Protein 4G0I (pdb70)

GO terms:
  GO:0016672 oxidoreductase activity, acting on a sulfur group of donors, quinone or similar compound as acceptor (F, IDA)
  GO:0042803 protein homodimerization activity (F, IDA)

InterPro domains:
  IPR004045 Glutathione S-transferase, N-terminal [PF13409] (62-158)
  IPR010987 Glutathione S-transferase, C-terminal-like [PS50405] (172-296)
  IPR016639 Glutathione S-transferase Omega/GSH [PIRSF015753] (12-322)
  IPR016639 Glutathione S-transferase Omega/GSH [PTHR32419] (13-326)
  IPR016639 Glutathione S-transferase Omega/GSH [SFLDG01206] (1-325)
  IPR036249 Thioredoxin-like superfamily [SSF52833] (41-162)
  IPR036282 Glutathione S-transferase, C-terminal domain superfamily [SSF47616] (176-324)
  IPR040079 Glutathione transferase family [SFLDS00019] (1-325)
  IPR047047 Glutathione S-transferases Omega-like, C-terminal [cd03190] (172-313)

CATH classification: 3.40.30.10 (+1 more: 1.20.1050.10)

Radius of gyration: 30.35 Å; Cα contacts (8 Å, |Δi|>4): 1258; chains: 2; bounding box: 87×69×61 Å

Secondary structure (DSSP, 8-state):
--BSSS-B-SS-TTS-SSS-SS-SSGGGGB---BSSS---SSS-S--B--TTSEEEEE-SS-HHHHHHHHHHHHTT-TTTEEEEE--S--BTTBSB----STT----TTT--SBHHHHHHHH-TT--B---S-EEEETTTTEEEE--HHHHHHHHHHTTGGGTPPS--SS-GGGHHHHHHHHHHHIIIIITTHHHHHT--SHHHHHHHHHHHHHHHHHHHHHTTTSSSSSSSS--HHHHHHHHHHHHIIIIITTTT---S--GGG-HHHHHHHHHHHTSTTTGGG--HHHHHHHHHHH-TTT-TT----------TTS---HHHH--/--BSSS-B-SS---S--SS-SS-SSSS--B---BSSS---SSS----B--TTSEEEEE-SS-HHHHHHHHHHHHTT-TTTEEEEE--S--BTTBSB----STT----TTT--SBHHHHHHHH-TT--B---S-EEEETTTTEEEE--HHHHHHHHHHTTGGGTPPS--SS-GGGHHHHHHHHHHIIIIIIIHHHHHHH-SSHHHHHHHHHHHHHHHHHHHHHHHHSSSSSSSS--HHHHHHHHHHHHIIIIITTTT---S--GGGSHHHHHHHHHHHHSTTTGGG--HHHHHHHHHHH-TTT-TT----------TTS---HHHH--

Solvent-accessible surface area: 27307 Å² total; per-residue (Å²): 23,10,0,30,69,14,75,26,44,41,82,142,90,42,126,172,66,136,62,24,138,45,32,199,15,50,83,33,13,80,18,37,3,26,65,102,15,44,83,18,115,66,49,90,24,41,15,72,5,62,128,120,5,0,1,0,0,0,0,20,0,16,15,133,0,1,16,0,12,1,0,40,37,22,1,6,0,59,83,13,0,45,34,0,12,0,2,0,34,61,83,98,38,2,15,22,9,63,96,97,32,111,42,10,65,10,6,74,41,74,135,38,110,30,0,33,55,0,0,41,113,23,41,90,129,12,6,2,148,9,38,2,0,0,0,0,0,52,129,72,85,31,2,0,0,32,56,9,30,29,0,7,64,4,0,5,69,7,0,74,98,82,60,14,122,106,31,64,29,35,30,111,96,30,55,95,111,0,68,122,23,11,41,72,2,126,64,11,0,27,47,1,0,66,96,3,12,87,12,115,55,60,147,36,0,68,126,7,3,56,103,0,13,86,1,0,51,113,0,33,106,42,0,23,137,54,52,14,6,22,16,101,102,22,0,2,0,0,5,43,0,0,0,3,1,2,0,0,3,13,0,2,3,7,8,0,37,0,0,67,46,22,0,39,70,24,134,12,0,22,2,0,3,19,6,3,32,66,50,128,25,0,43,127,9,18,41,60,90,0,0,36,22,15,3,0,93,18,37,107,111,30,10,59,63,10,7,28,0,59,8,18,144,40,63,10,99,88,108,41,39,7,89,110,134,24,101,28,4,0,50,73,12,85,33,41,42,90,142,95,95,137,188,102,122,80,52,159,77,99,220,27,62,54,27,24,74,20,41,5,25,64,107,17,49,84,14,113,65,42,88,20,45,11,64,7,60,105,123,10,1,2,0,0,0,0,19,0,14,20,127,0,0,20,0,14,1,0,37,55,22,1,9,0,64,82,12,1,42,36,0,15,0,2,0,33,61,91,101,32,10,18,20,10,66,93,92,36,114,44,10,58,9,5,82,41,64,132,33,105,34,0,33,51,0,0,34,101,27,45,87,147,5,11,3,110,17,36,2,1,0,0,0,0,58,133,76,83,33,0,0,0,20,57,8,22,20,0,5,57,5,0,6,75,6,0,67,100,94,56,16,125,103,28,68,25,40,30,108,88,28,55,87,103,0,70,115,16,16,32,67,3,120,83,18,0,31,42,0,0,71,95,4,10,83,14,118,47,66,141,41,1,69,129,8,2,56,94,0,12,103,6,0,56,119,0,36,102,20,0,29,119,54,58,15,8,22,16,107,95,25,0,1,0,0,3,45,0,0,0,3,1,2,0,0,1,10,0,3,3,7,8,0,35,0,5,68,50,9,0,35,67,25,127,12,0,35,1,0,1,29,3,2,32,60,50,126,17,0,36,123,9,17,43,58,96,0,0,30,17,11,2,0,94,15,23,101,107,37,8,53,56,8,6,33,0,65,9,12,143,38,43,11,102,97,106,36,34,0,83,122,99,35,115

Structure (mmCIF, N/CA/C/O backbone):
data_4G0I
#
_entry.id   4G0I
#
_cell.length_a   149.147
_cell.length_b   149.147
_cell.length_c   105.340
_cell.angle_alpha   90.00
_cell.angle_beta   90.00
_cell.angle_gamma   120.00
#
_symmetry.space_group_name_H-M   'P 31 2 1'
#
loop_
_entity.id
_entity.type
_entity.pdbx_description
1 polymer 'protein yqjG'
2 non-polymer 'SULFATE ION'
3 non-polymer '2-(N-MORPHOLINO)-ETHANESULFONIC ACID'
4 water water
#
loop_
_atom_site.group_PDB
_atom_site.id
_atom_site.type_symbol
_atom_site.label_atom_id
_atom_site.label_alt_id
_atom_site.label_comp_id
_atom_site.label_asym_id
_atom_site.label_entity_id
_atom_site.label_seq_id
_atom_site.pdbx_PDB_ins_code
_atom_site.Cartn_x
_atom_site.Cartn_y
_atom_site.Cartn_z
_atom_site.occupancy
_atom_site.B_iso_or_equiv
_atom_site.auth_seq_id
_atom_site.auth_comp_id
_atom_site.auth_asym_id
_atom_site.auth_atom_id
_atom_site.pdbx_PDB_model_num
ATOM 1 N N . GLY A 1 2 ? -54.842 33.276 19.307 1.00 97.58 2 GLY A N 1
ATOM 2 C CA . GLY A 1 2 ? -55.724 32.177 19.618 1.00 82.80 2 GLY A CA 1
ATOM 3 C C . GLY A 1 2 ? -56.788 32.061 18.583 1.00 74.22 2 GLY A C 1
ATOM 4 O O . GLY A 1 2 ? -56.513 32.122 17.419 1.00 92.19 2 GLY A O 1
ATOM 5 N N . GLN A 1 3 ? -58.010 31.880 19.028 1.00 73.44 3 GLN A N 1
ATOM 6 C CA . GLN A 1 3 ? -59.182 31.860 18.174 1.00 70.23 3 GLN A CA 1
ATOM 7 C C . GLN A 1 3 ? -59.382 30.749 17.153 1.00 74.53 3 GLN A C 1
ATOM 8 O O . GLN A 1 3 ? -58.508 30.429 16.366 1.00 62.15 3 GLN A O 1
ATOM 14 N N . LEU A 1 4 ? -60.594 30.202 17.189 1.00 71.27 4 LEU A N 1
ATOM 15 C CA . LEU A 1 4 ? -61.179 29.418 16.132 1.00 59.73 4 LEU A CA 1
ATOM 16 C C . LEU A 1 4 ? -62.032 30.367 15.329 1.00 67.32 4 LEU A C 1
ATOM 17 O O . LEU A 1 4 ? -62.697 31.211 15.864 1.00 62.01 4 LEU A O 1
ATOM 22 N N . ILE A 1 5 ? -62.029 30.174 14.015 1.00 74.71 5 ILE A N 1
ATOM 23 C CA . ILE A 1 5 ? -62.899 30.922 13.128 1.00 70.87 5 ILE A CA 1
ATOM 24 C C . ILE A 1 5 ? -63.917 30.066 12.382 1.00 73.03 5 ILE A C 1
ATOM 25 O O . ILE A 1 5 ? -65.073 30.439 12.299 1.00 86.01 5 ILE A O 1
ATOM 30 N N . ASP A 1 6 ? -63.564 28.893 11.902 1.00 61.94 6 ASP A N 1
ATOM 31 C CA . ASP A 1 6 ? -64.667 28.017 11.552 1.00 69.19 6 ASP A CA 1
ATOM 32 C C . ASP A 1 6 ? -64.675 26.662 12.200 1.00 73.91 6 ASP A C 1
ATOM 33 O O . ASP A 1 6 ? -65.715 26.069 12.380 1.00 101.06 6 ASP A O 1
ATOM 38 N N . GLY A 1 7 ? -63.530 26.157 12.568 1.00 63.10 7 GLY A N 1
ATOM 39 C CA . GLY A 1 7 ? -62.276 26.776 12.276 1.00 59.53 7 GLY A CA 1
ATOM 40 C C . GLY A 1 7 ? -61.480 25.533 12.173 1.00 63.02 7 GLY A C 1
ATOM 41 O O . GLY A 1 7 ? -61.983 24.465 12.422 1.00 54.13 7 GLY A O 1
ATOM 42 N N . VAL A 1 8 ? -60.242 25.675 11.771 1.00 79.57 8 VAL A N 1
ATOM 43 C CA . VAL A 1 8 ? -59.737 26.967 11.420 1.00 83.43 8 VAL A CA 1
ATOM 44 C C . VAL A 1 8 ? -59.349 27.698 12.660 1.00 67.59 8 VAL A C 1
ATOM 45 O O . VAL A 1 8 ? -59.867 28.744 12.966 1.00 66.43 8 VAL A O 1
ATOM 49 N N . TRP A 1 9 ? -58.428 27.086 13.364 1.00 54.42 9 TRP A N 1
ATOM 50 C CA . TRP A 1 9 ? -57.634 27.740 14.351 1.00 68.96 9 TRP A CA 1
ATOM 51 C C . TRP A 1 9 ? -56.778 28.742 13.622 1.00 75.54 9 TRP A C 1
ATOM 52 O O . TRP A 1 9 ? -56.139 28.400 12.659 1.00 72.91 9 TRP A O 1
ATOM 63 N N . HIS A 1 10 ? -56.758 29.975 14.078 1.00 74.54 10 HIS A N 1
ATOM 64 C CA . HIS A 1 10 ? -55.892 30.953 13.473 1.00 85.12 10 HIS A CA 1
ATOM 65 C C . HIS A 1 10 ? -54.840 31.483 14.421 1.00 96.38 10 HIS A C 1
ATOM 66 O O . HIS A 1 10 ? -55.096 32.345 15.236 1.00 99.75 10 HIS A O 1
ATOM 73 N N . ASP A 1 11 ? -53.646 30.919 14.272 1.00 101.77 11 ASP A N 1
ATOM 74 C CA . ASP A 1 11 ? -52.548 31.004 15.221 1.00 99.07 11 ASP A CA 1
ATOM 75 C C . ASP A 1 11 ? -52.364 32.371 15.776 1.00 107.34 11 ASP A C 1
ATOM 76 O O . ASP A 1 11 ? -51.627 32.565 16.729 1.00 100.11 11 ASP A O 1
ATOM 81 N N . THR A 1 12 ? -53.076 33.326 15.217 1.00 106.99 12 THR A N 1
ATOM 82 C CA . THR A 1 12 ? -52.934 34.647 15.735 1.00 122.63 12 THR A CA 1
ATOM 83 C C . THR A 1 12 ? -53.779 35.570 14.952 1.00 117.57 12 THR A C 1
ATOM 84 O O . THR A 1 12 ? -54.267 36.563 15.458 1.00 117.78 12 THR A O 1
ATOM 88 N N . TRP A 1 13 ? -53.921 35.238 13.686 1.00 119.05 13 TRP A N 1
ATOM 89 C CA . TRP A 1 13 ? -54.562 36.101 12.729 1.00 120.91 13 TRP A CA 1
ATOM 90 C C . TRP A 1 13 ? -56.014 36.230 13.075 1.00 124.22 13 TRP A C 1
ATOM 91 O O . TRP A 1 13 ? -56.865 36.108 12.205 1.00 120.50 13 TRP A O 1
ATOM 102 N N . TYR A 1 14 ? -56.282 36.468 14.357 1.00 131.94 14 TYR A N 1
ATOM 103 C CA . TYR A 1 14 ? -57.631 36.378 14.915 1.00 120.17 14 TYR A CA 1
ATOM 104 C C . TYR A 1 14 ? -58.386 37.688 15.089 1.00 119.64 14 TYR A C 1
ATOM 105 O O . TYR A 1 14 ? -58.653 38.119 16.193 1.00 106.59 14 TYR A O 1
ATOM 114 N N . ASP A 1 15 ? -58.751 38.299 13.973 1.00 122.69 15 ASP A N 1
ATOM 115 C CA . ASP A 1 15 ? -58.314 37.830 12.668 1.00 129.00 15 ASP A CA 1
ATOM 116 C C . ASP A 1 15 ? -58.216 39.011 11.689 1.00 131.22 15 ASP A C 1
ATOM 117 O O . ASP A 1 15 ? -58.111 40.152 12.119 1.00 118.60 15 ASP A O 1
ATOM 122 N N . THR A 1 16 ? -58.239 38.759 10.384 1.00 134.15 16 THR A N 1
ATOM 123 C CA . THR A 1 16 ? -58.216 39.908 9.448 1.00 124.87 16 THR A CA 1
ATOM 124 C C . THR A 1 16 ? -59.338 40.894 9.942 1.00 121.32 16 THR A C 1
ATOM 125 O O . THR A 1 16 ? -60.535 40.721 9.619 1.00 105.96 16 THR A O 1
ATOM 129 N N . LYS A 1 17 ? -58.908 41.870 10.773 1.00 129.26 17 LYS A N 1
ATOM 130 C CA . LYS A 1 17 ? -59.741 42.912 11.423 1.00 128.25 17 LYS A CA 1
ATOM 131 C C . LYS A 1 17 ? -61.043 42.363 12.020 1.00 131.61 17 LYS A C 1
ATOM 132 O O . LYS A 1 17 ? -61.067 41.268 12.629 1.00 122.14 17 LYS A O 1
ATOM 138 N N . SER A 1 18 ? -62.115 43.148 11.849 1.00 138.71 18 SER A N 1
ATOM 139 C CA . SER A 1 18 ? -63.495 42.698 12.103 1.00 148.29 18 SER A CA 1
ATOM 140 C C . SER A 1 18 ? -64.219 42.398 10.765 1.00 147.39 18 SER A C 1
ATOM 141 O O . SER A 1 18 ? -64.198 41.248 10.289 1.00 144.41 18 SER A O 1
ATOM 144 N N . THR A 1 19 ? -64.840 43.414 10.154 1.00 141.51 19 THR A N 1
ATOM 145 C CA . THR A 1 19 ? -65.517 43.243 8.848 1.00 145.24 19 THR A CA 1
ATOM 146 C C . THR A 1 19 ? -66.493 42.003 8.769 1.00 138.30 19 THR A C 1
ATOM 147 O O . THR A 1 19 ? -66.825 41.504 7.688 1.00 133.76 19 THR A O 1
ATOM 151 N N . GLY A 1 20 ? -66.901 41.529 9.936 1.00 140.97 20 GLY A N 1
ATOM 152 C CA . GLY A 1 20 ? -67.603 40.264 10.071 1.00 131.52 20 GLY A CA 1
ATOM 153 C C . GLY A 1 20 ? -66.722 39.335 10.894 1.00 133.93 20 GLY A C 1
ATOM 154 O O . GLY A 1 20 ? -65.760 38.770 10.386 1.00 123.14 20 GLY A O 1
ATOM 155 N N . GLY A 1 21 ? -67.027 39.204 12.178 1.00 130.29 21 GLY A N 1
ATOM 156 C CA . GLY A 1 21 ? -68.176 39.866 12.764 1.00 121.44 21 GLY A CA 1
ATOM 157 C C . GLY A 1 21 ? -68.801 39.166 13.954 1.00 118.08 21 GLY A C 1
ATOM 158 O O . GLY A 1 21 ? -69.669 38.323 13.797 1.00 107.49 21 GLY A O 1
ATOM 159 N N . LYS A 1 22 ? -68.339 39.529 15.145 1.00 126.23 22 LYS A N 1
ATOM 160 C CA . LYS A 1 22 ? -68.982 39.181 16.412 1.00 136.69 22 LYS A CA 1
ATOM 161 C C . LYS A 1 22 ? -68.715 37.792 16.985 1.00 141.80 22 LYS A C 1
ATOM 162 O O . LYS A 1 22 ? -69.418 37.388 17.899 1.00 134.74 2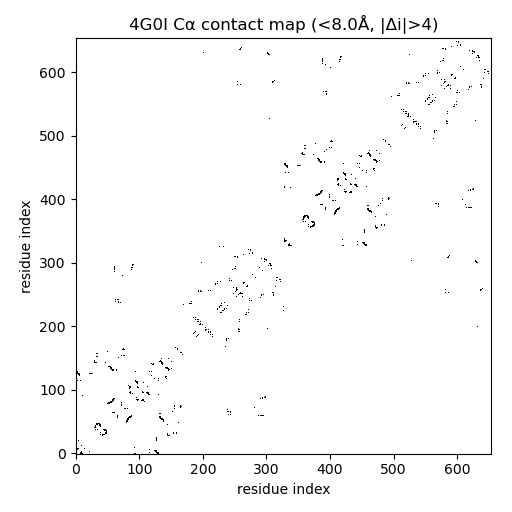2 LYS A O 1
ATOM 168 N N . PHE A 1 23 ? -67.718 37.083 16.459 1.00 133.65 23 PHE A N 1
ATOM 169 C CA . PHE A 1 23 ? -67.400 35.721 16.868 1.00 111.36 23 PHE A CA 1
ATOM 170 C C . PHE A 1 23 ? -68.257 35.147 18.004 1.00 119.46 23 PHE A C 1
ATOM 171 O O . PHE A 1 23 ? -67.763 34.702 19.042 1.00 120.31 23 PHE A O 1
ATOM 179 N N . GLN A 1 24 ? -69.551 35.111 17.771 1.00 110.72 24 GLN A N 1
ATOM 180 C CA . GLN A 1 24 ? -70.101 35.648 16.562 1.00 114.98 24 GLN A CA 1
ATOM 181 C C . GLN A 1 24 ? -71.561 35.420 16.770 1.00 110.75 24 GLN A C 1
ATOM 182 O O . GLN A 1 24 ? -72.252 36.177 17.431 1.00 100.79 24 GLN A O 1
ATOM 188 N N . ARG A 1 25 ? -71.995 34.316 16.197 1.00 105.34 25 ARG A N 1
ATOM 189 C CA . ARG A 1 25 ? -73.203 33.651 16.542 1.00 97.22 25 ARG A CA 1
ATOM 190 C C . ARG A 1 25 ? -72.727 32.616 17.554 1.00 89.36 25 ARG A C 1
ATOM 191 O O . ARG A 1 25 ? -73.488 32.073 18.338 1.00 76.31 25 ARG A O 1
ATOM 199 N N . SER A 1 26 ? -71.418 32.406 17.517 1.00 86.60 26 SER A N 1
ATOM 200 C CA . SER A 1 26 ? -70.657 31.450 18.332 1.00 84.84 26 SER A CA 1
ATOM 201 C C . SER A 1 26 ? -70.317 32.023 19.756 1.00 87.75 26 SER A C 1
ATOM 202 O O . SER A 1 26 ? -69.714 31.329 20.594 1.00 81.21 26 SER A O 1
ATOM 205 N N . ALA A 1 27 ? -70.715 33.280 19.984 1.00 81.43 27 ALA A N 1
ATOM 206 C CA . ALA A 1 27 ? -70.611 34.016 21.224 1.00 73.64 27 ALA A CA 1
ATOM 207 C C . ALA A 1 27 ? -71.306 33.205 22.325 1.00 88.95 27 ALA A C 1
ATOM 208 O O . ALA A 1 27 ? -70.676 32.589 23.210 1.00 85.21 27 ALA A O 1
ATOM 210 N N . SER A 1 28 ? -72.634 33.191 22.211 1.00 99.50 28 SER A N 1
ATOM 211 C CA . SER A 1 28 ? -73.595 32.498 23.099 1.00 93.09 28 SER A CA 1
ATOM 212 C C . SER A 1 28 ? -73.482 30.949 23.060 1.00 70.34 28 SER A C 1
ATOM 213 O O . SER A 1 28 ? -74.396 30.279 23.424 1.00 59.76 28 SER A O 1
ATOM 216 N N . ALA A 1 29 ? -72.403 30.379 22.567 1.00 64.91 29 ALA A N 1
ATOM 217 C CA . ALA A 1 29 ? -72.456 28.985 22.246 1.00 62.54 29 ALA A CA 1
ATOM 218 C C . ALA A 1 29 ? -72.458 28.150 23.505 1.00 62.09 29 ALA A C 1
ATOM 219 O O . ALA A 1 29 ? -73.125 27.106 23.521 1.00 73.11 29 ALA A O 1
ATOM 221 N N . PHE A 1 30 ? -71.755 28.504 24.569 1.00 49.74 30 PHE A N 1
ATOM 222 C CA . PHE A 1 30 ? -71.879 27.405 25.537 1.00 39.92 30 PHE A CA 1
ATOM 223 C C . PHE A 1 30 ? -72.322 27.893 26.871 1.00 37.77 30 PHE A C 1
ATOM 224 O O . PHE A 1 30 ? -71.489 28.134 27.773 1.00 36.25 30 PHE A O 1
ATOM 232 N N . ARG A 1 31 ? -73.624 28.133 26.954 1.00 26.74 31 ARG A N 1
ATOM 233 C CA . ARG A 1 31 ? -74.217 28.665 28.191 1.00 34.04 31 ARG A CA 1
ATOM 234 C C . ARG A 1 31 ? -75.412 27.842 28.652 1.00 28.31 31 ARG A C 1
ATOM 235 O O . ARG A 1 31 ? -76.497 28.398 29.015 1.00 30.86 31 ARG A O 1
ATOM 243 N N . ASN A 1 32 ? -75.258 26.547 28.652 1.00 24.69 32 ASN A N 1
ATOM 244 C CA . ASN A 1 32 ? -76.364 25.797 29.146 1.00 25.34 32 ASN A CA 1
ATOM 245 C C . ASN A 1 32 ? -76.112 25.627 30.685 1.00 30.16 32 ASN A C 1
ATOM 246 O O . ASN A 1 32 ? -75.001 25.786 31.117 1.00 28.72 32 ASN A O 1
ATOM 251 N N . TRP A 1 33 ? -77.054 25.066 31.419 1.00 25.13 33 TRP A N 1
ATOM 252 C CA . TRP A 1 33 ? -76.896 24.813 32.839 1.00 27.31 33 TRP A CA 1
ATOM 253 C C . TRP A 1 33 ? -77.116 23.369 33.209 1.00 29.03 33 TRP A C 1
ATOM 254 O O . TRP A 1 33 ? -78.164 22.791 32.842 1.00 27.15 33 TRP A O 1
ATOM 265 N N . LEU A 1 34 ? -76.224 22.827 34.061 1.00 25.80 34 LEU A N 1
ATOM 266 C CA . LEU A 1 34 ? -76.518 21.560 34.719 1.00 24.94 34 LEU A CA 1
ATOM 267 C C . LEU A 1 34 ? -77.644 21.818 35.758 1.00 32.65 34 LEU A C 1
ATOM 268 O O . LEU A 1 34 ? -77.507 22.787 36.467 1.00 35.27 34 LEU A O 1
ATOM 273 N N . THR A 1 35 ? -78.703 21.012 35.893 1.00 31.44 35 THR A N 1
ATOM 274 C CA . THR A 1 35 ? -79.790 21.240 36.888 1.00 32.16 35 THR A CA 1
ATOM 275 C C . THR A 1 35 ? -80.132 19.881 37.571 1.00 31.30 35 THR A C 1
ATOM 276 O O . THR A 1 35 ? -79.674 18.866 37.082 1.00 36.81 35 THR A O 1
ATOM 280 N N . ALA A 1 36 ? -80.729 19.930 38.765 1.00 34.42 36 ALA A N 1
ATOM 281 C CA . ALA A 1 36 ? -81.139 18.815 39.536 1.00 36.91 36 ALA A CA 1
ATOM 282 C C . ALA A 1 36 ? -82.131 17.978 38.769 1.00 36.96 36 ALA A C 1
ATOM 283 O O . ALA A 1 36 ? -82.089 16.785 38.874 1.00 44.24 36 ALA A O 1
ATOM 285 N N . ASP A 1 37 ? -82.904 18.567 37.876 1.00 38.23 37 ASP A N 1
ATOM 286 C CA . ASP A 1 37 ? -83.888 17.741 37.139 1.00 41.93 37 ASP A CA 1
ATOM 287 C C . ASP A 1 37 ? -83.819 17.837 35.566 1.00 43.14 37 ASP A C 1
ATOM 288 O O . ASP A 1 37 ? -84.611 17.226 34.927 1.00 38.67 37 ASP A O 1
ATOM 293 N N . GLY A 1 38 ? -82.861 18.541 34.957 1.00 34.96 38 GLY A N 1
ATOM 294 C CA . GLY A 1 38 ? -82.663 18.405 33.524 1.00 29.49 38 GLY A CA 1
ATOM 295 C C . GLY A 1 38 ? -83.518 19.448 32.813 1.00 37.87 38 GLY A C 1
ATOM 296 O O . GLY A 1 38 ? -83.435 19.511 31.608 1.00 36.42 38 GLY A O 1
ATOM 297 N N . ALA A 1 39 ? -84.328 20.233 33.532 1.00 28.14 39 ALA A N 1
ATOM 298 C CA . ALA A 1 39 ? -84.916 21.409 32.947 1.00 36.42 39 ALA A CA 1
ATOM 299 C C . ALA A 1 39 ? -83.833 22.430 32.508 1.00 36.66 39 ALA A C 1
ATOM 300 O O . ALA A 1 39 ? -82.654 22.382 32.901 1.00 32.64 39 ALA A O 1
ATOM 302 N N . PRO A 1 40 ? -84.215 23.258 31.559 1.00 34.56 40 PRO A N 1
ATOM 303 C CA . PRO A 1 40 ? -83.234 24.235 31.075 1.00 31.08 40 PRO A CA 1
ATOM 304 C C . PRO A 1 40 ? -82.936 25.193 32.211 1.00 33.53 40 PRO A C 1
ATOM 305 O O . PRO A 1 40 ? -83.840 25.488 33.041 1.00 33.97 40 PRO A O 1
ATOM 309 N N . GLY A 1 41 ? -81.742 25.710 32.305 1.00 27.63 41 GLY A N 1
ATOM 310 C CA . GLY A 1 41 ? -81.613 26.812 33.318 1.00 30.62 41 GLY A CA 1
ATOM 311 C C . GLY A 1 41 ? -82.026 28.109 32.627 1.00 36.15 41 GLY A C 1
ATOM 312 O O . GLY A 1 41 ? -82.689 28.064 31.591 1.00 38.95 41 GLY A O 1
ATOM 313 N N . PRO A 1 42 ? -81.609 29.251 33.165 1.00 38.09 42 PRO A N 1
ATOM 314 C CA . PRO A 1 42 ? -82.041 30.552 32.653 1.00 37.03 42 PRO A CA 1
ATOM 315 C C . PRO A 1 42 ? -81.548 30.867 31.197 1.00 46.18 42 PRO A C 1
ATOM 316 O O . PRO A 1 42 ? -82.146 31.728 30.569 1.00 39.00 42 PRO A O 1
ATOM 320 N N . THR A 1 43 ? -80.460 30.244 30.703 1.00 36.94 43 THR A N 1
ATOM 321 C CA . THR A 1 43 ? -80.065 30.371 29.324 1.00 34.55 43 THR A CA 1
ATOM 322 C C . THR A 1 43 ? -79.862 28.948 28.720 1.00 36.84 43 THR A C 1
ATOM 323 O O . THR A 1 43 ? -79.852 27.985 29.505 1.00 33.26 43 THR A O 1
ATOM 327 N N . GLY A 1 44 ? -79.747 28.807 27.392 1.00 28.45 44 GLY A N 1
ATOM 328 C CA . GLY A 1 44 ? -79.267 27.520 26.819 1.00 22.42 44 GLY A CA 1
ATOM 329 C C . GLY A 1 44 ? -80.498 26.571 26.720 1.00 34.98 44 GLY A C 1
ATOM 330 O O . GLY A 1 44 ? -81.694 26.983 26.679 1.00 32.38 44 GLY A O 1
ATOM 331 N N . THR A 1 45 ? -80.244 25.272 26.633 1.00 29.27 45 THR A N 1
ATOM 332 C CA . THR A 1 45 ? -81.356 24.301 26.560 1.00 35.60 45 THR A CA 1
ATOM 333 C C . THR A 1 45 ? -81.277 23.333 27.839 1.00 37.56 45 THR A C 1
ATOM 334 O O . THR A 1 45 ? -80.373 23.522 28.656 1.00 28.29 45 THR A O 1
ATOM 338 N N . GLY A 1 46 ? -82.131 22.297 27.924 1.00 33.07 46 GLY A N 1
ATOM 339 C CA . GLY A 1 46 ? -82.301 21.470 29.116 1.00 33.65 46 GLY A CA 1
ATOM 340 C C . GLY A 1 46 ? -81.712 20.151 28.753 1.00 33.78 46 GLY A C 1
ATOM 341 O O . GLY A 1 46 ? -81.049 20.114 27.745 1.00 33.07 46 GLY A O 1
ATOM 342 N N . GLY A 1 47 ? -81.835 19.061 29.542 1.00 34.76 47 GLY A N 1
ATOM 343 C CA . GLY A 1 47 ? -81.090 17.971 28.975 1.00 32.76 47 GLY A CA 1
ATOM 344 C C . GLY A 1 47 ? -79.857 17.712 29.798 1.00 41.68 47 GLY A C 1
ATOM 345 O O . GLY A 1 47 ? -79.227 16.696 29.566 1.00 46.05 47 GLY A O 1
ATOM 346 N N . PHE A 1 48 ? -79.478 18.618 30.703 1.00 30.19 48 PHE A N 1
ATOM 347 C CA . PHE A 1 48 ? -78.253 18.379 31.473 1.00 31.86 48 PHE A CA 1
ATOM 348 C C . PHE A 1 48 ? -78.493 18.063 32.922 1.00 33.03 48 PHE A C 1
ATOM 349 O O . PHE A 1 48 ? -78.076 18.780 33.805 1.00 29.77 48 PHE A O 1
ATOM 357 N N . ILE A 1 49 ? -79.185 16.969 33.164 1.00 28.16 49 ILE A N 1
ATOM 358 C CA . ILE A 1 49 ? -79.566 16.665 34.502 1.00 26.97 49 ILE A CA 1
ATOM 359 C C . ILE A 1 49 ? -78.250 16.285 35.185 1.00 30.98 49 ILE A C 1
ATOM 360 O O . ILE A 1 49 ? -77.385 15.695 34.561 1.00 30.47 49 ILE A O 1
ATOM 365 N N . ALA A 1 50 ? -78.140 16.592 36.478 1.00 28.64 50 ALA A N 1
ATOM 366 C CA . ALA A 1 50 ? -76.978 16.225 37.233 1.00 31.14 50 ALA A CA 1
ATOM 367 C C . ALA A 1 50 ? -77.005 14.715 37.448 1.00 38.47 50 ALA A C 1
ATOM 368 O O . ALA A 1 50 ? -78.043 14.170 37.830 1.00 33.49 50 ALA A O 1
ATOM 370 N N 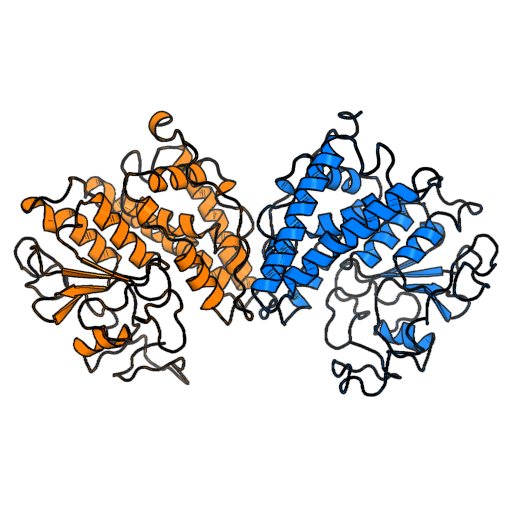. GLU A 1 51 ? -75.866 14.082 37.274 1.00 29.19 51 GLU A N 1
ATOM 371 C CA . GLU A 1 51 ? -75.810 12.637 37.556 1.00 46.75 51 GLU A CA 1
ATOM 372 C C . GLU A 1 51 ? -74.360 12.172 37.593 1.00 42.52 51 GLU A C 1
ATOM 373 O O . GLU A 1 51 ? -73.486 12.925 37.181 1.00 42.38 51 GLU A O 1
ATOM 379 N N . LYS A 1 52 ? -74.055 10.954 38.074 1.00 40.97 52 LYS A N 1
ATOM 380 C CA . LYS A 1 52 ? -72.636 10.457 38.123 1.00 43.13 52 LYS A CA 1
ATOM 381 C C . LYS A 1 52 ? -72.220 10.094 36.749 1.00 48.21 52 LYS A C 1
ATOM 382 O O . LYS A 1 52 ? -73.020 9.904 35.884 1.00 50.19 52 LYS A O 1
ATOM 388 N N . ASP A 1 53 ? -70.940 10.022 36.550 1.00 47.67 53 ASP A N 1
ATOM 389 C CA . ASP A 1 53 ? -70.380 9.579 35.319 1.00 53.58 53 ASP A CA 1
ATOM 390 C C . ASP A 1 53 ? -70.777 10.178 34.050 1.00 50.98 53 ASP A C 1
ATOM 391 O O . ASP A 1 53 ? -70.649 9.505 33.015 1.00 59.78 53 ASP A O 1
ATOM 396 N N . ARG A 1 54 ? -71.271 11.392 34.064 1.00 44.76 54 ARG A N 1
ATOM 397 C CA . ARG A 1 54 ? -71.519 12.049 32.778 1.00 35.63 54 ARG A CA 1
ATOM 398 C C . ARG A 1 54 ? -70.635 13.250 32.496 1.00 43.88 54 ARG A C 1
ATOM 399 O O . ARG A 1 54 ? -70.311 13.455 31.336 1.00 34.90 54 ARG A O 1
ATOM 407 N N . TYR A 1 55 ? -70.240 14.035 33.559 1.00 34.32 55 TYR A N 1
ATOM 408 C CA . TYR A 1 55 ? -69.656 15.378 33.335 1.00 41.98 55 TYR A CA 1
ATOM 409 C C . TYR A 1 55 ? -68.176 15.393 33.698 1.00 35.15 55 TYR A C 1
ATOM 410 O O . TYR A 1 55 ? -67.717 14.713 34.687 1.00 30.44 55 TYR A O 1
ATOM 419 N N . HIS A 1 56 ? -67.458 16.265 33.009 1.00 34.99 56 HIS A N 1
ATOM 420 C CA . HIS A 1 56 ? -65.987 16.258 33.075 1.00 31.06 56 HIS A CA 1
ATOM 421 C C . HIS A 1 56 ? -65.557 17.771 33.041 1.00 35.20 56 HIS A C 1
ATOM 422 O O . HIS A 1 56 ? -66.239 18.633 32.410 1.00 35.25 56 HIS A O 1
ATOM 429 N N . LEU A 1 57 ? -64.419 18.071 33.669 1.00 30.15 57 LEU A N 1
ATOM 430 C CA . LEU A 1 57 ? -63.914 19.497 33.689 1.00 36.99 57 LEU A CA 1
ATOM 431 C C . LEU A 1 57 ? -62.540 19.521 33.046 1.00 25.80 57 LEU A C 1
ATOM 432 O O . LEU A 1 57 ? -61.686 18.772 33.489 1.00 34.90 57 LEU A O 1
ATOM 437 N N . TYR A 1 58 ? -62.367 20.281 31.943 1.00 30.82 58 TYR A N 1
ATOM 438 C CA . TYR A 1 58 ? -61.090 20.583 31.435 1.00 34.81 58 TYR A CA 1
ATOM 439 C C . TYR A 1 58 ? -60.660 21.959 32.053 1.00 42.32 58 TYR A C 1
ATOM 440 O O . TYR A 1 58 ? -61.375 23.016 31.865 1.00 36.32 58 TYR A O 1
ATOM 449 N N . VAL A 1 59 ? -59.492 21.961 32.707 1.00 34.11 59 VAL A N 1
ATOM 450 C CA . VAL A 1 59 ? -59.009 23.215 33.366 1.00 34.85 59 VAL A CA 1
ATOM 451 C C . VAL A 1 59 ? -57.579 23.512 33.099 1.00 37.86 59 VAL A C 1
ATOM 452 O O . VAL A 1 59 ? -56.860 22.598 32.698 1.00 38.06 59 VAL A O 1
ATOM 456 N N . SER A 1 60 ? -57.151 24.756 33.306 1.00 32.64 60 SER A N 1
ATOM 457 C CA . SER A 1 60 ? -55.724 24.989 33.609 1.00 36.10 60 SER A CA 1
ATOM 458 C C . SER A 1 60 ? -55.576 25.286 35.120 1.00 35.70 60 SER A C 1
ATOM 459 O O . SER A 1 60 ? -56.445 25.926 35.661 1.00 43.05 60 SER A O 1
ATOM 462 N N . LEU A 1 61 ? -54.519 24.789 35.769 1.00 34.60 61 LEU A N 1
ATOM 463 C CA . LEU A 1 61 ? -54.142 25.140 37.091 1.00 38.36 61 LEU A CA 1
ATOM 464 C C . LEU A 1 61 ? -53.656 26.629 37.162 1.00 40.62 61 LEU A C 1
ATOM 465 O O . LEU A 1 61 ? -53.561 27.166 38.235 1.00 42.28 61 LEU A O 1
ATOM 470 N N . ALA A 1 62 ? -53.415 27.296 36.037 1.00 36.31 62 ALA A N 1
ATOM 471 C CA . ALA A 1 62 ? -52.830 28.613 36.069 1.00 44.31 62 ALA A CA 1
ATOM 472 C C . ALA A 1 62 ? -53.888 29.619 36.136 1.00 46.53 62 ALA A C 1
ATOM 473 O O . ALA A 1 62 ? -53.616 30.706 36.521 1.00 40.33 62 ALA A O 1
ATOM 475 N N . CYS A 1 63 ? -55.033 29.300 35.532 1.00 35.45 63 CYS A N 1
ATOM 476 C CA . CYS A 1 63 ? -56.038 30.289 35.173 1.00 39.85 63 CYS A CA 1
ATOM 477 C C . CYS A 1 63 ? -57.019 30.482 36.417 1.00 37.02 63 CYS A C 1
ATOM 478 O O . CYS A 1 63 ? -57.573 29.476 36.886 1.00 43.55 63 CYS A O 1
ATOM 481 N N . PRO A 1 64 ? -57.328 31.725 36.846 1.00 36.09 64 PRO A N 1
ATOM 482 C CA . PRO A 1 64 ? -58.198 31.870 38.029 1.00 34.09 64 PRO A CA 1
ATOM 483 C C . PRO A 1 64 ? -59.622 31.449 37.819 1.00 32.41 64 PRO A C 1
ATOM 484 O O . PRO A 1 64 ? -60.308 30.864 38.749 1.00 31.62 64 PRO A O 1
ATOM 488 N N . TRP A 1 65 ? -60.090 31.681 36.609 1.00 32.35 65 TRP A N 1
ATOM 489 C CA . TRP A 1 65 ? -61.401 31.223 36.258 1.00 31.03 65 TRP A CA 1
ATOM 490 C C . TRP A 1 65 ? -61.550 29.711 36.365 1.00 33.82 65 TRP A C 1
ATOM 491 O O . TRP A 1 65 ? -62.508 29.255 36.899 1.00 34.01 65 TRP A O 1
ATOM 502 N N . ALA A 1 66 ? -60.617 28.955 35.856 1.00 34.49 66 ALA A N 1
ATOM 503 C CA . ALA A 1 66 ? -60.686 27.552 36.067 1.00 33.20 66 ALA A CA 1
ATOM 504 C C . ALA A 1 66 ? -60.446 27.152 37.485 1.00 29.48 66 ALA A C 1
ATOM 505 O O . ALA A 1 66 ? -61.022 26.145 37.986 1.00 29.39 66 ALA A O 1
ATOM 507 N N . HIS A 1 67 ? -59.570 27.853 38.186 1.00 34.66 67 HIS A N 1
ATOM 508 C CA . HIS A 1 67 ? -59.290 27.488 39.595 1.00 24.48 67 HIS A CA 1
ATOM 509 C C . HIS A 1 67 ? -60.557 27.467 40.434 1.00 30.01 67 HIS A C 1
ATOM 510 O O . HIS A 1 67 ? -60.744 26.614 41.325 1.00 29.76 67 HIS A O 1
ATOM 517 N N . ARG A 1 68 ? -61.432 28.469 40.202 1.00 20.10 68 ARG A N 1
ATOM 518 C CA . ARG A 1 68 ? -62.544 28.602 41.039 1.00 22.23 68 ARG A CA 1
ATOM 519 C C . ARG A 1 68 ? -63.417 27.295 40.848 1.00 26.24 68 ARG A C 1
ATOM 520 O O . ARG A 1 68 ? -63.990 26.814 41.809 1.00 29.89 68 ARG A O 1
ATOM 528 N N . THR A 1 69 ? -63.486 26.732 39.660 1.00 25.16 69 THR A N 1
ATOM 529 C CA . THR A 1 69 ? -64.366 25.469 39.441 1.00 21.02 69 THR A CA 1
ATOM 530 C C . THR A 1 69 ? -63.761 24.331 40.224 1.00 26.22 69 THR A C 1
ATOM 531 O O . THR A 1 69 ? -64.472 23.637 40.847 1.00 33.60 69 THR A O 1
ATOM 535 N N . LEU A 1 70 ? -62.452 24.199 40.305 1.00 23.47 70 LEU A N 1
ATOM 536 C CA . LEU A 1 70 ? -61.867 23.164 41.140 1.00 27.59 70 LEU A CA 1
ATOM 537 C C . LEU A 1 70 ? -62.004 23.335 42.585 1.00 35.27 70 LEU A C 1
ATOM 538 O O . LEU A 1 70 ? -62.103 22.388 43.287 1.00 29.89 70 LEU A O 1
ATOM 543 N N . ILE A 1 71 ? -61.986 24.595 43.044 1.00 26.12 71 ILE A N 1
ATOM 544 C CA . ILE A 1 71 ? -62.201 24.859 44.432 1.00 28.98 71 ILE A CA 1
ATOM 545 C C . ILE A 1 71 ? -63.653 24.454 44.783 1.00 31.75 71 ILE A C 1
ATOM 546 O O . ILE A 1 71 ? -63.946 23.799 45.792 1.00 30.94 71 ILE A O 1
ATOM 551 N N . MET A 1 72 ? -64.587 24.847 43.952 1.00 25.51 72 MET A N 1
ATOM 552 C CA . MET A 1 72 ? -65.989 24.558 44.307 1.00 26.65 72 MET A CA 1
ATOM 553 C C . MET A 1 72 ? -66.204 23.024 44.206 1.00 27.39 72 MET A C 1
ATOM 554 O O . MET A 1 72 ? -66.919 22.408 44.990 1.00 28.01 72 MET A O 1
ATOM 559 N N . ARG A 1 73 ? -65.536 22.355 43.292 1.00 28.71 73 ARG A N 1
ATOM 560 C CA . ARG A 1 73 ? -65.619 20.885 43.247 1.00 24.78 73 ARG A CA 1
ATOM 561 C C . ARG A 1 73 ? -65.133 20.263 44.543 1.00 39.10 73 ARG A C 1
ATOM 562 O O . ARG A 1 73 ? -65.757 19.293 45.015 1.00 32.76 73 ARG A O 1
ATOM 570 N N . LYS A 1 74 ? -64.037 20.753 45.156 1.00 28.03 74 LYS A N 1
ATOM 571 C CA . LYS A 1 74 ? -63.626 20.248 46.470 1.00 30.80 74 LYS A CA 1
ATOM 572 C C . LYS A 1 74 ? -64.583 20.559 47.596 1.00 33.67 74 LYS A C 1
ATOM 573 O O . LYS A 1 74 ? -64.980 19.683 48.330 1.00 36.67 74 LYS A O 1
ATOM 579 N N . LEU A 1 75 ? -64.983 21.817 47.701 1.00 30.59 75 LEU A N 1
ATOM 580 C CA . LEU A 1 75 ? -65.859 22.251 48.804 1.00 30.68 75 LEU A CA 1
ATOM 581 C C . LEU A 1 75 ? -67.186 21.543 48.758 1.00 34.05 75 LEU A C 1
ATOM 582 O O . LEU A 1 75 ? -67.799 21.248 49.805 1.00 26.76 75 LEU A O 1
ATOM 587 N N . LYS A 1 76 ? -67.693 21.350 47.533 1.00 30.45 76 LYS A N 1
ATOM 588 C CA . LYS A 1 76 ? -68.957 20.663 47.402 1.00 28.04 76 LYS A CA 1
ATOM 589 C C . LYS A 1 76 ? -68.789 19.121 47.427 1.00 29.89 76 LYS A C 1
ATOM 590 O O . LYS A 1 76 ? -69.725 18.426 47.340 1.00 28.73 76 LYS A O 1
ATOM 596 N N . GLY A 1 77 ? -67.598 18.590 47.499 1.00 30.04 77 GLY A N 1
ATOM 597 C CA . GLY A 1 77 ? -67.535 17.119 47.499 1.00 32.51 77 GLY A CA 1
ATOM 598 C C . GLY A 1 77 ? -67.992 16.578 46.130 1.00 37.27 77 GLY A C 1
ATOM 599 O O . GLY A 1 77 ? -68.597 15.531 46.110 1.00 35.04 77 GLY A O 1
ATOM 600 N N . LEU A 1 78 ? -67.695 17.223 44.986 1.00 30.71 78 LEU A N 1
ATOM 601 C CA . LEU A 1 78 ? -68.172 16.660 43.731 1.00 27.51 78 LEU A CA 1
ATOM 602 C C . LEU A 1 78 ? -67.150 15.713 43.116 1.00 31.99 78 LEU A C 1
ATOM 603 O O . LEU A 1 78 ? -67.349 15.359 41.969 1.00 30.85 78 LEU A O 1
ATOM 608 N N . GLU A 1 79 ? -65.997 15.438 43.750 1.00 30.81 79 GLU A N 1
ATOM 609 C CA . GLU A 1 79 ? -65.006 14.559 43.041 1.00 38.20 79 GLU A CA 1
ATOM 610 C C . GLU A 1 79 ? -65.680 13.201 42.521 1.00 40.26 79 GLU A C 1
ATOM 611 O O . GLU A 1 79 ? -65.413 12.748 41.472 1.00 40.78 79 GLU A O 1
ATOM 617 N N . PRO A 1 80 ? -66.595 12.583 43.286 1.00 37.95 80 PRO A N 1
ATOM 618 C CA . PRO A 1 80 ? -67.179 11.363 42.799 1.00 41.37 80 PRO A CA 1
ATOM 619 C C . PRO A 1 80 ? -67.944 11.644 41.572 1.00 48.77 80 PRO A C 1
ATOM 620 O O . PRO A 1 80 ? -68.196 10.694 40.915 1.00 49.22 80 PRO A O 1
ATOM 624 N N . PHE A 1 81 ? -68.417 12.853 41.308 1.00 40.09 81 PHE A N 1
ATOM 625 C CA . PHE A 1 81 ? -69.174 13.068 40.041 1.00 39.13 81 PHE A CA 1
ATOM 626 C C . PHE A 1 81 ? -68.443 13.715 38.891 1.00 40.66 81 PHE A C 1
ATOM 627 O O . PHE A 1 81 ? -68.967 13.701 37.774 1.00 43.06 81 PHE A O 1
ATOM 635 N N . ILE A 1 82 ? -67.353 14.441 39.104 1.00 39.20 82 ILE A N 1
ATOM 636 C CA . ILE A 1 82 ? -66.825 15.236 37.969 1.00 39.20 82 ILE A CA 1
ATOM 637 C C . ILE A 1 82 ? -65.385 14.839 37.944 1.00 39.24 82 ILE A C 1
ATOM 638 O O . ILE A 1 82 ? -64.651 15.052 38.915 1.00 38.94 82 ILE A O 1
ATOM 643 N N . SER A 1 83 ? -64.941 14.304 36.843 1.00 43.22 83 SER A N 1
ATOM 644 C CA . SER A 1 83 ? -63.537 13.976 36.692 1.00 44.76 83 SER A CA 1
ATOM 645 C C . SER A 1 83 ? -62.863 15.188 35.978 1.00 34.72 83 SER A C 1
ATOM 646 O O . SER A 1 83 ? -63.525 15.992 35.423 1.00 34.07 83 SER A O 1
ATOM 649 N N . VAL A 1 84 ? -61.517 15.234 35.902 1.00 36.56 84 VAL A N 1
ATOM 650 C CA . VAL A 1 84 ? -60.852 16.432 35.485 1.00 38.68 84 VAL A CA 1
ATOM 651 C C . VAL A 1 84 ? -59.622 16.127 34.610 1.00 39.29 84 VAL A C 1
ATOM 652 O O . VAL A 1 84 ? -58.769 15.283 34.967 1.00 42.82 84 VAL A O 1
ATOM 656 N N . SER A 1 85 ? -59.446 16.889 33.542 1.00 30.22 85 SER A N 1
ATOM 657 C CA . SER A 1 85 ? -58.145 16.952 32.872 1.00 35.96 85 SER A CA 1
ATOM 658 C C . SER A 1 85 ? -57.534 18.328 32.958 1.00 42.14 85 SER A C 1
ATOM 659 O O . SER A 1 85 ? -58.249 19.336 32.910 1.00 35.20 85 SER A O 1
ATOM 662 N N . VAL A 1 86 ? -56.221 18.368 32.979 1.00 38.30 86 VAL A N 1
ATOM 663 C CA . VAL A 1 86 ? -55.501 19.626 33.164 1.00 39.49 86 VAL A CA 1
ATOM 664 C C . VAL A 1 86 ? -54.644 19.904 31.937 1.00 38.33 86 VAL A C 1
ATOM 665 O O . VAL A 1 86 ? -53.648 19.184 31.668 1.00 39.55 86 VAL A O 1
ATOM 669 N N . VAL A 1 87 ? -55.022 20.918 31.201 1.00 33.30 87 VAL A N 1
ATOM 670 C CA . VAL A 1 87 ? -54.199 21.317 30.109 1.00 32.31 87 VAL A CA 1
ATOM 671 C C . VAL A 1 87 ? -52.742 21.680 30.553 1.00 46.18 87 VAL A C 1
ATOM 672 O O . VAL A 1 87 ? -52.435 21.783 31.738 1.00 39.34 87 VAL A O 1
ATOM 676 N N . ASN A 1 88 ? -51.826 21.789 29.585 1.00 48.51 88 ASN A N 1
ATOM 677 C CA . ASN A 1 88 ? -50.450 22.171 29.831 1.00 36.40 88 ASN A CA 1
ATOM 678 C C . ASN A 1 88 ? -50.469 23.762 30.109 1.00 35.02 88 ASN A C 1
ATOM 679 O O . ASN A 1 88 ? -51.220 24.537 29.510 1.00 47.24 88 ASN A O 1
ATOM 684 N N . PRO A 1 89 ? -49.564 24.254 30.941 1.00 42.02 89 PRO A N 1
ATOM 685 C CA . PRO A 1 89 ? -49.532 25.672 31.356 1.00 44.85 89 PRO A CA 1
ATOM 686 C C . PRO A 1 89 ? -49.031 26.623 30.370 1.00 43.79 89 PRO A C 1
ATOM 687 O O . PRO A 1 89 ? -49.542 27.780 30.435 1.00 44.15 89 PRO A O 1
ATOM 691 N N . LEU A 1 90 ? -48.164 26.202 29.415 1.00 53.37 90 LEU A N 1
ATOM 692 C CA . LEU A 1 90 ? -47.689 27.107 28.346 1.00 47.90 90 LEU A CA 1
ATOM 693 C C . LEU A 1 90 ? -48.597 27.130 27.175 1.00 51.56 90 LEU A C 1
ATOM 694 O O . LEU A 1 90 ? -48.905 26.095 26.545 1.00 54.82 90 LEU A O 1
ATOM 699 N N . MET A 1 91 ? -49.066 28.327 26.932 1.00 46.36 91 MET A N 1
ATOM 700 C CA . MET A 1 91 ? -50.123 28.533 26.045 1.00 56.78 91 MET A CA 1
ATOM 701 C C . MET A 1 91 ? -49.578 29.433 24.976 1.00 65.02 91 MET A C 1
ATOM 702 O O . MET A 1 91 ? -49.594 30.662 25.102 1.00 62.35 91 MET A O 1
ATOM 707 N N . LEU A 1 92 ? -49.102 28.779 23.920 1.00 64.65 92 LEU A N 1
ATOM 708 C CA . LEU A 1 92 ? -48.448 29.411 22.787 1.00 68.18 92 LEU A CA 1
ATOM 709 C C . LEU A 1 92 ? -49.348 29.572 21.571 1.00 72.64 92 LEU A C 1
ATOM 710 O O . LEU A 1 92 ? -50.478 30.025 21.711 1.00 67.49 92 LEU A O 1
ATOM 715 N N . GLU A 1 93 ? -48.846 29.234 20.373 1.00 78.07 93 GLU A N 1
ATOM 716 C CA . GLU A 1 93 ? -49.538 29.603 19.125 1.00 72.85 93 GLU A CA 1
ATOM 717 C C . GLU A 1 93 ? -50.720 28.643 18.876 1.00 63.64 93 GLU A C 1
ATOM 718 O O . GLU A 1 93 ? -51.752 29.047 18.352 1.00 65.66 93 GLU A O 1
ATOM 724 N N . ASN A 1 94 ? -50.632 27.409 19.342 1.00 60.01 94 ASN A N 1
ATOM 725 C CA . ASN A 1 94 ? -51.853 26.643 19.439 1.00 68.18 94 ASN A CA 1
ATOM 726 C C . ASN A 1 94 ? -52.870 26.872 20.619 1.00 72.16 94 ASN A C 1
ATOM 727 O O . ASN A 1 94 ? -53.873 26.121 20.677 1.00 52.35 94 ASN A O 1
ATOM 732 N N . GLY A 1 95 ? -52.640 27.827 21.535 1.00 63.78 95 GLY A N 1
ATOM 733 C CA . GLY A 1 95 ? -53.557 28.094 22.658 1.00 42.57 95 GLY A CA 1
ATOM 734 C C . GLY A 1 95 ? -53.403 26.912 23.581 1.00 47.13 95 GLY A C 1
ATOM 735 O O . GLY A 1 95 ? -52.319 26.332 23.657 1.00 47.79 95 GLY A O 1
ATOM 736 N N . TRP A 1 96 ? -54.434 26.528 24.339 1.00 43.66 96 TRP A N 1
ATOM 737 C CA . TRP A 1 96 ? -54.121 25.531 25.359 1.00 42.24 96 TRP A CA 1
ATOM 738 C C . TRP A 1 96 ? -53.915 24.172 24.687 1.00 43.54 96 TRP A C 1
ATOM 739 O O . TRP A 1 96 ? -54.722 23.820 23.845 1.00 44.66 96 TRP A O 1
ATOM 750 N N . THR A 1 97 ? -53.107 23.313 25.282 1.00 38.49 97 THR A N 1
ATOM 751 C CA . THR A 1 97 ? -52.556 22.147 24.653 1.00 53.83 97 THR A CA 1
ATOM 752 C C . THR A 1 97 ? -52.673 21.025 25.600 1.00 49.72 97 THR A C 1
ATOM 753 O O . THR A 1 97 ? -52.679 21.245 26.841 1.00 40.04 97 THR A O 1
ATOM 757 N N . PHE A 1 98 ? -52.737 19.806 25.076 1.00 37.89 98 PHE A N 1
ATOM 758 C CA . PHE A 1 98 ? -52.776 18.662 25.984 1.00 35.75 98 PHE A CA 1
ATOM 759 C C . PHE A 1 98 ? -51.425 18.030 26.177 1.00 41.94 98 PHE A C 1
ATOM 760 O O . PHE A 1 98 ? -51.306 16.851 26.619 1.00 44.07 98 PHE A O 1
ATOM 768 N N . ASP A 1 99 ? -50.388 18.793 25.888 1.00 45.78 99 ASP A N 1
ATOM 769 C CA . ASP A 1 99 ? -49.071 18.194 26.155 1.00 39.01 99 ASP A CA 1
ATOM 770 C C . ASP A 1 99 ? -48.943 17.795 27.647 1.00 54.17 99 ASP A C 1
ATOM 771 O O . ASP A 1 99 ? -49.234 18.578 28.555 1.00 49.98 99 ASP A O 1
ATOM 776 N N . ASP A 1 100 ? -48.603 16.544 27.944 1.00 50.21 100 ASP A N 1
ATOM 777 C CA . ASP A 1 100 ? -48.393 16.159 29.333 1.00 53.94 100 ASP A CA 1
ATOM 778 C C . ASP A 1 100 ? -46.940 16.057 29.801 1.00 58.59 100 ASP A C 1
ATOM 779 O O . ASP A 1 100 ? -46.660 15.347 30.814 1.00 52.16 100 ASP A O 1
ATOM 784 N N . SER A 1 101 ? -46.050 16.781 29.130 1.00 57.30 101 SER A N 1
ATOM 785 C CA . SER A 1 101 ? -44.606 16.786 29.499 1.00 63.86 101 SER A CA 1
ATOM 786 C C . SER A 1 101 ? -44.276 17.570 30.764 1.00 73.63 101 SER A C 1
ATOM 787 O O . SER A 1 101 ? -43.119 17.640 31.162 1.00 76.96 101 SER A O 1
ATOM 790 N N . PHE A 1 102 ? -45.310 18.133 31.383 1.00 76.87 102 PHE A N 1
ATOM 791 C CA . PHE A 1 102 ? -45.239 18.991 32.574 1.00 59.92 102 PHE A CA 1
ATOM 792 C C . PHE A 1 102 ? -45.957 18.298 33.735 1.00 61.75 102 PHE A C 1
ATOM 793 O O . PHE A 1 102 ? -47.096 17.803 33.605 1.00 59.53 102 PHE A O 1
ATOM 801 N N . PRO A 1 103 ? -45.298 18.181 34.877 1.00 66.08 103 PRO A N 1
ATOM 802 C CA . PRO A 1 103 ? -45.969 17.533 36.025 1.00 70.06 103 PRO A CA 1
ATOM 803 C C . PRO A 1 103 ? -47.255 18.275 36.480 1.00 64.88 103 PRO A C 1
ATOM 804 O O . PRO A 1 103 ? -47.422 19.527 36.427 1.00 62.64 103 PRO A O 1
ATOM 808 N N . GLY A 1 104 ? -48.193 17.439 36.862 1.00 55.19 104 GLY A N 1
ATOM 809 C CA . GLY A 1 104 ? -49.576 17.784 36.830 1.00 57.23 104 GLY A CA 1
ATOM 810 C C . GLY A 1 104 ? -50.352 18.079 35.535 1.00 44.66 104 GLY A C 1
ATOM 811 O O . GLY A 1 104 ? -51.598 18.113 35.663 1.00 42.15 104 GLY A O 1
ATOM 812 N N . ALA A 1 105 ? -49.741 18.296 34.357 1.00 41.53 105 ALA A N 1
ATOM 813 C CA . ALA A 1 105 ? -50.547 18.279 33.157 1.00 47.41 105 ALA A CA 1
ATOM 814 C C . ALA A 1 105 ? -50.904 16.779 32.900 1.00 57.91 105 ALA A C 1
ATOM 815 O O . ALA A 1 105 ? -50.050 15.927 32.987 1.00 54.99 105 ALA A O 1
ATOM 817 N N . THR A 1 106 ? -52.169 16.466 32.651 1.00 53.29 106 THR A N 1
ATOM 818 C CA . THR A 1 106 ? -52.660 15.088 32.546 1.00 39.31 106 THR A CA 1
ATOM 819 C C . THR A 1 106 ? -52.795 14.592 31.022 1.00 44.65 106 THR A C 1
ATOM 820 O O . THR A 1 106 ? -52.976 13.414 30.768 1.00 43.56 106 THR A O 1
ATOM 824 N N . GLY A 1 107 ? -52.732 15.524 30.061 1.00 45.93 107 GLY A N 1
ATOM 825 C CA . GLY A 1 107 ? -53.272 15.275 28.740 1.00 39.26 107 GLY A CA 1
ATOM 826 C C . GLY A 1 107 ? -54.797 15.187 28.827 1.00 53.27 107 GLY A C 1
ATOM 827 O O . GLY A 1 107 ? -55.359 15.179 29.945 1.00 46.18 107 GLY A O 1
ATOM 828 N N . ASP A 1 108 ? -55.459 15.139 27.672 1.00 48.68 108 ASP A N 1
ATOM 829 C CA . ASP A 1 108 ? -56.922 14.894 27.563 1.00 44.16 108 ASP A CA 1
ATOM 830 C C . ASP A 1 108 ? -57.195 13.460 28.003 1.00 50.81 108 ASP A C 1
ATOM 831 O O . ASP A 1 108 ? -57.045 12.598 27.202 1.00 49.31 108 ASP A O 1
ATOM 836 N N . THR A 1 109 ? -57.615 13.203 29.242 1.00 42.42 109 THR A N 1
ATOM 837 C CA . THR A 1 109 ? -57.767 11.888 29.688 1.00 45.03 109 THR A CA 1
ATOM 838 C C . THR A 1 109 ? -59.069 11.259 29.193 1.00 54.50 109 THR A C 1
ATOM 839 O O . THR A 1 109 ? -59.527 10.227 29.698 1.00 50.83 109 THR A O 1
ATOM 843 N N . LEU A 1 110 ? -59.729 11.927 28.282 1.00 46.08 110 LEU A N 1
ATOM 844 C CA . LEU A 1 110 ? -60.957 11.365 27.745 1.00 50.77 110 LEU A CA 1
ATOM 845 C C . LEU A 1 110 ? -60.706 10.921 26.296 1.00 55.50 110 LEU A C 1
ATOM 846 O O . LEU A 1 110 ? -60.806 9.780 26.037 1.00 59.90 110 LEU A O 1
ATOM 851 N N . TYR A 1 111 ? -60.410 11.828 25.378 1.00 45.35 111 TYR A N 1
ATOM 852 C CA . TYR A 1 111 ? -60.299 11.529 23.961 1.00 47.98 111 TYR A CA 1
ATOM 853 C C . TYR A 1 111 ? -58.865 11.594 23.422 1.00 57.79 111 TYR A C 1
ATOM 854 O O . TYR A 1 111 ? -58.606 11.530 22.223 1.00 57.07 111 TYR A O 1
ATOM 863 N N . GLN A 1 112 ? -57.914 11.736 24.317 1.00 53.27 112 GLN A N 1
ATOM 864 C CA . GLN A 1 112 ? -56.598 12.216 23.902 1.00 51.75 112 GLN A CA 1
ATOM 865 C C . GLN A 1 112 ? -56.481 13.133 22.732 1.00 50.72 112 GLN A C 1
ATOM 866 O O . GLN A 1 112 ? -55.628 12.847 21.893 1.00 49.68 112 GLN A O 1
ATOM 872 N N . ASN A 1 113 ? -57.304 14.201 22.623 1.00 43.86 113 ASN A N 1
ATOM 873 C CA . ASN A 1 113 ? -56.937 15.144 21.630 1.00 43.97 113 ASN A CA 1
ATOM 874 C C . ASN A 1 113 ? -55.616 15.770 21.951 1.00 52.03 113 ASN A C 1
ATOM 875 O O . ASN A 1 113 ? -54.986 15.546 23.005 1.00 43.92 113 ASN A O 1
ATOM 880 N N . GLU A 1 114 ? -55.226 16.691 21.088 1.00 47.64 114 GLU A N 1
ATOM 881 C CA . GLU A 1 114 ? -53.905 17.238 21.237 1.00 53.30 114 GLU A CA 1
ATOM 882 C C . GLU A 1 114 ? -54.031 18.715 21.716 1.00 56.53 114 GLU A C 1
ATOM 883 O O . GLU A 1 114 ? -53.164 19.206 22.398 1.00 46.46 114 GLU A O 1
ATOM 889 N N . PHE A 1 115 ? -55.107 19.390 21.320 1.00 41.09 115 PHE A N 1
ATOM 890 C CA . PHE A 1 115 ? -55.360 20.760 21.647 1.00 52.50 115 PHE A CA 1
ATOM 891 C C . PHE A 1 115 ? -56.761 20.901 22.202 1.00 58.43 115 PHE A C 1
ATOM 892 O O . PHE A 1 115 ? -57.663 20.181 21.794 1.00 50.52 115 PHE A O 1
ATOM 900 N N . LEU A 1 116 ? -56.942 21.843 23.124 1.00 49.25 116 LEU A N 1
ATOM 901 C CA . LEU A 1 116 ? -58.252 22.065 23.671 1.00 46.84 116 LEU A CA 1
ATOM 902 C C . LEU A 1 116 ? -59.103 22.421 22.506 1.00 46.02 116 LEU A C 1
ATOM 903 O O . LEU A 1 116 ? -60.282 22.147 22.579 1.00 39.20 116 LEU A O 1
ATOM 908 N N . TYR A 1 117 ? -58.587 23.151 21.502 1.00 38.15 117 TYR A N 1
ATOM 909 C CA . TYR A 1 117 ? -59.552 23.555 20.437 1.00 44.01 117 TYR A CA 1
ATOM 910 C C . TYR A 1 117 ? -60.240 22.347 19.706 1.00 40.02 117 TYR A C 1
ATOM 911 O O . TYR A 1 117 ? -61.372 22.467 19.175 1.00 39.28 117 TYR A O 1
ATOM 920 N N . GLN A 1 118 ? -59.662 21.161 19.854 1.00 43.52 118 GLN A N 1
ATOM 921 C CA . GLN A 1 118 ? -60.308 19.952 19.253 1.00 55.37 118 GLN A CA 1
ATOM 922 C C . GLN A 1 118 ? -61.555 19.583 20.032 1.00 61.69 118 GLN A C 1
ATOM 923 O O . GLN A 1 118 ? -62.509 19.047 19.435 1.00 54.40 118 GLN A O 1
ATOM 929 N N . LEU A 1 119 ? -61.577 19.892 21.350 1.00 48.61 119 LEU A N 1
ATOM 930 C CA . LEU A 1 119 ? -62.782 19.611 22.155 1.00 42.44 119 LEU A CA 1
ATOM 931 C C . LEU A 1 119 ? -63.809 20.568 21.643 1.00 38.76 119 LEU A C 1
ATOM 932 O O . LEU A 1 119 ? -64.974 20.255 21.347 1.00 37.92 119 LEU A O 1
ATOM 937 N N . TYR A 1 120 ? -63.348 21.770 21.399 1.00 31.90 120 TYR A N 1
ATOM 938 C CA . TYR A 1 120 ? -64.387 22.690 21.024 1.00 33.30 120 TYR A CA 1
ATOM 939 C C . TYR A 1 120 ? -64.923 22.286 19.634 1.00 56.19 120 TYR A C 1
ATOM 940 O O . TYR A 1 120 ? -66.097 22.494 19.365 1.00 50.26 120 TYR A O 1
ATOM 949 N N . LEU A 1 121 ? -64.039 21.799 18.728 1.00 50.20 121 LEU A N 1
ATOM 950 C CA . LEU A 1 121 ? -64.489 21.510 17.323 1.00 57.45 121 LEU A CA 1
ATOM 951 C C . LEU A 1 121 ? -65.432 20.317 17.353 1.00 52.24 121 LEU A C 1
ATOM 952 O O . LEU A 1 121 ? -66.495 20.330 16.707 1.00 50.18 121 LEU A O 1
ATOM 957 N N . HIS A 1 122 ? -65.073 19.329 18.158 1.00 47.98 122 HIS A N 1
ATOM 958 C CA . HIS A 1 122 ? -65.986 18.191 18.346 1.00 46.93 122 HIS A CA 1
ATOM 959 C C . HIS A 1 122 ? -67.407 18.560 18.735 1.00 58.05 122 HIS A C 1
ATOM 960 O O . HIS A 1 122 ? -68.320 17.747 18.541 1.00 55.26 122 HIS A O 1
ATOM 967 N N . ALA A 1 123 ? -67.587 19.736 19.360 1.00 61.02 123 ALA A N 1
ATOM 968 C CA . ALA A 1 123 ? -68.843 20.065 20.052 1.00 56.05 123 ALA A CA 1
ATOM 969 C C . ALA A 1 123 ? -69.438 20.891 19.040 1.00 52.28 123 ALA A C 1
ATOM 970 O O . ALA A 1 123 ? -70.638 21.053 18.952 1.00 53.61 123 ALA A O 1
ATOM 972 N N . ASP A 1 124 ? -68.567 21.495 18.289 1.00 53.91 124 ASP A N 1
ATOM 973 C CA . ASP A 1 124 ? -69.112 22.327 17.236 1.00 59.81 124 ASP A CA 1
ATOM 974 C C . ASP A 1 124 ? -68.112 22.614 16.126 1.00 53.44 124 ASP A C 1
ATOM 975 O O . ASP A 1 124 ? -67.260 23.493 16.254 1.00 55.23 124 ASP A O 1
ATOM 980 N N . PRO A 1 125 ? -68.241 21.884 15.019 1.00 64.89 125 PRO A N 1
ATOM 981 C CA . PRO A 1 125 ? -67.317 21.943 13.895 1.00 65.27 125 PRO A CA 1
ATOM 982 C C . PRO A 1 125 ? -67.237 23.323 13.265 1.00 56.64 125 PRO A C 1
ATOM 983 O O . PRO A 1 125 ? -66.163 23.680 12.690 1.00 55.94 125 PRO A O 1
ATOM 987 N N . HIS A 1 126 ? -68.278 24.142 13.432 1.00 51.00 126 HIS A N 1
ATOM 988 C CA . HIS A 1 126 ? -68.160 25.491 12.791 1.00 59.69 126 HIS A CA 1
ATOM 989 C C . HIS A 1 126 ? -67.993 26.679 13.711 1.00 55.69 126 HIS A C 1
ATOM 990 O O . HIS A 1 126 ? -68.208 27.873 13.342 1.00 57.33 126 HIS A O 1
ATOM 997 N N . TYR A 1 127 ? -67.502 26.344 14.901 1.00 52.92 127 TYR A N 1
ATOM 998 C CA . TYR A 1 127 ? -67.365 27.337 15.976 1.00 60.53 127 TYR A CA 1
ATOM 999 C C . TYR A 1 127 ? -66.458 28.496 15.651 1.00 52.87 127 TYR A C 1
ATOM 1000 O O . TYR A 1 127 ? -65.344 28.284 15.230 1.00 51.76 127 TYR A O 1
ATOM 1009 N N . SER A 1 128 ? -66.880 29.692 16.026 1.00 52.13 128 SER A N 1
ATOM 1010 C CA . SER A 1 128 ? -65.990 30.833 15.974 1.00 55.41 128 SER A CA 1
ATOM 1011 C C . SER A 1 128 ? -65.948 31.589 17.327 1.00 61.14 128 SER A C 1
ATOM 1012 O O . SER A 1 128 ? -66.992 32.071 17.832 1.00 64.24 128 SER A O 1
ATOM 1015 N N . GLY A 1 129 ? -64.750 31.733 17.899 1.00 57.11 129 GLY A N 1
ATOM 1016 C CA . GLY A 1 129 ? -64.582 32.417 19.184 1.00 59.69 129 GLY A CA 1
ATOM 1017 C C . GLY A 1 129 ? -63.352 32.005 19.969 1.00 55.42 129 GLY A C 1
ATOM 1018 O O . GLY A 1 129 ? -62.562 31.159 19.504 1.00 55.49 129 GLY A O 1
ATOM 1019 N N . ARG A 1 130 ? -63.162 32.559 21.173 1.00 62.89 130 ARG A N 1
ATOM 1020 C CA . ARG A 1 130 ? -61.963 32.113 21.930 1.00 57.19 130 ARG A CA 1
ATOM 1021 C C . ARG A 1 130 ? -62.074 30.693 22.524 1.00 48.55 130 ARG A C 1
ATOM 1022 O O . ARG A 1 130 ? -63.167 30.159 22.665 1.00 53.04 130 ARG A O 1
ATOM 1030 N N . VAL A 1 131 ? -60.959 30.034 22.686 1.00 40.49 131 VAL A N 1
ATOM 1031 C CA . VAL A 1 131 ? -60.953 28.682 23.179 1.00 41.90 131 VAL A CA 1
ATOM 1032 C C . VAL A 1 131 ? -60.417 28.697 24.627 1.00 52.87 131 VAL A C 1
ATOM 1033 O O . VAL A 1 131 ? -59.184 28.557 24.845 1.00 40.56 131 VAL A O 1
ATOM 1037 N N . THR A 1 132 ? -61.318 28.841 25.619 1.00 40.98 132 THR A N 1
ATOM 1038 C CA . THR A 1 132 ? -60.829 29.071 27.002 1.00 37.17 132 THR A CA 1
ATOM 1039 C C . THR A 1 132 ? -61.059 27.870 27.927 1.00 44.20 132 THR A C 1
ATOM 1040 O O . THR A 1 132 ? -61.843 26.997 27.542 1.00 38.33 132 THR A O 1
ATOM 1044 N N . VAL A 1 133 ? -60.311 27.763 29.044 1.00 33.90 133 VAL A N 1
ATOM 1045 C CA . VAL A 1 133 ? -60.718 27.081 30.219 1.00 32.67 133 VAL A CA 1
ATOM 1046 C C . VAL A 1 133 ? -61.534 28.008 31.216 1.00 42.27 133 VAL A C 1
ATOM 1047 O O . VAL A 1 133 ? -61.379 29.195 31.224 1.00 37.31 133 VAL A O 1
ATOM 1051 N N . PRO A 1 134 ? -62.421 27.415 32.055 1.00 34.90 134 PRO A N 1
ATOM 1052 C CA . PRO A 1 134 ? -62.641 25.981 32.200 1.00 27.20 134 PRO A CA 1
ATOM 1053 C C . PRO A 1 134 ? -63.652 25.476 31.168 1.00 30.54 134 PRO A C 1
ATOM 1054 O O . PRO A 1 134 ? -64.425 26.271 30.632 1.00 27.51 134 PRO A O 1
ATOM 1058 N N . VAL A 1 135 ? -63.723 24.176 30.904 1.00 34.47 135 VAL A N 1
ATOM 1059 C CA . VAL A 1 135 ? -64.914 23.737 30.082 1.00 25.02 135 VAL A CA 1
ATOM 1060 C C . VAL A 1 135 ? -65.637 22.641 30.831 1.00 30.70 135 VAL A C 1
ATOM 1061 O O . VAL A 1 135 ? -64.954 21.737 31.332 1.00 32.14 135 VAL A O 1
ATOM 1065 N N . LEU A 1 136 ? -66.979 22.714 30.922 1.00 30.45 136 LEU A N 1
ATOM 1066 C CA . LEU A 1 136 ? -67.676 21.689 31.712 1.00 28.95 136 LEU A CA 1
ATOM 1067 C C . LEU A 1 136 ? -68.242 20.802 30.593 1.00 34.79 136 LEU A C 1
ATOM 1068 O O . LEU A 1 136 ? -68.965 21.305 29.776 1.00 27.63 136 LEU A O 1
ATOM 1073 N N . TRP A 1 137 ? -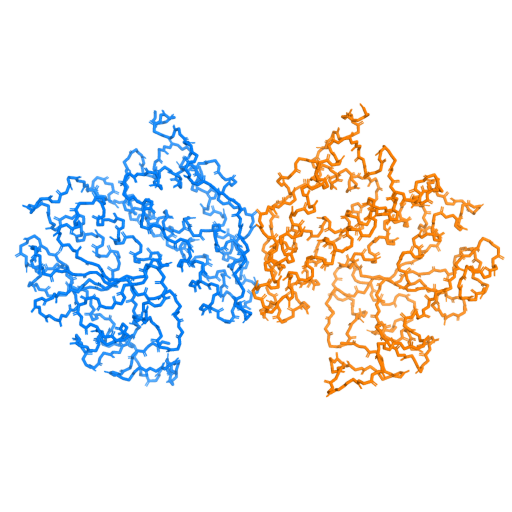67.731 19.602 30.445 1.00 29.94 137 TRP A N 1
ATOM 1074 C CA . TRP A 1 137 ? -68.022 18.831 29.204 1.00 34.37 137 TRP A CA 1
ATOM 1075 C C . TRP A 1 137 ? -68.970 17.707 29.615 1.00 30.18 137 TRP A C 1
ATOM 1076 O O . TRP A 1 137 ? -68.808 17.130 30.726 1.00 33.37 137 TRP A O 1
ATOM 1087 N N . ASP A 1 138 ? -69.849 17.366 28.685 1.00 31.20 138 ASP A N 1
ATOM 1088 C CA . ASP A 1 138 ? -70.935 16.348 28.849 1.00 33.78 138 ASP A CA 1
ATOM 1089 C C . ASP A 1 138 ? -70.426 15.062 28.077 1.00 41.30 138 ASP A C 1
ATOM 1090 O O . ASP A 1 138 ? -70.405 15.083 26.881 1.00 33.66 138 ASP A O 1
ATOM 1095 N N . LYS A 1 139 ? -70.036 13.986 28.774 1.00 39.02 139 LYS A N 1
ATOM 1096 C CA . LYS A 1 139 ? -69.393 12.852 28.109 1.00 42.28 139 LYS A CA 1
ATOM 1097 C C . LYS A 1 139 ? -70.482 12.016 27.448 1.00 48.10 139 LYS A C 1
ATOM 1098 O O . LYS A 1 139 ? -70.172 11.218 26.634 1.00 53.36 139 LYS A O 1
ATOM 1104 N N . LYS A 1 140 ? -71.751 12.213 27.776 1.00 41.17 140 LYS A N 1
ATOM 1105 C CA . LYS A 1 140 ? -72.855 11.419 27.139 1.00 50.40 140 LYS A CA 1
ATOM 1106 C C . LYS A 1 140 ? -73.261 11.991 25.795 1.00 47.36 140 LYS A C 1
ATOM 1107 O O . LYS A 1 140 ? -73.481 11.253 24.831 1.00 51.85 140 LYS A O 1
ATOM 1113 N N . ASN A 1 141 ? -73.325 13.293 25.711 1.00 43.49 141 ASN A N 1
ATOM 1114 C CA . ASN A 1 141 ? -73.634 13.879 24.447 1.00 42.25 141 ASN A CA 1
ATOM 1115 C C . ASN A 1 141 ? -72.401 14.363 23.702 1.00 43.52 141 ASN A C 1
ATOM 1116 O O . ASN A 1 141 ? -72.561 14.996 22.671 1.00 45.03 141 ASN A O 1
ATOM 1121 N N . HIS A 1 142 ? -71.198 14.112 24.191 1.00 38.38 142 HIS A N 1
ATOM 1122 C CA . HIS A 1 142 ? -70.015 14.692 23.455 1.00 45.46 142 HIS A CA 1
ATOM 1123 C C . HIS A 1 142 ? -70.205 16.199 23.143 1.00 44.80 142 HIS A C 1
ATOM 1124 O O . HIS A 1 142 ? -70.116 16.669 22.002 1.00 46.43 142 HIS A O 1
ATOM 1131 N N . THR A 1 143 ? -70.465 17.005 24.169 1.00 40.08 143 THR A N 1
ATOM 1132 C CA . THR A 1 143 ? -70.533 18.442 23.861 1.00 32.85 143 THR A CA 1
ATOM 1133 C C . THR A 1 143 ? -70.212 19.285 25.179 1.00 31.97 143 THR A C 1
ATOM 1134 O O . THR A 1 143 ? -70.013 18.715 26.297 1.00 35.13 143 THR A O 1
ATOM 1138 N N . ILE A 1 144 ? -70.308 20.586 25.049 1.00 34.25 144 ILE A N 1
ATOM 1139 C CA . ILE A 1 144 ? -69.912 21.510 26.107 1.00 41.54 144 ILE A CA 1
ATOM 1140 C C . ILE A 1 144 ? -71.150 21.947 26.744 1.00 35.92 144 ILE A C 1
ATOM 1141 O O . ILE A 1 144 ? -71.999 22.538 26.072 1.00 38.00 144 ILE A O 1
ATOM 1146 N N . VAL A 1 145 ? -71.237 21.738 28.058 1.00 29.05 145 VAL A N 1
ATOM 1147 C CA . VAL A 1 145 ? -72.437 22.277 28.735 1.00 27.29 145 VAL A CA 1
ATOM 1148 C C . VAL A 1 145 ? -72.256 23.772 28.808 1.00 25.20 145 VAL A C 1
ATOM 1149 O O . VAL A 1 145 ? -73.143 24.539 28.488 1.00 30.41 145 VAL A O 1
ATOM 1153 N N . SER A 1 146 ? -71.094 24.183 29.332 1.00 24.46 146 SER A N 1
ATOM 1154 C CA . SER A 1 146 ? -70.807 25.620 29.618 1.00 27.10 146 SER A CA 1
ATOM 1155 C C . SER A 1 146 ? -69.317 25.860 29.595 1.00 24.87 146 SER A C 1
ATOM 1156 O O . SER A 1 146 ? -68.468 24.998 29.969 1.00 28.65 146 SER A O 1
ATOM 1159 N N . ASN A 1 147 ? -68.956 27.041 29.164 1.00 25.06 147 ASN A N 1
ATOM 1160 C CA . ASN A 1 147 ? -67.550 27.378 29.498 1.00 31.79 147 ASN A CA 1
ATOM 1161 C C . ASN A 1 147 ? -67.555 28.754 30.174 1.00 41.30 147 ASN A C 1
ATOM 1162 O O . ASN A 1 147 ? -66.616 29.558 30.041 1.00 33.65 147 ASN A O 1
ATOM 1167 N N . GLU A 1 148 ? -68.614 29.013 30.922 1.00 29.25 148 GLU A N 1
ATOM 1168 C CA . GLU A 1 148 ? -68.693 30.286 31.663 1.00 29.11 148 GLU A CA 1
ATOM 1169 C C . GLU A 1 148 ? -68.540 29.914 33.176 1.00 35.16 148 GLU A C 1
ATOM 1170 O O . GLU A 1 148 ? -69.406 29.300 33.836 1.00 31.09 148 GLU A O 1
ATOM 1176 N N . SER A 1 149 ? -67.379 30.244 33.653 1.00 33.10 149 SER A N 1
ATOM 1177 C CA . SER A 1 149 ? -66.847 29.931 34.924 1.00 31.54 149 SER A CA 1
ATOM 1178 C C . SER A 1 149 ? -67.856 30.325 36.080 1.00 35.30 149 SER A C 1
ATOM 1179 O O . SER A 1 149 ? -68.189 29.513 36.937 1.00 30.82 149 SER A O 1
ATOM 1182 N N . ALA A 1 150 ? -68.362 31.552 36.055 1.00 28.91 150 ALA A N 1
ATOM 1183 C CA . ALA A 1 150 ? -69.325 32.017 37.039 1.00 28.03 150 ALA A CA 1
ATOM 1184 C C . ALA A 1 150 ? -70.565 31.164 37.153 1.00 36.45 150 ALA A C 1
ATOM 1185 O O . ALA A 1 150 ? -71.198 31.031 38.220 1.00 33.53 150 ALA A O 1
ATOM 1187 N N . GLU A 1 151 ? -70.951 30.589 36.019 1.00 31.30 151 GLU A N 1
ATOM 1188 C CA . GLU A 1 151 ? -72.195 29.876 35.948 1.00 32.26 151 GLU A CA 1
ATOM 1189 C C . GLU A 1 151 ? -71.879 28.427 36.322 1.00 26.62 151 GLU A C 1
ATOM 1190 O O . GLU A 1 151 ? -72.673 27.841 36.983 1.00 29.55 151 GLU A O 1
ATOM 1196 N N . ILE A 1 152 ? -70.705 27.897 35.966 1.00 26.12 152 ILE A N 1
ATOM 1197 C CA . ILE A 1 152 ? -70.359 26.512 36.381 1.00 25.82 152 ILE A CA 1
ATOM 1198 C C . ILE A 1 152 ? -70.334 26.454 37.927 1.00 31.04 152 ILE A C 1
ATOM 1199 O O . ILE A 1 152 ? -70.865 25.503 38.503 1.00 28.71 152 ILE A O 1
ATOM 1204 N N . ILE A 1 153 ? -69.715 27.449 38.568 1.00 27.43 153 ILE A N 1
ATOM 1205 C CA . ILE A 1 153 ? -69.651 27.515 40.059 1.00 27.56 153 ILE A CA 1
ATOM 1206 C C . ILE A 1 153 ? -71.119 27.500 40.651 1.00 27.92 153 ILE A C 1
ATOM 1207 O O . ILE A 1 153 ? -71.385 26.828 41.624 1.00 30.36 153 ILE A O 1
ATOM 1212 N N . ARG A 1 154 ? -72.076 28.249 40.112 1.00 24.29 154 ARG A N 1
ATOM 1213 C CA . ARG A 1 154 ? -73.449 28.098 40.608 1.00 28.14 154 ARG A CA 1
ATOM 1214 C C . ARG A 1 154 ? -74.089 26.728 40.385 1.00 38.75 154 ARG A C 1
ATOM 1215 O O . ARG A 1 154 ? -74.876 26.294 41.213 1.00 34.02 154 ARG A O 1
ATOM 1223 N N . MET A 1 155 ? -73.802 26.063 39.256 1.00 29.95 155 MET A N 1
ATOM 1224 C CA . MET A 1 155 ? -74.339 24.710 39.002 1.00 27.96 155 MET A CA 1
ATOM 1225 C C . MET A 1 155 ? -73.827 23.786 40.096 1.00 31.63 155 MET A C 1
ATOM 1226 O O . MET A 1 155 ? -74.593 23.103 40.734 1.00 29.45 155 MET A O 1
ATOM 1231 N N . PHE A 1 156 ? -72.542 23.891 40.395 1.00 23.59 156 PHE A N 1
ATOM 1232 C CA . PHE A 1 156 ? -71.862 23.027 41.283 1.00 25.44 156 PHE A CA 1
ATOM 1233 C C . PHE A 1 156 ? -72.393 23.358 42.701 1.00 29.23 156 PHE A C 1
ATOM 1234 O O . PHE A 1 156 ? -72.438 22.520 43.509 1.00 31.44 156 PHE A O 1
ATOM 1242 N N . ASN A 1 157 ? -72.767 24.585 42.909 1.00 25.18 157 ASN A N 1
ATOM 1243 C CA . ASN A 1 157 ? -73.278 24.991 44.221 1.00 28.23 157 ASN A CA 1
ATOM 1244 C C . ASN A 1 157 ? -74.583 24.290 44.637 1.00 39.16 157 ASN A C 1
ATOM 1245 O O . ASN A 1 157 ? -74.795 24.050 45.884 1.00 33.46 157 ASN A O 1
ATOM 1250 N N . THR A 1 158 ? -75.421 23.855 43.677 1.00 30.34 158 THR A N 1
ATOM 1251 C CA . THR A 1 158 ? -76.740 23.253 44.035 1.00 28.31 158 THR A CA 1
ATOM 1252 C C . THR A 1 158 ? -77.239 22.063 43.204 1.00 32.94 158 THR A C 1
ATOM 1253 O O . THR A 1 158 ? -78.047 21.201 43.668 1.00 37.97 158 THR A O 1
ATOM 1257 N N . ALA A 1 159 ? -76.770 21.952 41.992 1.00 25.19 159 ALA A N 1
ATOM 1258 C CA . ALA A 1 159 ? -77.276 20.935 41.093 1.00 28.66 159 ALA A CA 1
ATOM 1259 C C . ALA A 1 159 ? -77.054 19.504 41.596 1.00 29.34 159 ALA A C 1
ATOM 1260 O O . ALA A 1 159 ? -77.886 18.706 41.334 1.00 29.36 159 ALA A O 1
ATOM 1262 N N . PHE A 1 160 ? -75.997 19.188 42.346 1.00 28.63 160 PHE A N 1
ATOM 1263 C CA . PHE A 1 160 ? -75.868 17.817 42.815 1.00 29.17 160 PHE A CA 1
ATOM 1264 C C . PHE A 1 160 ? -76.332 17.572 44.202 1.00 28.66 160 PHE A C 1
ATOM 1265 O O . PHE A 1 160 ? -75.908 16.600 44.830 1.00 28.79 160 PHE A O 1
ATOM 1273 N N . ASP A 1 161 ? -77.152 18.478 44.715 1.00 26.20 161 ASP A N 1
ATOM 1274 C CA . ASP A 1 161 ? -77.375 18.495 46.159 1.00 22.74 161 ASP A CA 1
ATOM 1275 C C . ASP A 1 161 ? -78.143 17.165 46.581 1.00 34.16 161 ASP A C 1
ATOM 1276 O O . ASP A 1 161 ? -77.950 16.608 47.705 1.00 29.83 161 ASP A O 1
ATOM 1281 N N . ALA A 1 162 ? -78.997 16.643 45.715 1.00 32.33 162 ALA A N 1
ATOM 1282 C CA . ALA A 1 162 ? -79.886 15.486 46.040 1.00 31.70 162 ALA A CA 1
ATOM 1283 C C . ALA A 1 162 ? -79.099 14.240 45.679 1.00 40.35 162 ALA A C 1
ATOM 1284 O O . ALA A 1 162 ? -79.478 13.132 46.000 1.00 38.56 162 ALA A O 1
ATOM 1286 N N . LEU A 1 163 ? -77.904 14.402 45.167 1.00 32.36 163 LEU A N 1
ATOM 1287 C CA . LEU A 1 163 ? -77.149 13.203 44.783 1.00 30.05 163 LEU A CA 1
ATOM 1288 C C . LEU A 1 163 ? -76.014 12.953 45.742 1.00 30.62 163 LEU A C 1
ATOM 1289 O O . LEU A 1 163 ? -75.158 12.147 45.507 1.00 34.93 163 LEU A O 1
ATOM 1294 N N . GLY A 1 164 ? -75.997 13.680 46.830 1.00 38.26 164 GLY A N 1
ATOM 1295 C CA . GLY A 1 164 ? -74.860 13.481 47.769 1.00 38.65 164 GLY A CA 1
ATOM 1296 C C . GLY A 1 164 ? -73.783 14.585 47.934 1.00 37.52 164 GLY A C 1
ATOM 1297 O O . GLY A 1 164 ? -72.798 14.323 48.570 1.00 37.53 164 GLY A O 1
ATOM 1298 N N . ALA A 1 165 ? -73.941 15.758 47.290 1.00 34.76 165 ALA A N 1
ATOM 1299 C CA . ALA A 1 165 ? -72.993 16.823 47.340 1.00 30.61 165 ALA A CA 1
ATOM 1300 C C . ALA A 1 165 ? -72.912 17.166 48.851 1.00 38.10 165 ALA A C 1
ATOM 1301 O O . ALA A 1 165 ? -73.918 17.049 49.564 1.00 31.93 165 ALA A O 1
ATOM 1303 N N . LYS A 1 166 ? -71.739 17.577 49.364 1.00 29.92 166 LYS A N 1
ATOM 1304 C CA . LYS A 1 166 ? -71.658 18.107 50.714 1.00 31.03 166 LYS A CA 1
ATOM 1305 C C . LYS A 1 166 ? -72.532 19.317 50.868 1.00 34.13 166 LYS A C 1
ATOM 1306 O O . LYS A 1 166 ? -72.600 20.151 50.004 1.00 29.89 166 LYS A O 1
ATOM 1312 N N . ALA A 1 167 ? -73.185 19.399 52.013 1.00 26.56 167 ALA A N 1
ATOM 1313 C CA . ALA A 1 167 ? -74.004 20.535 52.388 1.00 32.98 167 ALA A CA 1
ATOM 1314 C C . ALA A 1 167 ? -73.176 21.811 52.296 1.00 40.45 167 ALA A C 1
ATOM 1315 O O . ALA A 1 167 ? -72.039 21.813 52.669 1.00 39.70 167 ALA A O 1
ATOM 1317 N N . GLY A 1 168 ? -73.717 22.868 51.745 1.00 38.57 168 GLY A N 1
ATOM 1318 C CA . GLY A 1 168 ? -72.922 24.097 51.584 1.00 42.22 168 GLY A CA 1
ATOM 1319 C C . GLY A 1 168 ? -73.574 24.960 50.553 1.00 42.51 168 GLY A C 1
ATOM 1320 O O . GLY A 1 168 ? -73.852 24.513 49.402 1.00 36.97 168 GLY A O 1
ATOM 1321 N N . ASP A 1 169 ? -73.833 26.209 50.887 1.00 37.87 169 ASP A N 1
ATOM 1322 C CA . ASP A 1 169 ? -74.369 27.074 49.817 1.00 31.18 169 ASP A CA 1
ATOM 1323 C C . ASP A 1 169 ? -73.446 28.318 49.809 1.00 37.46 169 ASP A C 1
ATOM 1324 O O . ASP A 1 169 ? -73.436 29.049 50.799 1.00 29.17 169 ASP A O 1
ATOM 1329 N N . TYR A 1 170 ? -72.687 28.553 48.720 1.00 33.80 170 TYR A N 1
ATOM 1330 C CA . TYR A 1 170 ? -71.748 29.673 48.644 1.00 26.97 170 TYR A CA 1
ATOM 1331 C C . TYR A 1 170 ? -72.440 30.901 47.995 1.00 33.38 170 TYR A C 1
ATOM 1332 O O . TYR A 1 170 ? -71.851 31.970 47.729 1.00 24.97 170 TYR A O 1
ATOM 1341 N N . TYR A 1 171 ? -73.751 30.762 47.743 1.00 27.11 171 TYR A N 1
ATOM 1342 C CA . TYR A 1 171 ? -74.520 31.844 47.149 1.00 26.15 171 TYR A CA 1
ATOM 1343 C C . TYR A 1 171 ? -75.913 31.807 47.777 1.00 30.94 171 TYR A C 1
ATOM 1344 O O . TYR A 1 171 ? -76.878 31.707 47.081 1.00 29.74 171 TYR A O 1
ATOM 1353 N N . PRO A 1 172 ? -76.002 31.917 49.127 1.00 30.29 172 PRO A N 1
ATOM 1354 C CA . PRO A 1 172 ? -77.340 31.642 49.677 1.00 24.73 172 PRO A CA 1
ATOM 1355 C C . PRO A 1 172 ? -78.276 32.829 49.532 1.00 33.14 172 PRO A C 1
ATOM 1356 O O . PRO A 1 172 ? -77.734 33.938 49.548 1.00 29.99 172 PRO A O 1
ATOM 1360 N N . PRO A 1 173 ? -79.612 32.622 49.567 1.00 33.94 173 PRO A N 1
ATOM 1361 C CA . PRO A 1 173 ? -80.380 33.802 49.208 1.00 33.49 173 PRO A CA 1
ATOM 1362 C C . PRO A 1 173 ? -80.151 35.028 50.113 1.00 35.59 173 PRO A C 1
ATOM 1363 O O . PRO A 1 173 ? -80.199 36.160 49.600 1.00 35.30 173 PRO A O 1
ATOM 1367 N N . ALA A 1 174 ? -79.894 34.842 51.391 1.00 29.87 174 ALA A N 1
ATOM 1368 C CA . ALA A 1 174 ? -79.782 35.936 52.276 1.00 38.84 174 ALA A CA 1
ATOM 1369 C C . ALA A 1 174 ? -78.556 36.782 51.928 1.00 37.01 174 ALA A C 1
ATOM 1370 O O . ALA A 1 174 ? -78.415 37.870 52.458 1.00 40.83 174 ALA A O 1
ATOM 1372 N N . LEU A 1 175 ? -77.602 36.291 51.166 1.00 31.56 175 LEU A N 1
ATOM 1373 C CA . LEU A 1 175 ? -76.349 37.047 51.069 1.00 30.59 175 LEU A CA 1
ATOM 1374 C C . LEU A 1 175 ? -76.205 37.449 49.560 1.00 33.15 175 LEU A C 1
ATOM 1375 O O . LEU A 1 175 ? -75.194 38.001 49.156 1.00 29.84 175 LEU A O 1
ATOM 1380 N N . GLN A 1 176 ? -77.189 37.092 48.710 1.00 28.53 176 GLN A N 1
ATOM 1381 C CA . GLN A 1 176 ? -76.933 37.185 47.289 1.00 26.86 176 GLN A CA 1
ATOM 1382 C C . GLN A 1 176 ? -76.713 38.637 46.835 1.00 35.14 176 GLN A C 1
ATOM 1383 O O . GLN A 1 176 ? -75.857 38.991 45.991 1.00 33.02 176 GLN A O 1
ATOM 1389 N N . THR A 1 177 ? -77.467 39.507 47.395 1.00 29.63 177 THR A N 1
ATOM 1390 C CA . THR A 1 177 ? -77.321 40.910 46.996 1.00 35.27 177 THR A CA 1
ATOM 1391 C C . THR A 1 177 ? -75.942 41.488 47.353 1.00 33.51 177 THR A C 1
ATOM 1392 O O . THR A 1 177 ? -75.213 42.025 46.519 1.00 35.86 177 THR A O 1
ATOM 1396 N N . LYS A 1 178 ? -75.523 41.253 48.565 1.00 30.55 178 LYS A N 1
ATOM 1397 C CA . LYS A 1 178 ? -74.128 41.583 48.911 1.00 26.95 178 LYS A CA 1
ATOM 1398 C C . LYS A 1 178 ? -73.048 40.890 48.064 1.00 33.90 178 LYS A C 1
ATOM 1399 O O . LYS A 1 178 ? -71.985 41.460 47.779 1.00 29.46 178 LYS A O 1
ATOM 1405 N N . ILE A 1 179 ? -73.287 39.642 47.707 1.00 28.68 179 ILE A N 1
ATOM 1406 C CA . ILE A 1 179 ? -72.270 38.927 47.003 1.00 27.78 179 ILE A CA 1
ATOM 1407 C C . ILE A 1 179 ? -72.159 39.549 45.582 1.00 26.52 179 ILE A C 1
ATOM 1408 O O . ILE A 1 179 ? -71.095 39.719 45.056 1.00 29.32 179 ILE A O 1
ATOM 1413 N N . ASP A 1 180 ? -73.270 39.887 45.018 1.00 27.43 180 ASP A N 1
ATOM 1414 C CA . ASP A 1 180 ? -73.280 40.450 43.648 1.00 30.68 180 ASP A CA 1
ATOM 1415 C C . ASP A 1 180 ? -72.594 41.819 43.601 1.00 30.84 180 ASP A C 1
ATOM 1416 O O . ASP A 1 180 ? -71.850 42.020 42.716 1.00 36.89 180 ASP A O 1
ATOM 1421 N N . GLU A 1 181 ? -72.753 42.657 44.634 1.00 32.41 181 GLU A N 1
ATOM 1422 C CA . GLU A 1 181 ? -72.116 43.944 44.674 1.00 33.67 181 GLU A CA 1
ATOM 1423 C C . GLU A 1 181 ? -70.617 43.717 44.795 1.00 35.39 181 GLU A C 1
ATOM 1424 O O . GLU A 1 181 ? -69.847 44.321 44.087 1.00 29.85 181 GLU A O 1
ATOM 1430 N N . LEU A 1 182 ? -70.218 42.834 45.695 1.00 30.67 182 LEU A N 1
ATOM 1431 C CA . LEU A 1 182 ? -68.805 42.581 45.864 1.00 30.58 182 LEU A CA 1
ATOM 1432 C C . LEU A 1 182 ? -68.226 42.057 44.530 1.00 35.43 182 LEU A C 1
ATOM 1433 O O . LEU A 1 182 ? -67.142 42.482 44.107 1.00 28.01 182 LEU A O 1
ATOM 1438 N N . ASN A 1 183 ? -68.830 40.999 44.001 1.00 23.61 183 ASN A N 1
ATOM 1439 C CA . ASN A 1 183 ? -68.305 40.417 42.754 1.00 25.95 183 ASN A CA 1
ATOM 1440 C C . ASN A 1 183 ? -68.111 41.482 41.643 1.00 32.27 183 ASN A C 1
ATOM 1441 O O . ASN A 1 183 ? -67.136 41.413 40.942 1.00 31.88 183 ASN A O 1
ATOM 1446 N N . GLY A 1 184 ? -69.051 42.423 41.485 1.00 30.44 184 GLY A N 1
ATOM 1447 C CA . GLY A 1 184 ? -68.898 43.367 40.339 1.00 29.89 184 GLY A CA 1
ATOM 1448 C C . GLY A 1 184 ? -67.749 44.367 40.664 1.00 39.35 184 GLY A C 1
ATOM 1449 O O . GLY A 1 184 ? -66.906 44.706 39.794 1.00 37.22 184 GLY A O 1
ATOM 1450 N N . TRP A 1 185 ? -67.607 44.736 41.923 1.00 39.35 185 TRP A N 1
ATOM 1451 C CA . TRP A 1 185 ? -66.573 45.717 42.323 1.00 33.27 185 TRP A CA 1
ATOM 1452 C C . TRP A 1 185 ? -65.160 45.051 42.262 1.00 38.74 185 TRP A C 1
ATOM 1453 O O . TRP A 1 185 ? -64.193 45.541 41.721 1.00 36.45 185 TRP A O 1
ATOM 1464 N N . ILE A 1 186 ? -65.044 43.861 42.734 1.00 35.32 186 ILE A N 1
ATOM 1465 C CA . ILE A 1 186 ? -63.794 43.199 42.607 1.00 32.39 186 ILE A CA 1
ATOM 1466 C C . ILE A 1 186 ? -63.407 42.786 41.173 1.00 47.31 186 ILE A C 1
ATOM 1467 O O . ILE A 1 186 ? -62.249 42.830 40.811 1.00 39.44 186 ILE A O 1
ATOM 1472 N N . TYR A 1 187 ? -64.330 42.316 40.371 1.00 36.35 187 TYR A N 1
ATOM 1473 C CA . TYR A 1 187 ? -64.087 42.174 38.902 1.00 42.40 187 TYR A CA 1
ATOM 1474 C C . TYR A 1 187 ? -63.421 43.474 38.290 1.00 42.47 187 TYR A C 1
ATOM 1475 O O . TYR A 1 187 ? -62.351 43.538 37.731 1.00 50.30 187 TYR A O 1
ATOM 1484 N N . ASP A 1 188 ? -64.134 44.536 38.449 1.00 38.36 188 ASP A N 1
ATOM 1485 C CA . ASP A 1 188 ? -63.785 45.744 37.858 1.00 49.05 188 ASP A CA 1
ATOM 1486 C C . ASP A 1 188 ? -62.400 46.166 38.356 1.00 56.47 188 ASP A C 1
ATOM 1487 O O . ASP A 1 188 ? -61.499 46.422 37.584 1.00 58.48 188 ASP A O 1
ATOM 1492 N N . THR A 1 189 ? -62.217 46.281 39.663 1.00 52.70 189 THR A N 1
ATOM 1493 C CA . THR A 1 189 ? -61.110 47.124 40.107 1.00 48.73 189 THR A CA 1
ATOM 1494 C C . THR A 1 189 ? -60.028 46.158 40.312 1.00 53.08 189 THR A C 1
ATOM 1495 O O . THR A 1 189 ? -58.917 46.518 40.483 1.00 60.69 189 THR A O 1
ATOM 1499 N N . VAL A 1 190 ? -60.315 44.907 40.311 1.00 51.18 190 VAL A N 1
ATOM 1500 C CA . VAL A 1 190 ? -59.214 44.126 40.777 1.00 57.71 190 VAL A CA 1
ATOM 1501 C C . VAL A 1 190 ? -58.961 43.051 39.781 1.00 59.21 190 VAL A C 1
ATOM 1502 O O . VAL A 1 190 ? -58.095 43.282 38.983 1.00 69.99 190 VAL A O 1
ATOM 1506 N N . ASN A 1 191 ? -59.719 41.933 39.799 1.00 61.67 191 ASN A N 1
ATOM 1507 C CA . ASN A 1 191 ? -59.459 40.782 38.946 1.00 52.36 191 ASN A CA 1
ATOM 1508 C C . ASN A 1 191 ? -59.132 41.272 37.540 1.00 56.66 191 ASN A C 1
ATOM 1509 O O . ASN A 1 191 ? -58.423 40.628 36.862 1.00 58.87 191 ASN A O 1
ATOM 1514 N N . ASN A 1 192 ? -59.558 42.479 37.178 1.00 57.74 192 ASN A N 1
ATOM 1515 C CA . ASN A 1 192 ? -59.366 42.970 35.867 1.00 57.75 192 ASN A CA 1
ATOM 1516 C C . ASN A 1 192 ? -58.817 44.379 35.753 1.00 77.55 192 ASN A C 1
ATOM 1517 O O . ASN A 1 192 ? -59.146 45.097 34.753 1.00 62.00 192 ASN A O 1
ATOM 1522 N N . GLY A 1 193 ? -58.135 44.814 36.822 1.00 74.28 193 GLY A N 1
ATOM 1523 C CA . GLY A 1 193 ? -57.518 46.144 36.978 1.00 54.65 193 GLY A CA 1
ATOM 1524 C C . GLY A 1 193 ? -56.044 45.718 36.990 1.00 46.58 193 GLY A C 1
ATOM 1525 O O . GLY A 1 193 ? -55.230 46.419 36.438 1.00 41.19 193 GLY A O 1
ATOM 1526 N N . VAL A 1 194 ? -55.724 44.539 37.560 1.00 31.04 194 VAL A N 1
ATOM 1527 C CA . VAL A 1 194 ? -54.414 44.021 37.431 1.00 41.52 194 VAL A CA 1
ATOM 1528 C C . VAL A 1 194 ? -54.054 43.704 35.970 1.00 50.30 194 VAL A C 1
ATOM 1529 O O . VAL A 1 194 ? -52.905 43.817 35.584 1.00 47.53 194 VAL A O 1
ATOM 1533 N N . TYR A 1 195 ? -55.015 43.220 35.200 1.00 50.69 195 TYR A N 1
ATOM 1534 C CA . TYR A 1 195 ? -54.767 42.900 33.799 1.00 49.35 195 TYR A CA 1
ATOM 1535 C C . TYR A 1 195 ? -54.668 44.230 33.017 1.00 40.58 195 TYR A C 1
ATOM 1536 O O . TYR A 1 195 ? -53.850 44.351 32.133 1.00 44.17 195 TYR A O 1
ATOM 1545 N N . LYS A 1 196 ? -55.487 45.218 33.301 1.00 35.59 196 LYS A N 1
ATOM 1546 C CA . LYS A 1 196 ? -55.290 46.441 32.574 1.00 45.64 196 LYS A CA 1
ATOM 1547 C C . LYS A 1 196 ? -53.942 47.019 32.939 1.00 52.74 196 LYS A C 1
ATOM 1548 O O . LYS A 1 196 ? -53.376 47.784 32.147 1.00 49.84 196 LYS A O 1
ATOM 1554 N N . ALA A 1 197 ? -53.422 46.770 34.140 1.00 43.87 197 ALA A N 1
ATOM 1555 C CA . ALA A 1 197 ? -52.130 47.407 34.460 1.00 41.86 197 ALA A CA 1
ATOM 1556 C C . ALA A 1 197 ? -51.111 46.603 33.704 1.00 44.39 197 ALA A C 1
ATOM 1557 O O . ALA A 1 197 ? -50.239 47.124 33.068 1.00 44.52 197 ALA A O 1
ATOM 1559 N N . GLY A 1 198 ? -51.216 45.302 33.789 1.00 36.90 198 GLY A N 1
ATOM 1560 C CA . GLY A 1 198 ? -50.108 44.527 33.314 1.00 37.38 198 GLY A CA 1
ATOM 1561 C C . GLY A 1 198 ? -49.904 44.651 31.783 1.00 54.89 198 GLY A C 1
ATOM 1562 O O . GLY A 1 198 ? -48.783 44.411 31.290 1.00 44.75 198 GLY A O 1
ATOM 1563 N N . PHE A 1 199 ? -50.963 44.991 31.050 1.00 4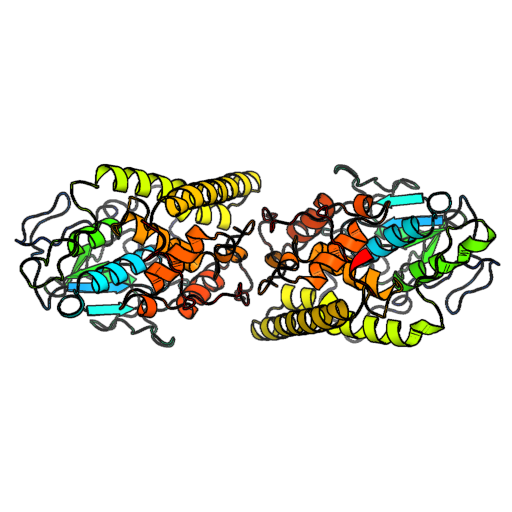6.72 199 PHE A N 1
ATOM 1564 C CA . PHE A 1 199 ? -50.920 45.087 29.562 1.00 52.23 199 PHE A CA 1
ATOM 1565 C C . PHE A 1 199 ? -51.200 46.455 29.114 1.00 53.54 199 PHE A C 1
ATOM 1566 O O . PHE A 1 199 ? -51.428 46.636 27.938 1.00 53.27 199 PHE A O 1
ATOM 1574 N N . ALA A 1 200 ? -51.172 47.450 30.009 1.00 45.65 200 ALA A N 1
ATOM 1575 C CA . ALA A 1 200 ? -51.345 48.822 29.547 1.00 43.91 200 ALA A CA 1
ATOM 1576 C C . ALA A 1 200 ? -50.213 49.146 28.551 1.00 59.26 200 ALA A C 1
ATOM 1577 O O . ALA A 1 200 ? -49.091 48.547 28.554 1.00 44.54 200 ALA A O 1
ATOM 1579 N N . THR A 1 201 ? -50.479 50.169 27.748 1.00 49.30 201 THR A N 1
ATOM 1580 C CA . THR A 1 201 ? -49.489 50.504 26.719 1.00 65.54 201 THR A CA 1
ATOM 1581 C C . THR A 1 201 ? -49.024 51.879 26.843 1.00 55.13 201 THR A C 1
ATOM 1582 O O . THR A 1 201 ? -47.960 52.192 26.345 1.00 65.93 201 THR A O 1
ATOM 1586 N N . SER A 1 202 ? -49.832 52.709 27.477 1.00 42.64 202 SER A N 1
ATOM 1587 C CA . SER A 1 202 ? -49.346 53.969 27.870 1.00 50.06 202 SER A CA 1
ATOM 1588 C C . SER A 1 202 ? -49.254 54.124 29.414 1.00 62.58 202 SER A C 1
ATOM 1589 O O . SER A 1 202 ? -49.818 53.366 30.181 1.00 51.83 202 SER A O 1
ATOM 1592 N N . GLN A 1 203 ? -48.544 55.147 29.847 1.00 50.03 203 GLN A N 1
ATOM 1593 C CA . GLN A 1 203 ? -48.300 55.354 31.247 1.00 52.14 203 GLN A CA 1
ATOM 1594 C C . GLN A 1 203 ? -49.561 55.843 31.918 1.00 53.06 203 GLN A C 1
ATOM 1595 O O . GLN A 1 203 ? -49.860 55.454 33.010 1.00 47.83 203 GLN A O 1
ATOM 1601 N N . GLU A 1 204 ? -50.313 56.682 31.244 1.00 45.83 204 GLU A N 1
ATOM 1602 C CA . GLU A 1 204 ? -51.557 57.164 31.785 1.00 52.20 204 GLU A CA 1
ATOM 1603 C C . GLU A 1 204 ? -52.471 55.997 32.114 1.00 53.54 204 GLU A C 1
ATOM 1604 O O . GLU A 1 204 ? -53.113 55.986 33.120 1.00 51.50 204 GLU A O 1
ATOM 1610 N N . ALA A 1 205 ? -52.500 55.015 31.238 1.00 51.09 205 ALA A N 1
ATOM 1611 C CA . ALA A 1 205 ? -53.349 53.868 31.408 1.00 56.36 205 ALA A CA 1
ATOM 1612 C C . ALA A 1 205 ? -52.830 52.981 32.491 1.00 54.90 205 ALA A C 1
ATOM 1613 O O . ALA A 1 205 ? -53.589 52.443 33.228 1.00 46.20 205 ALA A O 1
ATOM 1615 N N . TYR A 1 206 ? -51.522 52.816 32.565 1.00 53.86 206 TYR A N 1
ATOM 1616 C CA . TYR A 1 206 ? -50.950 51.957 33.589 1.00 43.38 206 TYR A CA 1
ATOM 1617 C C . TYR A 1 206 ? -51.211 52.614 34.947 1.00 46.91 206 TYR A C 1
ATOM 1618 O O . TYR A 1 206 ? -51.630 51.974 35.883 1.00 42.00 206 TYR A O 1
ATOM 1627 N N . ASP A 1 207 ? -51.172 53.924 34.959 1.00 41.12 207 ASP A N 1
ATOM 1628 C CA . ASP A 1 207 ? -51.239 54.601 36.184 1.00 37.25 207 ASP A CA 1
ATOM 1629 C C . ASP A 1 207 ? -52.612 54.519 36.773 1.00 51.11 207 ASP A C 1
ATOM 1630 O O . ASP A 1 207 ? -52.750 54.390 37.985 1.00 44.65 207 ASP A O 1
ATOM 1635 N N . GLU A 1 208 ? -53.632 54.750 35.973 1.00 43.10 208 GLU A N 1
ATOM 1636 C CA . GLU A 1 208 ? -54.987 54.769 36.496 1.00 45.15 208 GLU A CA 1
ATOM 1637 C C . GLU A 1 208 ? -55.501 53.344 36.900 1.00 42.50 208 GLU A C 1
ATOM 1638 O O . GLU A 1 208 ? -56.212 53.194 37.895 1.00 43.79 208 GLU A O 1
ATOM 1644 N N . ALA A 1 209 ? -55.046 52.316 36.192 1.00 32.30 209 ALA A N 1
ATOM 1645 C CA . ALA A 1 209 ? -55.280 50.948 36.575 1.00 42.42 209 ALA A CA 1
ATOM 1646 C C . ALA A 1 209 ? -54.654 50.553 37.913 1.00 48.88 209 ALA A C 1
ATOM 1647 O O . ALA A 1 209 ? -55.333 49.969 38.743 1.00 37.81 209 ALA A O 1
ATOM 1649 N N . VAL A 1 210 ? -53.343 50.772 38.056 1.00 38.72 210 VAL A N 1
ATOM 1650 C CA . VAL A 1 210 ? -52.611 50.327 39.161 1.00 30.59 210 VAL A CA 1
ATOM 1651 C C . VAL A 1 210 ? -53.193 51.068 40.388 1.00 41.99 210 VAL A C 1
ATOM 1652 O O . VAL A 1 210 ? -53.355 50.415 41.454 1.00 40.85 210 VAL A O 1
ATOM 1656 N N . ALA A 1 211 ? -53.589 52.345 40.260 1.00 37.92 211 ALA A N 1
ATOM 1657 C CA . ALA A 1 211 ? -54.168 53.035 41.395 1.00 41.79 211 ALA A CA 1
ATOM 1658 C C . ALA A 1 211 ? -55.458 52.401 41.911 1.00 45.35 211 ALA A C 1
ATOM 1659 O O . ALA A 1 211 ? -55.634 52.434 43.102 1.00 42.04 211 ALA A O 1
ATOM 1661 N N . LYS A 1 212 ? -56.383 51.963 41.027 1.00 33.47 212 LYS A N 1
ATOM 1662 C CA . LYS A 1 212 ? -57.614 51.241 41.336 1.00 41.86 212 LYS A CA 1
ATOM 1663 C C . LYS A 1 212 ? -57.248 49.931 42.050 1.00 36.19 212 LYS A C 1
ATOM 1664 O O . LYS A 1 212 ? -57.828 49.562 43.073 1.00 38.94 212 LYS A O 1
ATOM 1670 N N . VAL A 1 213 ? -56.214 49.265 41.570 1.00 30.11 213 VAL A N 1
ATOM 1671 C CA . VAL A 1 213 ? -55.846 48.046 42.237 1.00 27.57 213 VAL A CA 1
ATOM 1672 C C . VAL A 1 213 ? -55.539 48.368 43.713 1.00 33.70 213 VAL A C 1
ATOM 1673 O O . VAL A 1 213 ? -56.104 47.739 44.600 1.00 33.68 213 VAL A O 1
ATOM 1677 N N . PHE A 1 214 ? -54.749 49.396 44.019 1.00 33.41 214 PHE A N 1
ATOM 1678 C CA . PHE A 1 214 ? -54.289 49.543 45.434 1.00 30.86 214 PHE A CA 1
ATOM 1679 C C . PHE A 1 214 ? -55.282 50.244 46.271 1.00 32.71 214 PHE A C 1
ATOM 1680 O O . PHE A 1 214 ? -55.373 49.970 47.475 1.00 34.87 214 PHE A O 1
ATOM 1688 N N . GLU A 1 215 ? -56.154 50.981 45.630 1.00 34.28 215 GLU A N 1
ATOM 1689 C CA . GLU A 1 215 ? -57.258 51.534 46.385 1.00 36.24 215 GLU A CA 1
ATOM 1690 C C . GLU A 1 215 ? -58.256 50.425 46.784 1.00 39.49 215 GLU A C 1
ATOM 1691 O O . GLU A 1 215 ? -58.844 50.476 47.848 1.00 34.83 215 GLU A O 1
ATOM 1697 N N . SER A 1 216 ? -58.433 49.415 45.947 1.00 35.51 216 SER A N 1
ATOM 1698 C CA . SER A 1 216 ? -59.383 48.343 46.299 1.00 36.14 216 SER A CA 1
ATOM 1699 C C . SER A 1 216 ? -58.791 47.425 47.327 1.00 29.88 216 SER A C 1
ATOM 1700 O O . SER A 1 216 ? -59.485 47.006 48.226 1.00 30.03 216 SER A O 1
ATOM 1703 N N . LEU A 1 217 ? -57.496 47.170 47.235 1.00 29.57 217 LEU A N 1
ATOM 1704 C CA . LEU A 1 217 ? -56.875 46.379 48.222 1.00 28.11 217 LEU A CA 1
ATOM 1705 C C . LEU A 1 217 ? -56.953 47.057 49.619 1.00 35.96 217 LEU A C 1
ATOM 1706 O O . LEU A 1 217 ? -57.340 46.373 50.560 1.00 34.48 217 LEU A O 1
ATOM 1711 N N . ALA A 1 218 ? -56.713 48.348 49.735 1.00 30.87 218 ALA A N 1
ATOM 1712 C CA . ALA A 1 218 ? -56.919 49.112 51.016 1.00 35.42 218 ALA A CA 1
ATOM 1713 C C . ALA A 1 218 ? -58.329 48.955 51.510 1.00 34.61 218 ALA A C 1
ATOM 1714 O O . ALA A 1 218 ? -58.540 48.754 52.664 1.00 37.15 218 ALA A O 1
ATOM 1716 N N . ARG A 1 219 ? -59.320 49.082 50.645 1.00 31.27 219 ARG A N 1
ATOM 1717 C CA . ARG A 1 219 ? -60.728 48.889 51.092 1.00 30.85 219 ARG A CA 1
ATOM 1718 C C . ARG A 1 219 ? -61.006 47.450 51.597 1.00 32.74 219 ARG A C 1
ATOM 1719 O O . ARG A 1 219 ? -61.626 47.188 52.657 1.00 32.25 219 ARG A O 1
ATOM 1727 N N . LEU A 1 220 ? -60.436 46.507 50.911 1.00 28.59 220 LEU A N 1
ATOM 1728 C CA . LEU A 1 220 ? -60.639 45.081 51.280 1.00 30.60 220 LEU A CA 1
ATOM 1729 C C . LEU A 1 220 ? -60.009 44.790 52.627 1.00 27.80 220 LEU A C 1
ATOM 1730 O O . LEU A 1 220 ? -60.525 43.977 53.394 1.00 37.22 220 LEU A O 1
ATOM 1735 N N . GLU A 1 221 ? -58.874 45.469 52.884 1.00 28.85 221 GLU A N 1
ATOM 1736 C CA . GLU A 1 221 ? -58.143 45.284 54.111 1.00 36.02 221 GLU A CA 1
ATOM 1737 C C . GLU A 1 221 ? -59.004 45.858 55.227 1.00 29.65 221 GLU A C 1
ATOM 1738 O O . GLU A 1 221 ? -58.971 45.311 56.313 1.00 31.26 221 GLU A O 1
ATOM 1744 N N . GLN A 1 222 ? -59.766 46.927 54.992 1.00 28.91 222 GLN A N 1
ATOM 1745 C CA . GLN A 1 222 ? -60.702 47.341 56.074 1.00 34.11 222 GLN A CA 1
ATOM 1746 C C . GLN A 1 222 ? -61.843 46.368 56.273 1.00 32.94 222 GLN A C 1
ATOM 1747 O O . GLN A 1 222 ? -62.121 45.985 57.359 1.00 27.92 222 GLN A O 1
ATOM 1753 N N . ILE A 1 223 ? -62.454 45.878 55.200 1.00 28.15 223 ILE A N 1
ATOM 1754 C CA . ILE A 1 223 ? -63.609 44.959 55.335 1.00 28.61 223 ILE A CA 1
ATOM 1755 C C . ILE A 1 223 ? -63.164 43.649 56.056 1.00 26.54 223 ILE A C 1
ATOM 1756 O O . ILE A 1 223 ? -63.823 43.210 56.969 1.00 29.82 223 ILE A O 1
ATOM 1761 N N . LEU A 1 224 ? -62.020 43.105 55.670 1.00 23.28 224 LEU A N 1
ATOM 1762 C CA . LEU A 1 224 ? -61.502 41.803 56.214 1.00 24.06 224 LEU A CA 1
ATOM 1763 C C . LEU A 1 224 ? -60.855 42.029 57.591 1.00 30.24 224 LEU A C 1
ATOM 1764 O O . LEU A 1 224 ? -60.429 41.094 58.215 1.00 32.83 224 LEU A O 1
ATOM 1769 N N . GLY A 1 225 ? -60.737 43.282 58.027 1.00 31.89 225 GLY A N 1
ATOM 1770 C CA . GLY A 1 225 ? -60.329 43.568 59.404 1.00 24.55 225 GLY A CA 1
ATOM 1771 C C . GLY A 1 225 ? -61.586 43.562 60.317 1.00 33.66 225 GLY A C 1
ATOM 1772 O O . GLY A 1 225 ? -61.517 43.634 61.560 1.00 32.55 225 GLY A O 1
ATOM 1773 N N . GLN A 1 226 ? -62.773 43.563 59.717 1.00 32.30 226 GLN A N 1
ATOM 1774 C CA . GLN A 1 226 ? -64.063 43.639 60.536 1.00 30.24 226 GLN A CA 1
ATOM 1775 C C . GLN A 1 226 ? -64.625 42.205 60.803 1.00 37.14 226 GLN A C 1
ATOM 1776 O O . GLN A 1 226 ? -65.364 41.964 61.785 1.00 33.72 226 GLN A O 1
ATOM 1782 N N . HIS A 1 227 ? -64.350 41.255 59.889 1.00 33.61 227 HIS A N 1
ATOM 1783 C CA . HIS A 1 227 ? -64.869 39.931 60.059 1.00 35.66 227 HIS A CA 1
ATOM 1784 C C . HIS A 1 227 ? -64.113 38.913 59.219 1.00 34.39 227 HIS A C 1
ATOM 1785 O O . HIS A 1 227 ? -63.204 39.256 58.555 1.00 26.68 227 HIS A O 1
ATOM 1792 N N . ARG A 1 228 ? -64.407 37.634 59.404 1.00 30.35 228 ARG A N 1
ATOM 1793 C CA . ARG A 1 228 ? -63.509 36.656 58.896 1.00 27.96 228 ARG A CA 1
ATOM 1794 C C . ARG A 1 228 ? -63.461 36.680 57.309 1.00 30.90 228 ARG A C 1
ATOM 1795 O O . ARG A 1 228 ? -62.387 36.434 56.709 1.00 26.14 228 ARG A O 1
ATOM 1803 N N . TYR A 1 229 ? -64.621 36.878 56.685 1.00 21.60 229 TYR A N 1
ATOM 1804 C CA . TYR A 1 229 ? -64.750 36.737 55.182 1.00 23.57 229 TYR A CA 1
ATOM 1805 C C . TYR A 1 229 ? -65.357 37.997 54.682 1.00 30.81 229 TYR A C 1
ATOM 1806 O O . TYR A 1 229 ? -65.667 38.820 55.513 1.00 29.68 229 TYR A O 1
ATOM 1815 N N . LEU A 1 230 ? -65.649 38.143 53.396 1.00 26.61 230 LEU A N 1
ATOM 1816 C CA . LEU A 1 230 ? -66.081 39.444 52.987 1.00 26.81 230 LEU A CA 1
ATOM 1817 C C . LEU A 1 230 ? -67.429 39.820 53.442 1.00 36.40 230 LEU A C 1
ATOM 1818 O O . LEU A 1 230 ? -67.661 41.017 53.533 1.00 27.79 230 LEU A O 1
ATOM 1823 N N . THR A 1 231 ? -68.337 38.874 53.718 1.00 29.93 231 THR A N 1
ATOM 1824 C CA . THR A 1 231 ? -69.746 39.340 53.935 1.00 27.49 231 THR A CA 1
ATOM 1825 C C . THR A 1 231 ? -69.995 39.104 55.459 1.00 31.44 231 THR A C 1
ATOM 1826 O O . THR A 1 231 ? -71.047 39.435 55.956 1.00 34.17 231 THR A O 1
ATOM 1830 N N . GLY A 1 232 ? -69.040 38.507 56.174 1.00 32.03 232 GLY A N 1
ATOM 1831 C CA . GLY A 1 232 ? -69.351 38.138 57.560 1.00 28.47 232 GLY A CA 1
ATOM 1832 C C . GLY A 1 232 ? -68.503 36.948 57.827 1.00 35.00 232 GLY A C 1
ATOM 1833 O O . GLY A 1 232 ? -67.392 36.827 57.378 1.00 32.29 232 GLY A O 1
ATOM 1834 N N . ASN A 1 233 ? -69.076 36.044 58.579 1.00 28.83 233 ASN A N 1
ATOM 1835 C CA . ASN A 1 233 ? -68.398 34.889 59.025 1.00 29.67 233 ASN A CA 1
ATOM 1836 C C . ASN A 1 233 ? -68.722 33.646 58.225 1.00 30.14 233 ASN A C 1
ATOM 1837 O O . ASN A 1 233 ? -68.149 32.607 58.582 1.00 36.00 233 ASN A O 1
ATOM 1842 N N . GLN A 1 234 ? -69.475 33.783 57.093 1.00 28.37 234 GLN A N 1
ATOM 1843 C CA . GLN A 1 234 ? -69.658 32.661 56.194 1.00 26.48 234 GLN A CA 1
ATOM 1844 C C . GLN A 1 234 ? -68.770 32.823 54.896 1.00 35.76 234 GLN A C 1
ATOM 1845 O O . GLN A 1 234 ? -68.748 33.879 54.300 1.00 26.34 234 GLN A O 1
ATOM 1851 N N . LEU A 1 235 ? -68.175 31.758 54.385 1.00 23.61 235 LEU A N 1
ATOM 1852 C CA . LEU A 1 235 ? -67.442 31.727 53.130 1.00 28.99 235 LEU A CA 1
ATOM 1853 C C . LEU A 1 235 ? -68.439 31.740 51.962 1.00 31.32 235 LEU A C 1
ATOM 1854 O O . LEU A 1 235 ? -69.459 31.046 51.980 1.00 27.16 235 LEU A O 1
ATOM 1859 N N . THR A 1 236 ? -68.215 32.658 51.026 1.00 24.01 236 THR A N 1
ATOM 1860 C CA . THR A 1 236 ? -69.018 32.742 49.813 1.00 20.83 236 THR A CA 1
ATOM 1861 C C . THR A 1 236 ? -68.239 32.676 48.552 1.00 27.26 236 THR A C 1
ATOM 1862 O O . THR A 1 236 ? -66.981 32.711 48.529 1.00 29.39 236 THR A O 1
ATOM 1866 N N . GLU A 1 237 ? -69.012 32.642 47.439 1.00 26.63 237 GLU A N 1
ATOM 1867 C CA . GLU A 1 237 ? -68.344 32.615 46.164 1.00 27.04 237 GLU A CA 1
ATOM 1868 C C . GLU A 1 237 ? -67.583 33.931 45.935 1.00 26.24 237 GLU A C 1
ATOM 1869 O O . GLU A 1 237 ? -66.600 33.882 45.239 1.00 27.81 237 GLU A O 1
ATOM 1875 N N . ALA A 1 238 ? -67.983 35.064 46.558 1.00 24.93 238 ALA A N 1
ATOM 1876 C CA . ALA A 1 238 ? -67.246 36.328 46.329 1.00 28.80 238 ALA A CA 1
ATOM 1877 C C . ALA A 1 238 ? -65.883 36.185 46.966 1.00 29.50 238 ALA A C 1
ATOM 1878 O O . ALA A 1 238 ? -64.915 36.666 46.428 1.00 26.82 238 ALA A O 1
ATOM 1880 N N . ASP A 1 239 ? -65.739 35.459 48.088 1.00 26.07 239 ASP A N 1
ATOM 1881 C CA . ASP A 1 239 ? -64.420 35.280 48.708 1.00 24.55 239 ASP A CA 1
ATOM 1882 C C . ASP A 1 239 ? -63.636 34.365 47.843 1.00 32.34 239 ASP A C 1
ATOM 1883 O O . ASP A 1 239 ? -62.472 34.510 47.699 1.00 26.22 239 ASP A O 1
ATOM 1888 N N . ILE A 1 240 ? -64.256 33.313 47.366 1.00 28.59 240 ILE A N 1
ATOM 1889 C CA . ILE A 1 240 ? -63.488 32.370 46.463 1.00 29.40 240 ILE A CA 1
ATOM 1890 C C . ILE A 1 240 ? -62.941 33.098 45.257 1.00 28.94 240 ILE A C 1
ATOM 1891 O O . ILE A 1 240 ? -61.755 32.921 44.863 1.00 30.99 240 ILE A O 1
ATOM 1896 N N . ARG A 1 241 ? -63.765 33.972 44.668 1.00 26.00 241 ARG A N 1
ATOM 1897 C CA . ARG A 1 241 ? -63.262 34.686 43.482 1.00 29.08 241 ARG A CA 1
ATOM 1898 C C . ARG A 1 241 ? -62.079 35.607 43.802 1.00 36.04 241 ARG A C 1
ATOM 1899 O O . ARG A 1 241 ? -61.083 35.693 43.082 1.00 26.84 241 ARG A O 1
ATOM 1907 N N . LEU A 1 242 ? -62.196 36.347 44.901 1.00 24.78 242 LEU A N 1
ATOM 1908 C CA . LEU A 1 242 ? -61.086 37.234 45.307 1.00 25.97 242 LEU A CA 1
ATOM 1909 C C . LEU A 1 242 ? -59.816 36.398 45.618 1.00 27.41 242 LEU A C 1
ATOM 1910 O O . LEU A 1 242 ? -58.680 36.724 45.242 1.00 26.07 242 LEU A O 1
ATOM 1915 N N . TRP A 1 243 ? -60.012 35.305 46.351 1.00 25.83 243 TRP A N 1
ATOM 1916 C CA . TRP A 1 243 ? -58.885 34.500 46.750 1.00 27.36 243 TRP A CA 1
ATOM 1917 C C . TRP A 1 243 ? -58.114 34.024 45.535 1.00 30.93 243 TRP A C 1
ATOM 1918 O O . TRP A 1 243 ? -56.901 34.051 45.589 1.00 29.73 243 TRP A O 1
ATOM 1929 N N . THR A 1 244 ? -58.768 33.572 44.447 1.00 25.04 244 THR A N 1
ATOM 1930 C CA . THR A 1 244 ? -57.954 33.097 43.289 1.00 28.38 244 THR A CA 1
ATOM 1931 C C . THR A 1 244 ? -57.106 34.212 42.644 1.00 30.00 244 THR A C 1
ATOM 1932 O O . THR A 1 244 ? -56.071 33.983 42.043 1.00 31.02 244 THR A O 1
ATOM 1936 N N . THR A 1 245 ? -57.524 35.444 42.794 1.00 30.20 245 THR A N 1
ATOM 1937 C CA . THR A 1 245 ? -56.656 36.557 42.373 1.00 27.64 245 THR A CA 1
ATOM 1938 C C . THR A 1 245 ? -55.517 36.785 43.439 1.00 33.89 245 THR A C 1
ATOM 1939 O O . THR A 1 245 ? -54.307 36.892 43.128 1.00 34.44 245 THR A O 1
ATOM 1943 N N . LEU A 1 246 ? -55.849 36.671 44.713 1.00 26.29 246 LEU A N 1
ATOM 1944 C CA . LEU A 1 246 ? -54.837 36.973 45.693 1.00 30.75 246 LEU A CA 1
ATOM 1945 C C . LEU A 1 246 ? -53.757 35.952 45.679 1.00 31.83 246 LEU A C 1
ATOM 1946 O O . LEU A 1 246 ? -52.523 36.326 45.839 1.00 28.67 246 LEU A O 1
ATOM 1951 N N . VAL A 1 247 ? -54.117 34.688 45.426 1.00 26.68 247 VAL A N 1
ATOM 1952 C CA . VAL A 1 247 ? -53.093 33.655 45.506 1.00 27.29 247 VAL A CA 1
ATOM 1953 C C . VAL A 1 247 ? -52.068 33.797 44.323 1.00 28.20 247 VAL A C 1
ATOM 1954 O O . VAL A 1 247 ? -51.016 33.255 44.372 1.00 34.63 247 VAL A O 1
ATOM 1958 N N . ARG A 1 248 ? -52.357 34.601 43.338 1.00 25.98 248 ARG A N 1
ATOM 1959 C CA . ARG A 1 248 ? -51.406 34.721 42.238 1.00 34.14 248 ARG A CA 1
ATOM 1960 C C . ARG A 1 248 ? -50.734 36.062 42.320 1.00 32.76 248 ARG A C 1
ATOM 1961 O O . ARG A 1 248 ? -49.969 36.409 41.470 1.00 35.60 248 ARG A O 1
ATOM 1969 N N . PHE A 1 249 ? -51.127 36.875 43.314 1.00 34.58 249 PHE A N 1
ATOM 1970 C CA . PHE A 1 249 ? -50.731 38.314 43.269 1.00 34.97 249 PHE A CA 1
ATOM 1971 C C . PHE A 1 249 ? -49.202 38.389 43.488 1.00 31.63 249 PHE A C 1
ATOM 1972 O O . PHE A 1 249 ? -48.466 39.051 42.753 1.00 41.08 249 PHE A O 1
ATOM 1980 N N . ASP A 1 250 ? -48.744 37.719 44.540 1.00 36.81 250 ASP A N 1
ATOM 1981 C CA . ASP A 1 250 ? -47.322 37.802 44.830 1.00 37.82 250 ASP A CA 1
ATOM 1982 C C . ASP A 1 250 ? -46.441 36.995 43.881 1.00 47.23 250 ASP A C 1
ATOM 1983 O O . ASP A 1 250 ? -45.420 37.530 43.422 1.00 41.61 250 ASP A O 1
ATOM 1988 N N . PRO A 1 251 ? -46.839 35.741 43.535 1.00 37.84 251 PRO A N 1
ATOM 1989 C CA . PRO A 1 251 ? -46.055 34.944 42.558 1.00 33.79 251 PRO A CA 1
ATOM 1990 C C . PRO A 1 251 ? -45.961 35.596 41.172 1.00 32.99 251 PRO A C 1
ATOM 1991 O O . PRO A 1 251 ? -45.009 35.323 40.460 1.00 44.10 251 PRO A O 1
ATOM 1995 N N . VAL A 1 252 ? -46.867 36.508 40.823 1.00 36.69 252 VAL A N 1
ATOM 1996 C CA . VAL A 1 252 ? -46.870 36.971 39.495 1.00 29.30 252 VAL A CA 1
ATOM 1997 C C . VAL A 1 252 ? -47.318 38.385 39.391 1.00 37.81 252 VAL A C 1
ATOM 1998 O O . VAL A 1 252 ? -46.719 39.145 38.737 1.00 36.20 252 VAL A O 1
ATOM 2002 N N . TYR A 1 253 ? -48.447 38.770 39.956 1.00 32.49 253 TYR A N 1
ATOM 2003 C CA . TYR A 1 253 ? -48.861 40.074 39.449 1.00 32.19 253 TYR A CA 1
ATOM 2004 C C . TYR A 1 253 ? -47.972 41.229 39.957 1.00 37.47 253 TYR A C 1
ATOM 2005 O O . TYR A 1 253 ? -47.982 42.259 39.395 1.00 35.97 253 TYR A O 1
ATOM 2014 N N . VAL A 1 254 ? -47.387 41.062 41.142 1.00 29.93 254 VAL A N 1
ATOM 2015 C CA . VAL A 1 254 ? -46.543 42.101 41.725 1.00 33.36 254 VAL A CA 1
ATOM 2016 C C . VAL A 1 254 ? -45.414 42.497 40.732 1.00 38.29 254 VAL A C 1
ATOM 2017 O O . VAL A 1 254 ? -45.272 43.642 40.410 1.00 33.83 254 VAL A O 1
ATOM 2021 N N . THR A 1 255 ? -44.648 41.519 40.291 1.00 29.32 255 THR A N 1
ATOM 2022 C CA . THR A 1 255 ? -43.531 41.757 39.371 1.00 37.45 255 THR A CA 1
ATOM 2023 C C . THR A 1 255 ? -43.968 41.679 37.919 1.00 48.00 255 THR A C 1
ATOM 2024 O O . THR A 1 255 ? -43.690 42.596 37.190 1.00 42.95 255 THR A O 1
ATOM 2028 N N . HIS A 1 256 ? -44.679 40.608 37.504 1.00 43.48 256 HIS A N 1
ATOM 2029 C CA . HIS A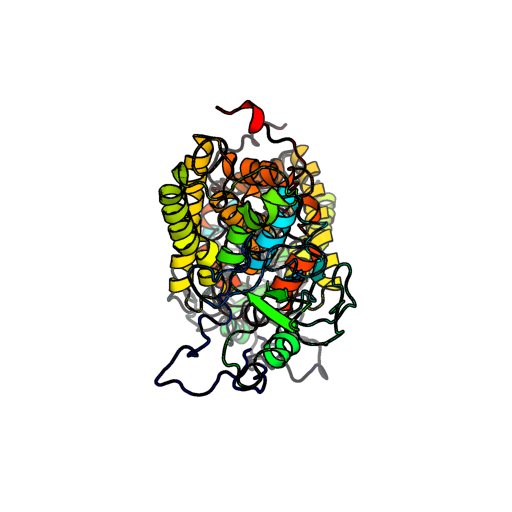 1 256 ? -45.080 40.453 36.042 1.00 36.16 256 HIS A CA 1
ATOM 2030 C C . HIS A 1 256 ? -45.968 41.551 35.609 1.00 39.86 256 HIS A C 1
ATOM 2031 O O . HIS A 1 256 ? -45.810 42.157 34.509 1.00 47.70 256 HIS A O 1
ATOM 2038 N N . PHE A 1 257 ? -46.954 41.874 36.425 1.00 36.53 257 PHE A N 1
ATOM 2039 C CA . PHE A 1 257 ? -47.859 42.883 35.951 1.00 28.47 257 PHE A CA 1
ATOM 2040 C C . PHE A 1 257 ? -47.569 44.230 36.595 1.00 38.12 257 PHE A C 1
ATOM 2041 O O . PHE A 1 257 ? -48.385 45.158 36.481 1.00 32.82 257 PHE A O 1
ATOM 2049 N N . LYS A 1 258 ? -46.418 44.360 37.259 1.00 35.12 258 LYS A N 1
ATOM 2050 C CA . LYS A 1 258 ? -46.087 45.713 37.763 1.00 32.05 258 LYS A CA 1
ATOM 2051 C C . LYS A 1 258 ? -47.095 46.292 38.799 1.00 38.29 258 LYS A C 1
ATOM 2052 O O . LYS A 1 258 ? -47.246 47.512 38.936 1.00 37.26 258 LYS A O 1
ATOM 2058 N N . CYS A 1 259 ? -47.722 45.393 39.544 1.00 31.70 259 CYS A N 1
ATOM 2059 C CA . CYS A 1 259 ? -48.682 45.761 40.607 1.00 27.89 259 CYS A CA 1
ATOM 2060 C C . CYS A 1 259 ? -47.825 45.790 41.902 1.00 40.19 259 CYS A C 1
ATOM 2061 O O . CYS A 1 259 ? -47.900 44.881 42.673 1.00 32.82 259 CYS A O 1
ATOM 2064 N N . ASP A 1 260 ? -46.873 46.764 42.035 1.00 32.77 260 ASP A N 1
ATOM 2065 C CA . ASP A 1 260 ? -45.746 46.452 42.911 1.00 34.97 260 ASP A CA 1
ATOM 2066 C C . ASP A 1 260 ? -45.652 47.413 44.184 1.00 30.83 260 ASP A C 1
ATOM 2067 O O . ASP A 1 260 ? -44.666 47.361 44.920 1.00 33.99 260 ASP A O 1
ATOM 2072 N N . LYS A 1 261 ? -46.677 48.231 44.387 1.00 30.36 261 LYS A N 1
ATOM 2073 C CA . LYS A 1 261 ? -46.694 49.142 45.518 1.00 34.82 261 LYS A CA 1
ATOM 2074 C C . LYS A 1 261 ? -46.572 48.346 46.877 1.00 35.98 261 LYS A C 1
ATOM 2075 O O . LYS A 1 261 ? -45.727 48.714 47.748 1.00 37.31 261 LYS A O 1
ATOM 2081 N N . HIS A 1 262 ? -47.379 47.260 47.054 1.00 29.98 262 HIS A N 1
ATOM 2082 C CA . HIS A 1 262 ? -47.286 46.433 48.247 1.00 28.57 262 HIS A CA 1
ATOM 2083 C C . HIS A 1 262 ? -47.528 45.008 47.821 1.00 30.56 262 HIS A C 1
ATOM 2084 O O . HIS A 1 262 ? -48.132 44.798 46.789 1.00 34.70 262 HIS A O 1
ATOM 2091 N N . ARG A 1 263 ? -46.997 44.064 48.552 1.00 30.55 263 ARG A N 1
ATOM 2092 C CA A ARG A 1 263 ? -47.310 42.644 48.408 0.50 32.91 263 ARG A CA 1
ATOM 2093 C CA B ARG A 1 263 ? -47.260 42.627 48.422 0.50 32.89 263 ARG A CA 1
ATOM 2094 C C . ARG A 1 263 ? -48.454 42.286 49.324 1.00 33.44 263 ARG A C 1
ATOM 2095 O O . ARG A 1 263 ? -48.680 42.957 50.314 1.00 33.33 263 ARG A O 1
ATOM 2110 N N . ILE A 1 264 ? -49.134 41.190 49.044 1.00 30.03 264 ILE A N 1
ATOM 2111 C CA . ILE A 1 264 ? -50.266 40.851 49.841 1.00 33.95 264 ILE A CA 1
ATOM 2112 C C . ILE A 1 264 ? -49.730 40.488 51.196 1.00 32.20 264 ILE A C 1
ATOM 2113 O O . ILE A 1 264 ? -50.370 40.760 52.148 1.00 27.14 264 ILE A O 1
ATOM 2118 N N . SER A 1 265 ? -48.563 39.874 51.304 1.00 28.64 265 SER A N 1
ATOM 2119 C CA . SER A 1 265 ? -47.956 39.668 52.662 1.00 35.35 265 SER A CA 1
ATOM 2120 C C . SER A 1 265 ? -47.768 40.923 53.570 1.00 30.51 265 SER A C 1
ATOM 2121 O O . SER A 1 265 ? -47.412 40.784 54.716 1.00 34.74 265 SER A O 1
ATOM 2124 N N . ASP A 1 266 ? -47.936 42.099 53.021 1.00 34.38 266 ASP A N 1
ATOM 2125 C CA . ASP A 1 266 ? -47.806 43.314 53.798 1.00 35.78 266 ASP A CA 1
ATOM 2126 C C . ASP A 1 266 ? -49.150 43.677 54.403 1.00 40.48 266 ASP A C 1
ATOM 2127 O O . ASP A 1 266 ? -49.190 44.662 55.144 1.00 33.16 266 ASP A O 1
ATOM 2132 N N . TYR A 1 267 ? -50.259 42.980 54.059 1.00 29.13 267 TYR A N 1
ATOM 2133 C CA . TYR A 1 267 ? -51.525 43.454 54.592 1.00 27.77 267 TYR A CA 1
ATOM 2134 C C . TYR A 1 267 ? -51.846 42.361 55.618 1.00 29.42 267 TYR A C 1
ATOM 2135 O O . TYR A 1 267 ? -51.961 41.169 55.263 1.00 26.39 267 TYR A O 1
ATOM 2144 N N . LEU A 1 268 ? -52.048 42.759 56.865 1.00 28.67 268 LEU A N 1
ATOM 2145 C CA . LEU A 1 268 ? -52.411 41.804 57.953 1.00 31.19 268 LEU A CA 1
ATOM 2146 C C . LEU A 1 268 ? -53.617 40.959 57.546 1.00 28.37 268 LEU A C 1
ATOM 2147 O O . LEU A 1 268 ? -53.602 39.728 57.658 1.00 26.81 268 LEU A O 1
ATOM 2152 N N . ASN A 1 269 ? -54.720 41.648 57.180 1.00 27.98 269 ASN A N 1
ATOM 2153 C CA . ASN A 1 269 ? -56.035 40.931 57.065 1.00 29.65 269 ASN A CA 1
ATOM 2154 C C . ASN A 1 269 ? -56.090 40.147 55.695 1.00 28.45 269 ASN A C 1
ATOM 2155 O O . ASN A 1 269 ? -56.471 39.028 55.661 1.00 28.38 269 ASN A O 1
ATOM 2160 N N . LEU A 1 270 ? -55.620 40.774 54.617 1.00 28.03 270 LEU A N 1
ATOM 2161 C CA . LEU A 1 270 ? -55.625 40.109 53.284 1.00 23.31 270 LEU A CA 1
ATOM 2162 C C . LEU A 1 270 ? -54.760 38.888 53.348 1.00 31.13 270 LEU A C 1
ATOM 2163 O O . LEU A 1 270 ? -55.125 37.809 52.830 1.00 31.35 270 LEU A O 1
ATOM 2168 N N . TYR A 1 271 ? -53.622 38.996 53.988 1.00 28.54 271 TYR A N 1
ATOM 2169 C CA . TYR A 1 271 ? -52.713 37.882 53.983 1.00 25.49 271 TYR A CA 1
ATOM 2170 C C . TYR A 1 271 ? -53.215 36.708 54.924 1.00 30.50 271 TYR A C 1
ATOM 2171 O O . TYR A 1 271 ? -53.002 35.505 54.647 1.00 30.45 271 TYR A O 1
ATOM 2180 N N . GLY A 1 272 ? -53.852 37.071 56.044 1.00 30.75 272 GLY A N 1
ATOM 2181 C CA . GLY A 1 272 ? -54.465 36.078 56.893 1.00 28.76 272 GLY A CA 1
ATOM 2182 C C . GLY A 1 272 ? -55.622 35.409 56.133 1.00 27.01 272 GLY A C 1
ATOM 2183 O O . GLY A 1 272 ? -55.770 34.203 56.198 1.00 32.23 272 GLY A O 1
ATOM 2184 N N . PHE A 1 273 ? -56.470 36.177 55.429 1.00 26.30 273 PHE A N 1
ATOM 2185 C CA . PHE A 1 273 ? -57.550 35.596 54.591 1.00 31.32 273 PHE A CA 1
ATOM 2186 C C . PHE A 1 273 ? -56.969 34.646 53.524 1.00 31.35 273 PHE A C 1
ATOM 2187 O O . PHE A 1 273 ? -57.447 33.525 53.351 1.00 28.36 273 PHE A O 1
ATOM 2195 N N . LEU A 1 274 ? -55.901 35.067 52.831 1.00 27.45 274 LEU A N 1
ATOM 2196 C CA . LEU A 1 274 ? -55.192 34.162 51.948 1.00 26.18 274 LEU A CA 1
ATOM 2197 C C . LEU A 1 274 ? -54.800 32.800 52.560 1.00 29.03 274 LEU A C 1
ATOM 2198 O O . LEU A 1 274 ? -55.104 31.724 52.010 1.00 27.23 274 LEU A O 1
ATOM 2203 N N . ARG A 1 275 ? -54.188 32.770 53.716 1.00 27.73 275 ARG A N 1
ATOM 2204 C CA . ARG A 1 275 ? -53.783 31.496 54.327 1.00 30.22 275 ARG A CA 1
ATOM 2205 C C . ARG A 1 275 ? -54.980 30.746 54.859 1.00 28.80 275 ARG A C 1
ATOM 2206 O O . ARG A 1 275 ? -54.997 29.519 54.966 1.00 33.83 275 ARG A O 1
ATOM 2214 N N . ASP A 1 276 ? -55.972 31.466 55.256 1.00 24.34 276 ASP A N 1
ATOM 2215 C CA . ASP A 1 276 ? -57.133 30.862 55.944 1.00 29.48 276 ASP A CA 1
ATOM 2216 C C . ASP A 1 276 ? -57.804 29.983 54.942 1.00 32.45 276 ASP A C 1
ATOM 2217 O O . ASP A 1 276 ? -57.993 28.747 55.145 1.00 31.34 276 ASP A O 1
ATOM 2222 N N . ILE A 1 277 ? -58.031 30.526 53.755 1.00 26.25 277 ILE A N 1
ATOM 2223 C CA . ILE A 1 277 ? -58.651 29.649 52.752 1.00 25.18 277 ILE A CA 1
ATOM 2224 C C . ILE A 1 277 ? -57.643 28.623 52.215 1.00 41.63 277 ILE A C 1
ATOM 2225 O O . ILE A 1 277 ? -57.978 27.490 51.972 1.00 27.70 277 ILE A O 1
ATOM 2230 N N . TYR A 1 278 ? -56.374 29.007 52.109 1.00 32.30 278 TYR A N 1
ATOM 2231 C CA . TYR A 1 278 ? -55.397 28.104 51.537 1.00 30.51 278 TYR A CA 1
ATOM 2232 C C . TYR A 1 278 ? -55.333 26.798 52.426 1.00 35.17 278 TYR A C 1
ATOM 2233 O O . TYR A 1 278 ? -55.101 25.655 51.947 1.00 32.53 278 TYR A O 1
ATOM 2242 N N . GLN A 1 279 ? -55.516 27.006 53.728 1.00 30.61 279 GLN A N 1
ATOM 2243 C CA . GLN A 1 279 ? -55.413 25.955 54.693 1.00 28.51 279 GLN A CA 1
ATOM 2244 C C . GLN A 1 279 ? -56.730 25.088 54.831 1.00 41.50 279 GLN A C 1
ATOM 2245 O O . GLN A 1 279 ? -56.735 24.155 55.557 1.00 44.54 279 GLN A O 1
ATOM 2251 N N . MET A 1 280 ? -57.839 25.421 54.183 1.00 36.38 280 MET A N 1
ATOM 2252 C CA . MET A 1 280 ? -59.029 24.544 54.238 1.00 32.93 280 MET A CA 1
ATOM 2253 C C . MET A 1 280 ? -58.734 23.209 53.581 1.00 41.66 280 MET A C 1
ATOM 2254 O O . MET A 1 280 ? -58.006 23.055 52.598 1.00 43.45 280 MET A O 1
ATOM 2259 N N . PRO A 1 281 ? -59.168 22.184 54.236 1.00 50.45 281 PRO A N 1
ATOM 2260 C CA . PRO A 1 281 ? -58.907 20.800 53.799 1.00 44.18 281 PRO A CA 1
ATOM 2261 C C . PRO A 1 281 ? -59.227 20.672 52.304 1.00 52.97 281 PRO A C 1
ATOM 2262 O O . PRO A 1 281 ? -60.308 21.040 51.900 1.00 47.35 281 PRO A O 1
ATOM 2266 N N . GLY A 1 282 ? -58.284 20.249 51.459 1.00 36.60 282 GLY A N 1
ATOM 2267 C CA . GLY A 1 282 ? -58.605 20.115 50.032 1.00 36.88 282 GLY A CA 1
ATOM 2268 C C . GLY A 1 282 ? -58.057 21.221 49.152 1.00 41.46 282 GLY A C 1
ATOM 2269 O O . GLY A 1 282 ? -57.700 20.966 48.000 1.00 42.30 282 GLY A O 1
ATOM 2270 N N . ILE A 1 283 ? -57.899 22.428 49.681 1.00 31.93 283 ILE A N 1
ATOM 2271 C CA . ILE A 1 283 ? -57.759 23.541 48.717 1.00 31.55 283 ILE A CA 1
ATOM 2272 C C . ILE A 1 283 ? -56.281 23.644 48.353 1.00 35.15 283 ILE A C 1
ATOM 2273 O O . ILE A 1 283 ? -55.959 24.049 47.273 1.00 38.62 283 ILE A O 1
ATOM 2278 N N . ALA A 1 284 ? -55.371 23.353 49.296 1.00 31.17 284 ALA A N 1
ATOM 2279 C CA . ALA A 1 284 ? -53.956 23.535 48.955 1.00 38.61 284 ALA A CA 1
ATOM 2280 C C . ALA A 1 284 ? -53.604 22.795 47.679 1.00 37.16 284 ALA A C 1
ATOM 2281 O O . ALA A 1 284 ? -52.839 23.251 46.834 1.00 45.88 284 ALA A O 1
ATOM 2283 N N . GLU A 1 285 ? -54.223 21.625 47.497 1.00 36.34 285 GLU A N 1
ATOM 2284 C CA . GLU A 1 285 ? -53.801 20.796 46.412 1.00 41.82 285 GLU A CA 1
ATOM 2285 C C . GLU A 1 285 ? -54.320 21.284 45.059 1.00 43.71 285 GLU A C 1
ATOM 2286 O O . GLU A 1 285 ? -53.905 20.778 43.973 1.00 47.69 285 GLU A O 1
ATOM 2292 N N . THR A 1 286 ? -55.262 22.229 45.080 1.00 39.63 286 THR A N 1
ATOM 2293 C CA . THR A 1 286 ? -55.681 22.821 43.802 1.00 29.13 286 THR A CA 1
ATOM 2294 C C . THR A 1 286 ? -54.684 23.883 43.455 1.00 31.83 286 THR A C 1
ATOM 2295 O O . THR A 1 286 ? -54.811 24.514 42.451 1.00 38.46 286 THR A O 1
ATOM 2299 N N . VAL A 1 287 ? -53.655 24.125 44.261 1.00 38.05 287 VAL A N 1
ATOM 2300 C CA . VAL A 1 287 ? -52.824 25.330 43.965 1.00 37.52 287 VAL A CA 1
ATOM 2301 C C . VAL A 1 287 ? -51.563 24.791 43.357 1.00 40.72 287 VAL A C 1
ATOM 2302 O O . VAL A 1 287 ? -50.820 24.033 44.014 1.00 37.68 287 VAL A O 1
ATOM 2306 N N . ASN A 1 288 ? -51.250 25.187 42.155 1.00 34.98 288 ASN A N 1
ATOM 2307 C CA . ASN A 1 288 ? -49.943 24.695 41.663 1.00 36.10 288 ASN A CA 1
ATOM 2308 C C . ASN A 1 288 ? -49.140 25.866 41.132 1.00 36.70 288 ASN A C 1
ATOM 2309 O O . ASN A 1 288 ? -49.404 26.421 40.039 1.00 33.99 288 ASN A O 1
ATOM 2314 N N . PHE A 1 289 ? -48.189 26.298 41.925 1.00 33.83 289 PHE A N 1
ATOM 2315 C CA . PHE A 1 289 ? -47.404 27.535 41.572 1.00 34.84 289 PHE A CA 1
ATOM 2316 C C . PHE A 1 289 ? -46.508 27.417 40.336 1.00 36.03 289 PHE A C 1
ATOM 2317 O O . PHE A 1 289 ? -46.352 28.403 39.560 1.00 41.73 289 PHE A O 1
ATOM 2325 N N . ASP A 1 290 ? -45.915 26.245 40.094 1.00 42.03 290 ASP A N 1
ATOM 2326 C CA . ASP A 1 290 ? -45.157 26.034 38.772 1.00 33.79 290 ASP A CA 1
ATOM 2327 C C . ASP A 1 290 ? -46.065 26.275 37.643 1.00 42.49 290 ASP A C 1
ATOM 2328 O O . ASP A 1 290 ? -45.704 26.896 36.658 1.00 41.73 290 ASP A O 1
ATOM 2333 N N . HIS A 1 291 ? -47.295 25.796 37.744 1.00 38.06 291 HIS A N 1
ATOM 2334 C CA . HIS A 1 291 ? -48.106 26.024 36.550 1.00 35.45 291 HIS A CA 1
ATOM 2335 C C . HIS A 1 291 ? -48.384 27.459 36.403 1.00 35.66 291 HIS A C 1
ATOM 2336 O O . HIS A 1 291 ? -48.442 27.997 35.306 1.00 33.50 291 HIS A O 1
ATOM 2343 N N . ILE A 1 292 ? -48.709 28.096 37.563 1.00 35.09 292 ILE A N 1
ATOM 2344 C CA . ILE A 1 292 ? -49.173 29.517 37.503 1.00 30.07 292 ILE A CA 1
ATOM 2345 C C . ILE A 1 292 ? -47.989 30.352 36.983 1.00 32.37 292 ILE A C 1
ATOM 2346 O O . ILE A 1 292 ? -48.121 31.224 36.118 1.00 35.95 292 ILE A O 1
ATOM 2351 N N . ARG A 1 293 ? -46.822 30.085 37.563 1.00 33.97 293 ARG A N 1
ATOM 2352 C CA . ARG A 1 293 ? -45.636 30.884 37.193 1.00 41.47 293 ARG A CA 1
ATOM 2353 C C . ARG A 1 293 ? -45.180 30.682 35.743 1.00 38.94 293 ARG A C 1
ATOM 2354 O O . ARG A 1 293 ? -45.023 31.657 34.969 1.00 41.25 293 ARG A O 1
ATOM 2362 N N . ASN A 1 294 ? -45.040 29.421 35.341 1.00 45.60 294 ASN A N 1
ATOM 2363 C CA . ASN A 1 294 ? -44.696 29.177 33.903 1.00 40.66 294 ASN A CA 1
ATOM 2364 C C . ASN A 1 294 ? -45.720 29.749 33.041 1.00 38.97 294 ASN A C 1
ATOM 2365 O O . ASN A 1 294 ? -45.448 30.359 32.032 1.00 49.25 294 ASN A O 1
ATOM 2370 N N . HIS A 1 295 ? -46.965 29.639 33.438 1.00 37.27 295 HIS A N 1
ATOM 2371 C CA . HIS A 1 295 ? -47.927 30.099 32.485 1.00 38.39 295 HIS A CA 1
ATOM 2372 C C . HIS A 1 295 ? -47.790 31.587 32.219 1.00 38.41 295 HIS A C 1
ATOM 2373 O O . HIS A 1 295 ? -47.836 32.054 31.075 1.00 41.41 295 HIS A O 1
ATOM 2380 N N . TYR A 1 296 ? -47.721 32.413 33.268 1.00 38.83 296 TYR A N 1
ATOM 2381 C CA . TYR A 1 296 ? -47.866 33.918 33.047 1.00 35.11 296 TYR A CA 1
ATOM 2382 C C . TYR A 1 296 ? -46.538 34.481 32.456 1.00 33.91 296 TYR A C 1
ATOM 2383 O O . TYR A 1 296 ? -46.592 35.267 31.575 1.00 43.57 296 TYR A O 1
ATOM 2392 N N . PHE A 1 297 ? -45.409 33.924 32.928 1.00 37.58 297 PHE A N 1
ATOM 2393 C CA . PHE A 1 297 ? -44.117 34.442 32.597 1.00 43.66 297 PHE A CA 1
ATOM 2394 C C . PHE A 1 297 ? -43.721 34.191 31.129 1.00 53.50 297 PHE A C 1
ATOM 2395 O O . PHE A 1 297 ? -43.554 35.180 30.365 1.00 53.33 297 PHE A O 1
ATOM 2403 N N . ARG A 1 298 ? -43.791 32.913 30.735 1.00 53.55 298 ARG A N 1
ATOM 2404 C CA . ARG A 1 298 ? -43.632 32.395 29.356 1.00 51.59 298 ARG A CA 1
ATOM 2405 C C . ARG A 1 298 ? -44.693 32.639 28.275 1.00 65.43 298 ARG A C 1
ATOM 2406 O O . ARG A 1 298 ? -44.381 32.936 27.114 1.00 77.27 298 ARG A O 1
ATOM 2414 N N . SER A 1 299 ? -45.952 32.528 28.614 1.00 62.41 299 SER A N 1
ATOM 2415 C CA . SER A 1 299 ? -46.960 32.830 27.618 1.00 60.24 299 SER A CA 1
ATOM 2416 C C . SER A 1 299 ? -47.054 34.292 27.213 1.00 62.56 299 SER A C 1
ATOM 2417 O O . SER A 1 299 ? -47.614 34.584 26.163 1.00 72.23 299 SER A O 1
ATOM 2420 N N . HIS A 1 300 ? -46.565 35.254 27.985 1.00 65.39 300 HIS A N 1
ATOM 2421 C CA . HIS A 1 300 ? -46.891 36.630 27.512 1.00 75.59 300 HIS A CA 1
ATOM 2422 C C . HIS A 1 300 ? -45.687 37.327 26.968 1.00 72.52 300 HIS A C 1
ATOM 2423 O O . HIS A 1 300 ? -45.183 38.296 27.544 1.00 73.63 300 HIS A O 1
ATOM 2430 N N . LYS A 1 301 ? -45.208 36.819 25.850 1.00 72.22 301 LYS A N 1
ATOM 2431 C CA . LYS A 1 301 ? -43.979 37.319 25.279 1.00 77.52 301 LYS A CA 1
ATOM 2432 C C . LYS A 1 301 ? -44.001 38.862 25.045 1.00 68.13 301 LYS A C 1
ATOM 2433 O O . LYS A 1 301 ? -43.004 39.552 25.181 1.00 65.66 301 LYS A O 1
ATOM 2439 N N . THR A 1 302 ? -45.140 39.439 24.752 1.00 63.80 302 THR A N 1
ATOM 2440 C CA . THR A 1 302 ? -45.131 40.890 24.549 1.00 63.02 302 THR A CA 1
ATOM 2441 C C . THR A 1 302 ? -44.712 41.733 25.748 1.00 75.52 302 THR A C 1
ATOM 2442 O O . THR A 1 302 ? -44.308 42.896 25.586 1.00 76.12 302 THR A O 1
ATOM 2446 N N . ILE A 1 303 ? -44.866 41.149 26.938 1.00 70.56 303 ILE A N 1
ATOM 2447 C CA . ILE A 1 303 ? -44.682 41.829 28.222 1.00 70.59 303 ILE A CA 1
ATOM 2448 C C . ILE A 1 303 ? -43.358 41.458 28.793 1.00 62.33 303 ILE A C 1
ATOM 2449 O O . ILE A 1 303 ? -42.655 42.282 29.373 1.00 65.78 303 ILE A O 1
ATOM 2454 N N . ASN A 1 304 ? -43.038 40.193 28.642 1.00 54.66 304 ASN A N 1
ATOM 2455 C CA . ASN A 1 304 ? -41.842 39.629 29.179 1.00 60.73 304 ASN A CA 1
ATOM 2456 C C . ASN A 1 304 ? -41.042 38.825 28.064 1.00 67.35 304 ASN A C 1
ATOM 2457 O O . ASN A 1 304 ? -40.948 37.564 28.035 1.00 59.57 304 ASN A O 1
ATOM 2462 N N . PRO A 1 305 ? -40.406 39.578 27.170 1.00 71.36 305 PRO A N 1
ATOM 2463 C CA . PRO A 1 305 ? -39.733 38.986 26.010 1.00 67.05 305 PRO A CA 1
ATOM 2464 C C . PRO A 1 305 ? -38.751 37.873 26.343 1.00 73.56 305 PRO A C 1
ATOM 2465 O O . PRO A 1 305 ? -38.724 36.819 25.651 1.00 68.51 305 PRO A O 1
ATOM 2469 N N . THR A 1 306 ? -37.947 38.033 27.379 1.00 58.95 306 THR A N 1
ATOM 2470 C CA . THR A 1 306 ? -37.087 36.873 27.717 1.00 51.99 306 THR A CA 1
ATOM 2471 C C . THR A 1 306 ? -37.744 35.592 28.197 1.00 68.30 306 THR A C 1
ATOM 2472 O O . THR A 1 306 ? -37.100 34.507 28.259 1.00 60.10 306 THR A O 1
ATOM 2476 N N . GLY A 1 307 ? -39.005 35.695 28.627 1.00 64.94 307 GLY A N 1
ATOM 2477 C CA . GLY A 1 307 ? -39.570 34.517 29.263 1.00 59.52 307 GLY A CA 1
ATOM 2478 C C . GLY A 1 307 ? -38.905 34.054 30.549 1.00 51.06 307 GLY A C 1
ATOM 2479 O O . GLY A 1 307 ? -39.094 32.927 31.061 1.00 59.57 307 GLY A O 1
ATOM 2480 N N . ILE A 1 308 ? -38.133 34.919 31.159 1.00 59.00 308 ILE A N 1
ATOM 2481 C CA . ILE A 1 308 ? -37.555 34.517 32.435 1.00 57.23 308 ILE A CA 1
ATOM 2482 C C . ILE A 1 308 ? -38.667 34.621 33.561 1.00 49.67 308 ILE A C 1
ATOM 2483 O O . ILE A 1 308 ? -39.503 35.577 33.582 1.00 49.46 308 ILE A O 1
ATOM 2488 N N . ILE A 1 309 ? -38.637 33.657 34.459 1.00 40.14 309 ILE A N 1
ATOM 2489 C CA . ILE A 1 309 ? -39.490 33.646 35.624 1.00 45.72 309 ILE A CA 1
ATOM 2490 C C . ILE A 1 309 ? -38.721 34.190 36.872 1.00 42.47 309 ILE A C 1
ATOM 2491 O O . ILE A 1 309 ? -37.814 33.507 37.435 1.00 46.30 309 ILE A O 1
ATOM 2496 N N . SER A 1 310 ? -39.147 35.374 37.305 1.00 46.07 310 SER A N 1
ATOM 2497 C CA . SER A 1 310 ? -38.682 36.064 38.508 1.00 42.37 310 SER A CA 1
ATOM 2498 C C . SER A 1 310 ? -38.657 35.076 39.683 1.00 48.62 310 SER A C 1
ATOM 2499 O O . SER A 1 310 ? -39.444 34.113 39.722 1.00 44.91 310 SER A O 1
ATOM 2502 N N . ILE A 1 311 ? -37.652 35.172 40.543 1.00 46.16 311 ILE A N 1
ATOM 2503 C CA . ILE A 1 311 ? -37.451 34.216 41.635 1.00 34.44 311 ILE A CA 1
ATOM 2504 C C . ILE A 1 311 ? -38.651 34.271 42.606 1.00 45.89 311 ILE A C 1
ATOM 2505 O O . ILE A 1 311 ? -39.017 33.316 43.297 1.00 41.63 311 ILE A O 1
ATOM 2510 N N . GLY A 1 312 ? -39.262 35.428 42.646 1.00 38.45 312 GLY A N 1
ATOM 2511 C CA . GLY A 1 312 ? -40.503 35.579 43.336 1.00 47.84 312 GLY A CA 1
ATOM 2512 C C . GLY A 1 312 ? -40.418 35.926 44.808 1.00 34.65 312 GLY A C 1
ATOM 2513 O O . GLY A 1 312 ? -39.553 35.336 45.603 1.00 42.89 312 GLY A O 1
ATOM 2514 N N . PRO A 1 313 ? -41.393 36.795 45.189 1.00 50.89 313 PRO A N 1
ATOM 2515 C CA . PRO A 1 313 ? -41.579 37.252 46.574 1.00 50.49 313 PRO A CA 1
ATOM 2516 C C . PRO A 1 313 ? -41.622 36.086 47.445 1.00 51.60 313 PRO A C 1
ATOM 2517 O O . PRO A 1 313 ? -42.157 35.005 47.201 1.00 60.89 313 PRO A O 1
ATOM 2521 N N . TRP A 1 314 ? -40.878 36.260 48.491 1.00 50.47 314 TRP A N 1
ATOM 2522 C CA . TRP A 1 314 ? -40.809 35.253 49.521 1.00 56.39 314 TRP A CA 1
ATOM 2523 C C . TRP A 1 314 ? -42.174 35.144 50.259 1.00 69.25 314 TRP A C 1
ATOM 2524 O O . TRP A 1 314 ? -42.849 36.205 50.505 1.00 59.42 314 TRP A O 1
ATOM 2535 N N . GLN A 1 315 ? -42.560 33.918 50.674 1.00 64.60 315 GLN A N 1
ATOM 2536 C CA . GLN A 1 315 ? -43.771 33.778 51.500 1.00 65.94 315 GLN A CA 1
ATOM 2537 C C . GLN A 1 315 ? -43.994 32.295 51.776 1.00 49.08 315 GLN A C 1
ATOM 2538 O O . GLN A 1 315 ? -43.266 31.496 51.244 1.00 61.60 315 GLN A O 1
ATOM 2544 N N . ASP A 1 316 ? -44.974 31.991 52.617 1.00 61.36 316 ASP A N 1
ATOM 2545 C CA . ASP A 1 316 ? -45.179 30.701 53.274 1.00 55.03 316 ASP A CA 1
ATOM 2546 C C . ASP A 1 316 ? -46.660 30.619 53.789 1.00 57.47 316 ASP A C 1
ATOM 2547 O O . ASP A 1 316 ? -47.038 31.142 54.869 1.00 48.34 316 ASP A O 1
ATOM 2552 N N . LEU A 1 317 ? -47.510 29.971 53.015 1.00 49.14 317 LEU A N 1
ATOM 2553 C CA . LEU A 1 317 ? -48.904 30.095 53.280 1.00 42.19 317 LEU A CA 1
ATOM 2554 C C . LEU A 1 317 ? -49.376 29.110 54.294 1.00 41.37 317 LEU A C 1
ATOM 2555 O O . LEU A 1 317 ? -50.559 29.124 54.574 1.00 39.47 317 LEU A O 1
ATOM 2560 N N . ASP A 1 318 ? -48.511 28.290 54.874 1.00 44.50 318 ASP A N 1
ATOM 2561 C CA . ASP A 1 318 ? -48.944 27.396 55.965 1.00 44.50 318 ASP A CA 1
ATOM 2562 C C . ASP A 1 318 ? -48.838 27.978 57.417 1.00 56.06 318 ASP A C 1
ATOM 2563 O O . ASP A 1 318 ? -49.329 27.378 58.381 1.00 54.13 318 ASP A O 1
ATOM 2568 N N . GLU A 1 319 ? -48.228 29.140 57.580 1.00 46.01 319 GLU A N 1
ATOM 2569 C CA . GLU A 1 319 ? -48.198 29.856 58.872 1.00 45.95 319 GLU A CA 1
ATOM 2570 C C . GLU A 1 319 ? -49.621 30.019 59.453 1.00 48.91 319 GLU A C 1
ATOM 2571 O O . GLU A 1 319 ? -50.556 30.384 58.758 1.00 42.55 319 GLU A O 1
ATOM 2577 N N . PRO A 1 320 ? -49.818 29.764 60.746 1.00 50.16 320 PRO A N 1
ATOM 2578 C CA . PRO A 1 320 ? -51.146 29.850 61.335 1.00 46.97 320 PRO A CA 1
ATOM 2579 C C . PRO A 1 320 ? -51.688 31.282 61.303 1.00 49.60 320 PRO A C 1
ATOM 2580 O O . PRO A 1 320 ? -50.908 32.250 61.373 1.00 51.85 320 PRO A O 1
ATOM 2584 N N . HIS A 1 321 ? -53.002 31.480 61.323 1.00 43.64 321 HIS A N 1
ATOM 2585 C CA . HIS A 1 321 ? -53.489 32.831 61.030 1.00 43.22 321 HIS A CA 1
ATOM 2586 C C . HIS A 1 321 ? -54.430 33.382 62.074 1.00 40.76 321 HIS A C 1
ATOM 2587 O O . HIS A 1 321 ? -54.598 34.623 62.145 1.00 46.89 321 HIS A O 1
ATOM 2594 N N . GLY A 1 322 ? -55.034 32.514 62.886 1.00 32.62 322 GLY A N 1
ATOM 2595 C CA . GLY A 1 322 ? -55.818 33.078 64.018 1.00 36.40 322 GLY A CA 1
ATOM 2596 C C . GLY A 1 322 ? -57.202 33.553 63.694 1.00 47.67 322 GLY A C 1
ATOM 2597 O O . GLY A 1 322 ? -57.995 33.955 64.583 1.00 41.15 322 GLY A O 1
ATOM 2598 N N . ARG A 1 323 ? -57.546 33.487 62.410 1.00 41.18 323 ARG A N 1
ATOM 2599 C CA . ARG A 1 323 ? -58.765 34.196 61.975 1.00 37.51 323 ARG A CA 1
ATOM 2600 C C . ARG A 1 323 ? -59.983 33.422 62.355 1.00 36.78 323 ARG A C 1
ATOM 2601 O O . ARG A 1 323 ? -61.077 33.958 62.389 1.00 37.30 323 ARG A O 1
ATOM 2609 N N . ASP A 1 324 ? -59.803 32.141 62.580 1.00 35.04 324 ASP A N 1
ATOM 2610 C CA . ASP A 1 324 ? -60.921 31.318 63.120 1.00 45.35 324 ASP A CA 1
ATOM 2611 C C . ASP A 1 324 ? -61.268 31.720 64.591 1.00 50.44 324 ASP A C 1
ATOM 2612 O O . ASP A 1 324 ? -62.294 31.381 65.108 1.00 44.73 324 ASP A O 1
ATOM 2617 N N . VAL A 1 325 ? -60.425 32.479 65.250 1.00 40.86 325 VAL A N 1
ATOM 2618 C CA . VAL A 1 325 ? -60.689 32.876 66.622 1.00 40.43 325 VAL A CA 1
ATOM 2619 C C . VAL A 1 325 ? -60.941 34.378 66.813 1.00 52.60 325 VAL A C 1
ATOM 2620 O O . VAL A 1 325 ? -61.808 34.795 67.615 1.00 43.84 325 VAL A O 1
ATOM 2624 N N . ARG A 1 326 ? -60.159 35.187 66.091 1.00 40.42 326 ARG A N 1
ATOM 2625 C CA . ARG A 1 326 ? -60.059 36.618 66.341 1.00 42.21 326 ARG A CA 1
ATOM 2626 C C . ARG A 1 326 ? -61.399 37.218 66.278 1.00 41.08 326 ARG A C 1
ATOM 2627 O O . ARG A 1 326 ? -61.750 38.158 66.929 1.00 50.09 326 ARG A O 1
ATOM 2635 N N . PHE A 1 327 ? -62.166 36.710 65.340 1.00 42.03 327 PHE A N 1
ATOM 2636 C CA . PHE A 1 327 ? -63.520 37.212 65.101 1.00 49.62 327 PHE A CA 1
ATOM 2637 C C . PHE A 1 327 ? -64.146 35.885 64.809 1.00 80.79 327 PHE A C 1
ATOM 2638 O O . PHE A 1 327 ? -63.550 34.852 64.065 1.00 52.27 327 PHE A O 1
ATOM 2646 N N . GLY A 1 328 ? -65.413 36.043 65.234 1.00 85.05 328 GLY A N 1
ATOM 2647 C CA . GLY A 1 328 ? -65.770 37.302 65.929 1.00 43.82 328 GLY A CA 1
ATOM 2648 C C . GLY A 1 328 ? -65.381 36.739 67.266 1.00 76.69 328 GLY A C 1
ATOM 2649 O O . GLY A 1 328 ? -64.786 35.645 67.270 1.00 64.98 328 GLY A O 1
ATOM 2650 N N . GLY B 1 2 ? -24.222 51.941 22.270 1.00 93.25 2 GLY B N 1
ATOM 2651 C CA . GLY B 1 2 ? -23.529 53.233 22.143 1.00 93.76 2 GLY B CA 1
ATOM 2652 C C . GLY B 1 2 ? -22.009 53.248 22.384 1.00 86.03 2 GLY B C 1
ATOM 2653 O O . GLY B 1 2 ? -21.476 52.395 23.092 1.00 93.45 2 GLY B O 1
ATOM 2654 N N . GLN B 1 3 ? -21.295 54.209 21.804 1.00 84.39 3 GLN B N 1
ATOM 2655 C CA . GLN B 1 3 ? -19.822 54.184 21.863 1.00 75.68 3 GLN B CA 1
ATOM 2656 C C . GLN B 1 3 ? -19.225 55.110 20.811 1.00 81.70 3 GLN B C 1
ATOM 2657 O O . GLN B 1 3 ? -19.787 55.242 19.739 1.00 78.47 3 GLN B O 1
ATOM 2663 N N . LEU B 1 4 ? -18.063 55.687 21.074 1.00 79.47 4 LEU B N 1
ATOM 2664 C CA . LEU B 1 4 ? -17.318 56.405 20.055 1.00 68.22 4 LEU B CA 1
ATOM 2665 C C . LEU B 1 4 ? -16.296 55.486 19.455 1.00 65.18 4 LEU B C 1
ATOM 2666 O O . LEU B 1 4 ? -15.761 54.637 20.128 1.00 52.34 4 LEU B O 1
ATOM 2671 N N . ILE B 1 5 ? -16.050 55.673 18.167 1.00 82.06 5 ILE B N 1
ATOM 2672 C CA . ILE B 1 5 ? -15.110 54.850 17.423 1.00 94.05 5 ILE B CA 1
ATOM 2673 C C . ILE B 1 5 ? -13.881 55.610 16.949 1.00 91.24 5 ILE B C 1
ATOM 2674 O O . ILE B 1 5 ? -12.781 55.105 17.002 1.00 80.60 5 ILE B O 1
ATOM 2679 N N . ASP B 1 6 ? -14.062 56.840 16.510 1.00 83.58 6 ASP B N 1
ATOM 2680 C CA . ASP B 1 6 ? -12.907 57.690 16.346 1.00 80.09 6 ASP B CA 1
ATOM 2681 C C . ASP B 1 6 ? -13.013 59.044 17.005 1.00 75.39 6 ASP B C 1
ATOM 2682 O O . ASP B 1 6 ? -12.055 59.497 17.619 1.00 97.90 6 ASP B O 1
ATOM 2687 N N . GLY B 1 7 ? -14.150 59.695 16.899 1.00 52.41 7 GLY B N 1
ATOM 2688 C CA . GLY B 1 7 ? -15.276 59.170 16.198 1.00 54.20 7 GLY B CA 1
ATOM 2689 C C . GLY B 1 7 ? -16.110 60.384 15.954 1.00 72.77 7 GLY B C 1
ATOM 2690 O O . GLY B 1 7 ? -15.712 61.483 16.253 1.00 63.96 7 GLY B O 1
ATOM 2691 N N . VAL B 1 8 ? -17.274 60.187 15.384 1.00 85.05 8 VAL B N 1
ATOM 2692 C CA . VAL B 1 8 ? -17.722 58.869 14.991 1.00 91.15 8 VAL B CA 1
ATOM 2693 C C . VAL B 1 8 ? -18.317 58.132 16.170 1.00 76.36 8 VAL B C 1
ATOM 2694 O O . VAL B 1 8 ? -17.815 57.135 16.673 1.00 63.06 8 VAL B O 1
ATOM 2698 N N . TRP B 1 9 ? -19.404 58.727 16.593 1.00 61.37 9 TRP B N 1
ATOM 2699 C CA . TRP B 1 9 ? -20.484 58.088 17.385 1.00 83.37 9 TRP B CA 1
ATOM 2700 C C . TRP B 1 9 ? -21.257 57.000 16.614 1.00 83.99 9 TRP B C 1
ATOM 2701 O O . TRP B 1 9 ? -21.913 57.268 15.614 1.00 88.26 9 TRP B O 1
ATOM 2712 N N . HIS B 1 10 ? -21.161 55.783 17.116 1.00 88.91 10 HIS B N 1
ATOM 2713 C CA . HIS B 1 10 ? -21.994 54.640 16.737 1.00 99.23 10 HIS B CA 1
ATOM 2714 C C . HIS B 1 10 ? -23.293 54.340 17.559 1.00 105.75 10 HIS B C 1
ATOM 2715 O O . HIS B 1 10 ? -23.306 53.467 18.465 1.00 98.80 10 HIS B O 1
ATOM 2722 N N . ASP B 1 11 ? -24.383 55.005 17.161 1.00 101.02 11 ASP B N 1
ATOM 2723 C CA . ASP B 1 11 ? -25.709 54.852 17.778 1.00 95.47 11 ASP B CA 1
ATOM 2724 C C . ASP B 1 11 ? -25.953 53.588 18.613 1.00 106.42 11 ASP B C 1
ATOM 2725 O O . ASP B 1 11 ? -26.245 53.678 19.823 1.00 114.83 11 ASP B O 1
ATOM 2730 N N . THR B 1 12 ? -25.854 52.417 18.013 1.00 111.19 12 THR B N 1
ATOM 2731 C CA . THR B 1 12 ? -26.214 51.217 18.787 1.00 135.14 12 THR B CA 1
ATOM 2732 C C . THR B 1 12 ? -25.237 50.129 18.383 1.00 132.90 12 THR B C 1
ATOM 2733 O O . THR B 1 12 ? -24.820 49.293 19.198 1.00 122.58 12 THR B O 1
ATOM 2737 N N . TRP B 1 13 ? -24.899 50.175 17.093 1.00 137.07 13 TRP B N 1
ATOM 2738 C CA . TRP B 1 13 ? -24.114 49.143 16.426 1.00 142.37 13 TRP B CA 1
ATOM 2739 C C . TRP B 1 13 ? -22.706 49.242 16.932 1.00 133.27 13 TRP B C 1
ATOM 2740 O O . TRP B 1 13 ? -22.015 50.221 16.695 1.00 127.14 13 TRP B O 1
ATOM 2751 N N . TYR B 1 14 ? -22.295 48.217 17.657 1.00 139.74 14 TYR B N 1
ATOM 2752 C CA . TYR B 1 14 ? -20.886 48.054 17.974 1.00 149.96 14 TYR B CA 1
ATOM 2753 C C . TYR B 1 14 ? -20.437 46.583 18.195 1.00 155.95 14 TYR B C 1
ATOM 2754 O O . TYR B 1 14 ? -19.947 46.255 19.300 1.00 145.12 14 TYR B O 1
ATOM 2763 N N . ASP B 1 15 ? -20.584 45.694 17.180 1.00 165.32 15 ASP B N 1
ATOM 2764 C CA . ASP B 1 15 ? -21.235 45.908 15.835 1.00 159.89 15 ASP B CA 1
ATOM 2765 C C . ASP B 1 15 ? -21.605 44.570 15.073 1.00 157.59 15 ASP B C 1
ATOM 2766 O O . ASP B 1 15 ? -22.698 44.019 15.295 1.00 142.36 15 ASP B O 1
ATOM 2771 N N . THR B 1 16 ? -20.703 44.080 14.190 1.00 171.97 16 THR B N 1
ATOM 2772 C CA . THR B 1 16 ? -20.838 42.794 13.413 1.00 173.85 16 THR B CA 1
ATOM 2773 C C . THR B 1 16 ? -19.670 41.711 13.565 1.00 172.10 16 THR B C 1
ATOM 2774 O O . THR B 1 16 ? -19.747 40.621 12.964 1.00 158.84 16 THR B O 1
ATOM 2778 N N . LYS B 1 17 ? -18.620 42.021 14.355 1.00 174.91 17 LYS B N 1
ATOM 2779 C CA . LYS B 1 17 ? -17.456 41.119 14.649 1.00 173.35 17 LYS B CA 1
ATOM 2780 C C . LYS B 1 17 ? -16.403 41.715 15.675 1.00 173.77 17 LYS B C 1
ATOM 2781 O O . LYS B 1 17 ? -16.396 42.930 15.930 1.00 165.83 17 LYS B O 1
ATOM 2787 N N . SER B 1 18 ? -15.544 40.866 16.270 1.00 175.39 18 SER B N 1
ATOM 2788 C CA . SER B 1 18 ? -14.434 41.322 17.155 1.00 172.29 18 SER B CA 1
ATOM 2789 C C . SER B 1 18 ? -13.007 40.914 16.649 1.00 180.85 18 SER B C 1
ATOM 2790 O O . SER B 1 18 ? -12.540 41.464 15.642 1.00 178.11 18 SER B O 1
ATOM 2793 N N . THR B 1 19 ? -12.333 39.965 17.326 1.00 183.47 19 THR B N 1
ATOM 2794 C CA . THR B 1 19 ? -10.922 39.535 17.029 1.00 177.82 19 THR B CA 1
ATOM 2795 C C . THR B 1 19 ? -9.805 40.498 17.581 1.00 177.37 19 THR B C 1
ATOM 2796 O O . THR B 1 19 ? -8.770 40.715 16.919 1.00 169.45 19 THR B O 1
ATOM 2800 N N . GLY B 1 20 ? -10.037 41.051 18.789 1.00 178.17 20 GLY B N 1
ATOM 2801 C CA . GLY B 1 20 ? -9.130 41.977 19.484 1.00 171.48 20 GLY B CA 1
ATOM 2802 C C . GLY B 1 20 ? -9.278 43.483 19.215 1.00 167.97 20 GLY B C 1
ATOM 2803 O O . GLY B 1 20 ? -8.848 43.967 18.150 1.00 155.09 20 GLY B O 1
ATOM 2804 N N . GLY B 1 21 ? -9.849 44.241 20.162 1.00 164.62 21 GLY B N 1
ATOM 2805 C CA . GLY B 1 21 ? -10.330 43.744 21.449 1.00 159.64 21 GLY B CA 1
ATOM 2806 C C . GLY B 1 21 ? -11.280 44.718 22.162 1.00 165.74 21 GLY B C 1
ATOM 2807 O O . GLY B 1 21 ? -12.097 45.383 21.492 1.00 156.27 21 GLY B O 1
ATOM 2808 N N . LYS B 1 22 ? -11.192 44.795 23.507 1.00 166.85 22 LYS B N 1
ATOM 2809 C CA . LYS B 1 22 ? -11.975 45.769 24.318 1.00 165.44 22 LYS B CA 1
ATOM 2810 C C . LYS B 1 22 ? -11.339 47.173 24.276 1.00 171.65 22 LYS B C 1
ATOM 2811 O O . LYS B 1 22 ? -10.505 47.528 25.144 1.00 164.42 22 LYS B O 1
ATOM 2817 N N . PHE B 1 23 ? -11.767 47.949 23.262 1.00 175.18 23 PHE B N 1
ATOM 2818 C CA . PHE B 1 23 ? -11.251 49.302 22.942 1.00 168.09 23 PHE B CA 1
ATOM 2819 C C . PHE B 1 23 ? -10.922 50.163 24.217 1.00 163.24 23 PHE B C 1
ATOM 2820 O O . PHE B 1 23 ? -11.785 50.337 25.123 1.00 152.83 23 PHE B O 1
ATOM 2828 N N . GLN B 1 24 ? -9.674 50.657 24.319 1.00 158.44 24 GLN B N 1
ATOM 2829 C CA . GLN B 1 24 ? -8.544 50.380 23.394 1.00 157.19 24 GLN B CA 1
ATOM 2830 C C . GLN B 1 24 ? -7.189 50.684 24.104 1.00 155.40 24 GLN B C 1
ATOM 2831 O O . GLN B 1 24 ? -6.797 49.986 25.054 1.00 146.56 24 GLN B O 1
ATOM 2837 N N . ARG B 1 25 ? -6.497 51.728 23.625 1.00 154.90 25 ARG B N 1
ATOM 2838 C CA . ARG B 1 25 ? -5.329 52.342 24.282 1.00 148.77 25 ARG B CA 1
ATOM 2839 C C . ARG B 1 25 ? -5.824 53.470 25.248 1.00 139.54 25 ARG B C 1
ATOM 2840 O O . ARG B 1 25 ? -5.149 53.882 26.209 1.00 124.41 25 ARG B O 1
ATOM 2848 N N . SER B 1 26 ? -7.030 53.954 24.966 1.00 142.48 26 SER B N 1
ATOM 2849 C CA . SER B 1 26 ? -7.776 54.818 25.873 1.00 137.45 26 SER B CA 1
ATOM 2850 C C . SER B 1 26 ? -9.030 54.077 26.492 1.00 141.12 26 SER B C 1
ATOM 2851 O O . SER B 1 26 ? -10.134 54.642 26.491 1.00 132.82 26 SER B O 1
ATOM 2854 N N . ALA B 1 27 ? -8.856 52.826 26.993 1.00 139.23 27 ALA B N 1
ATOM 2855 C CA . ALA B 1 27 ? -9.894 52.036 27.765 1.00 142.71 27 ALA B CA 1
ATOM 2856 C C . ALA B 1 27 ? -9.833 52.290 29.314 1.00 146.40 27 ALA B C 1
ATOM 2857 O O . ALA B 1 27 ? -10.716 51.846 30.136 1.00 111.97 27 ALA B O 1
ATOM 2859 N N . SER B 1 28 ? -8.719 52.971 29.657 1.00 159.32 28 SER B N 1
ATOM 2860 C CA . SER B 1 28 ? -8.473 53.784 30.877 1.00 141.97 28 SER B CA 1
ATOM 2861 C C . SER B 1 28 ? -9.184 55.133 30.662 1.00 121.88 28 SER B C 1
ATOM 2862 O O . SER B 1 28 ? -9.995 55.579 31.494 1.00 102.79 28 SER B O 1
ATOM 2865 N N . ALA B 1 29 ? -8.903 55.723 29.499 1.00 120.52 29 ALA B N 1
ATOM 2866 C CA . ALA B 1 29 ? -9.581 56.904 29.074 1.00 108.75 29 ALA B CA 1
ATOM 2867 C C . ALA B 1 29 ? -8.760 57.946 29.757 1.00 97.33 29 ALA B C 1
ATOM 2868 O O . ALA B 1 29 ? -7.553 58.041 29.505 1.00 97.35 29 ALA B O 1
ATOM 2870 N N . PHE B 1 30 ? -9.428 58.669 30.657 1.00 84.13 30 PHE B N 1
ATOM 2871 C CA . PHE B 1 30 ? -8.880 59.829 31.361 1.00 66.55 30 PHE B CA 1
ATOM 2872 C C . PHE B 1 30 ? -8.647 59.519 32.832 1.00 59.61 30 PHE B C 1
ATOM 2873 O O . PHE B 1 30 ? -9.592 59.317 33.609 1.00 58.92 30 PHE B O 1
ATOM 2881 N N . ARG B 1 31 ? -7.373 59.389 33.182 1.00 44.98 31 ARG B N 1
ATOM 2882 C CA . ARG B 1 31 ? -6.987 58.932 34.495 1.00 51.67 31 ARG B CA 1
ATOM 2883 C C . ARG B 1 31 ? -5.945 59.870 35.077 1.00 51.35 31 ARG B C 1
ATOM 2884 O O . ARG B 1 31 ? -4.941 59.410 35.691 1.00 53.39 31 ARG B O 1
ATOM 2892 N N . ASN B 1 32 ? -6.172 61.165 34.857 1.00 41.64 32 ASN B N 1
ATOM 2893 C CA . ASN B 1 32 ? -5.350 62.210 35.540 1.00 44.32 32 ASN B CA 1
ATOM 2894 C C . ASN B 1 32 ? -5.940 62.437 36.954 1.00 55.31 32 ASN B C 1
ATOM 2895 O O . ASN B 1 32 ? -7.064 62.036 37.188 1.00 52.81 32 ASN B O 1
ATOM 2900 N N . TRP B 1 33 ? -5.188 63.087 37.846 1.00 48.71 33 TRP B N 1
ATOM 2901 C CA . TRP B 1 33 ? -5.583 63.454 39.195 1.00 53.72 33 TRP B CA 1
ATOM 2902 C C . TRP B 1 33 ? -5.383 64.892 39.508 1.00 46.80 33 TRP B C 1
ATOM 2903 O O . TRP B 1 33 ? -4.364 65.495 39.153 1.00 55.00 33 TRP B O 1
ATOM 2914 N N . LEU B 1 34 ? -6.406 65.453 40.119 1.00 43.61 34 LEU B N 1
ATOM 2915 C CA . LEU B 1 34 ? -6.385 66.704 40.894 1.00 51.20 34 LEU B CA 1
ATOM 2916 C C . LEU B 1 34 ? -5.393 66.522 42.051 1.00 51.54 34 LEU B C 1
ATOM 2917 O O . LEU B 1 34 ? -5.546 65.544 42.822 1.00 54.22 34 LEU B O 1
ATOM 2922 N N . THR B 1 35 ? -4.345 67.360 42.126 1.00 50.44 35 THR B N 1
ATOM 2923 C CA . THR B 1 35 ? -3.434 67.371 43.268 1.00 53.33 35 THR B CA 1
ATOM 2924 C C . THR B 1 35 ? -3.268 68.764 43.879 1.00 55.21 35 THR B C 1
ATOM 2925 O O . THR B 1 35 ? -3.517 69.806 43.196 1.00 54.17 35 THR B O 1
ATOM 2929 N N . ALA B 1 36 ? -2.906 68.797 45.177 1.00 71.75 36 ALA B N 1
ATOM 2930 C CA . ALA B 1 36 ? -2.929 70.090 45.890 1.00 68.31 36 ALA B CA 1
ATOM 2931 C C . ALA B 1 36 ? -1.725 70.871 45.375 1.00 56.24 36 ALA B C 1
ATOM 2932 O O . ALA B 1 36 ? -1.798 72.070 45.211 1.00 64.02 36 ALA B O 1
ATOM 2934 N N . ASP B 1 37 ? -0.725 70.201 44.851 1.00 62.37 37 ASP B N 1
ATOM 2935 C CA . ASP B 1 37 ? 0.331 70.977 44.146 1.00 61.34 37 ASP B CA 1
ATOM 2936 C C . ASP B 1 37 ? 0.415 71.052 42.594 1.00 58.43 37 ASP B C 1
ATOM 2937 O O . ASP B 1 37 ? 1.290 71.742 42.070 1.00 60.58 37 ASP B O 1
ATOM 2942 N N . GLY B 1 38 ? -0.420 70.346 41.820 1.00 64.35 38 GLY B N 1
ATOM 2943 C CA . GLY B 1 38 ? -0.244 70.340 40.344 1.00 62.18 38 GLY B CA 1
ATOM 2944 C C . GLY B 1 38 ? 0.671 69.219 39.779 1.00 61.43 38 GLY B C 1
ATOM 2945 O O . GLY B 1 38 ? 0.864 69.119 38.556 1.00 55.43 38 GLY B O 1
ATOM 2946 N N . ALA B 1 39 ? 1.200 68.350 40.658 1.00 55.31 39 ALA B N 1
ATOM 2947 C CA . ALA B 1 39 ? 2.049 67.227 40.206 1.00 65.72 39 ALA B CA 1
ATOM 2948 C C . ALA B 1 39 ? 1.163 66.151 39.713 1.00 75.91 39 ALA B C 1
ATOM 2949 O O . ALA B 1 39 ? 0.069 65.992 40.239 1.00 75.78 39 ALA B O 1
ATOM 2951 N N . PRO B 1 40 ? 1.631 65.385 38.733 1.00 67.11 40 PRO B N 1
ATOM 2952 C CA . PRO B 1 40 ? 0.981 64.137 38.329 1.00 68.40 40 PRO B CA 1
ATOM 2953 C C . PRO B 1 40 ? 0.538 63.265 39.480 1.00 67.00 40 PRO B C 1
ATOM 2954 O O . PRO B 1 40 ? 1.236 63.191 40.496 1.00 59.26 40 PRO B O 1
ATOM 2958 N N . GLY B 1 41 ? -0.636 62.652 39.336 1.00 54.30 41 GLY B N 1
ATOM 2959 C CA . GLY B 1 41 ? -1.085 61.714 40.338 1.00 53.77 41 GLY B CA 1
ATOM 2960 C C . GLY B 1 41 ? -0.401 60.450 39.923 1.00 62.40 41 GLY B C 1
ATOM 2961 O O . GLY B 1 41 ? 0.397 60.479 38.955 1.00 58.56 41 GLY B O 1
ATOM 2962 N N . PRO B 1 42 ? -0.728 59.327 40.596 1.00 62.55 42 PRO B N 1
ATOM 2963 C CA . PRO B 1 42 ? -0.155 58.007 40.201 1.00 59.09 42 PRO B CA 1
ATOM 2964 C C . PRO B 1 42 ? -0.281 57.573 38.696 1.00 70.05 42 PRO B C 1
ATOM 2965 O O . PRO B 1 42 ? 0.520 56.734 38.283 1.00 67.09 42 PRO B O 1
ATOM 2969 N N . THR B 1 43 ? -1.233 58.121 37.918 1.00 56.57 43 THR B N 1
ATOM 2970 C CA . THR B 1 43 ? -1.419 57.801 36.488 1.00 61.31 43 THR B CA 1
ATOM 2971 C C . THR B 1 43 ? -1.644 59.132 35.856 1.00 59.53 43 THR B C 1
ATOM 2972 O O . THR B 1 43 ? -1.800 60.112 36.545 1.00 55.41 43 THR B O 1
ATOM 2976 N N . GLY B 1 44 ? -1.668 59.197 34.561 1.00 48.46 44 GLY B N 1
ATOM 2977 C CA . GLY B 1 44 ? -2.037 60.457 33.934 1.00 48.36 44 GLY B CA 1
ATOM 2978 C C . GLY B 1 44 ? -0.935 61.469 34.055 1.00 53.82 44 GLY B C 1
ATOM 2979 O O . GLY B 1 44 ? 0.185 61.217 34.540 1.00 54.45 44 GLY B O 1
ATOM 2980 N N . THR B 1 45 ? -1.232 62.646 33.573 1.00 49.13 45 THR B N 1
ATOM 2981 C CA . THR B 1 45 ? -0.305 63.722 33.672 1.00 63.41 45 THR B CA 1
ATOM 2982 C C . THR B 1 45 ? -0.739 64.695 34.794 1.00 66.96 45 THR B C 1
ATOM 2983 O O . THR B 1 45 ? -1.789 64.475 35.455 1.00 62.53 45 THR B O 1
ATOM 2987 N N . GLY B 1 46 ? 0.116 65.686 35.061 1.00 62.15 46 GLY B N 1
ATOM 2988 C CA . GLY B 1 46 ? -0.204 66.900 35.837 1.00 60.30 46 GLY B CA 1
ATOM 2989 C C . GLY B 1 46 ? -0.762 67.850 34.766 1.00 48.69 46 GLY B C 1
ATOM 2990 O O . GLY B 1 46 ? -1.056 67.369 33.641 1.00 73.71 46 GLY B O 1
ATOM 2991 N N . GLY B 1 47 ? -0.965 69.142 35.024 1.00 57.72 47 GLY B N 1
ATOM 2992 C CA . GLY B 1 47 ? -0.823 69.804 36.296 1.00 45.78 47 GLY B CA 1
ATOM 2993 C C . GLY B 1 47 ? -2.278 70.289 36.478 1.00 62.33 47 GLY B C 1
ATOM 2994 O O . GLY B 1 47 ? -2.788 71.283 35.920 1.00 45.39 47 GLY B O 1
ATOM 2995 N N . PHE B 1 48 ? -3.000 69.476 37.226 1.00 40.89 48 PHE B N 1
ATOM 2996 C CA . PHE B 1 48 ? -4.394 69.816 37.498 1.00 50.97 48 PHE B CA 1
ATOM 2997 C C . PHE B 1 48 ? -4.365 70.210 38.976 1.00 51.86 48 PHE B C 1
ATOM 2998 O O . PHE B 1 48 ? -4.561 69.361 39.867 1.00 52.71 48 PHE B O 1
ATOM 3006 N N . ILE B 1 49 ? -3.963 71.439 39.253 1.00 53.31 49 ILE B N 1
ATOM 3007 C CA . ILE B 1 49 ? -3.800 71.811 40.653 1.00 49.12 49 ILE B CA 1
ATOM 3008 C C . ILE B 1 49 ? -5.197 72.065 41.275 1.00 36.03 49 ILE B C 1
ATOM 3009 O O . ILE B 1 49 ? -6.095 72.579 40.577 1.00 33.96 49 ILE B O 1
ATOM 3014 N N . ALA B 1 50 ? -5.344 71.726 42.560 1.00 42.82 50 ALA B N 1
ATOM 3015 C CA . ALA B 1 50 ? -6.604 72.083 43.228 1.00 43.66 50 ALA B CA 1
ATOM 3016 C C . ALA B 1 50 ? -6.818 73.602 43.335 1.00 37.76 50 ALA B C 1
ATOM 3017 O O . ALA B 1 50 ? -5.949 74.290 43.710 1.00 47.94 50 ALA B O 1
ATOM 3019 N N . GLU B 1 51 ? -7.973 74.081 42.951 1.00 34.53 51 GLU B N 1
ATOM 3020 C CA . GLU B 1 51 ? -8.274 75.479 43.062 1.00 35.20 51 GLU B CA 1
ATOM 3021 C C . GLU B 1 51 ? -9.708 75.764 42.686 1.00 36.75 51 GLU B C 1
ATOM 3022 O O . GLU B 1 51 ? -10.348 74.950 42.094 1.00 35.94 51 GLU B O 1
ATOM 3028 N N . LYS B 1 52 ? -10.192 76.937 43.029 1.00 35.71 52 LYS B N 1
ATOM 3029 C CA . LYS B 1 52 ? -11.534 77.337 42.706 1.00 38.79 52 LYS B CA 1
ATOM 3030 C C . LYS B 1 52 ? -11.691 77.757 41.276 1.00 51.40 52 LYS B C 1
ATOM 3031 O O . LYS B 1 52 ? -10.754 77.977 40.585 1.00 53.12 52 LYS B O 1
ATOM 3037 N N . ASP B 1 53 ? -12.929 77.862 40.868 1.00 46.83 53 ASP B N 1
ATOM 3038 C CA . ASP B 1 53 ? -13.331 78.314 39.567 1.00 49.39 53 ASP B CA 1
ATOM 3039 C C . ASP B 1 53 ? -12.719 77.639 38.380 1.00 50.00 53 ASP B C 1
ATOM 3040 O O . ASP B 1 53 ? -12.562 78.226 37.352 1.00 57.94 53 ASP B O 1
ATOM 3045 N N . ARG B 1 54 ? -12.410 76.380 38.518 1.00 40.01 54 ARG B N 1
ATOM 3046 C CA . ARG B 1 54 ? -11.767 75.682 37.463 1.00 46.25 54 ARG B CA 1
ATOM 3047 C C . ARG B 1 54 ? -12.421 74.354 37.106 1.00 47.88 54 ARG B C 1
ATOM 3048 O O . ARG B 1 54 ? -12.508 74.034 35.961 1.00 44.34 54 ARG B O 1
ATOM 3056 N N . TYR B 1 55 ? -12.894 73.592 38.083 1.00 37.47 55 TYR B N 1
ATOM 3057 C CA . TYR B 1 55 ? -13.332 72.217 37.830 1.00 42.73 55 TYR B CA 1
ATOM 3058 C C . TYR B 1 55 ? -14.855 72.154 37.912 1.00 44.54 55 TYR B C 1
ATOM 3059 O O . TYR B 1 55 ? -15.520 73.061 38.497 1.00 39.80 55 TYR B O 1
ATOM 3068 N N . HIS B 1 56 ? -15.368 71.148 37.188 1.00 39.98 56 HIS B N 1
ATOM 3069 C CA . HIS B 1 56 ? -16.809 70.994 36.900 1.00 39.05 56 HIS B CA 1
ATOM 3070 C C . HIS B 1 56 ? -17.098 69.511 36.817 1.00 36.38 56 HIS B C 1
ATOM 3071 O O . HIS B 1 56 ? -16.225 68.682 36.401 1.00 41.57 56 HIS B O 1
ATOM 3078 N N . LEU B 1 57 ? -18.261 69.099 37.307 1.00 34.86 57 LEU B N 1
ATOM 3079 C CA . LEU B 1 57 ? -18.602 67.641 37.142 1.00 31.98 57 LEU B CA 1
ATOM 3080 C C . LEU B 1 57 ? -19.779 67.599 36.175 1.00 35.95 57 LEU B C 1
ATOM 3081 O O . LEU B 1 57 ? -20.779 68.263 36.398 1.00 34.63 57 LEU B O 1
ATOM 3086 N N . TYR B 1 58 ? -19.704 66.695 35.218 1.00 36.26 58 TYR B N 1
ATOM 3087 C CA . TYR B 1 58 ? -20.840 66.234 34.523 1.00 35.90 58 TYR B CA 1
ATOM 3088 C C . TYR B 1 58 ? -21.328 64.901 35.075 1.00 33.73 58 TYR B C 1
ATOM 3089 O O . TYR B 1 58 ? -20.587 63.854 35.113 1.00 33.80 58 TYR B O 1
ATOM 3098 N N . VAL B 1 59 ? -22.622 64.909 35.400 1.00 33.85 59 VAL B N 1
ATOM 3099 C CA . VAL B 1 59 ? -23.217 63.662 35.912 1.00 35.41 59 VAL B CA 1
ATOM 3100 C C . VAL B 1 59 ? -24.686 63.485 35.430 1.00 35.88 59 VAL B C 1
ATOM 3101 O O . VAL B 1 59 ? -25.347 64.479 34.988 1.00 37.05 59 VAL B O 1
ATOM 3105 N N . SER B 1 60 ? -25.206 62.253 35.659 1.00 37.31 60 SER B N 1
ATOM 3106 C CA . SER B 1 60 ? -26.661 61.958 35.685 1.00 41.42 60 SER B CA 1
ATOM 3107 C C . SER B 1 60 ? -27.052 61.775 37.209 1.00 37.55 60 SER B C 1
ATOM 3108 O O . SER B 1 60 ? -26.287 61.182 37.903 1.00 39.00 60 SER B O 1
ATOM 3111 N N . LEU B 1 61 ? -28.208 62.253 37.650 1.00 35.06 61 LEU B N 1
ATOM 3112 C CA . LEU B 1 61 ? -28.774 61.785 38.890 1.00 35.72 61 LEU B CA 1
ATOM 3113 C C . LEU B 1 61 ? -29.138 60.302 38.877 1.00 49.08 61 LEU B C 1
ATOM 3114 O O . LEU B 1 61 ? -29.207 59.671 39.906 1.00 45.42 61 LEU B O 1
ATOM 3119 N N . ALA B 1 62 ? -29.308 59.687 37.707 1.00 35.57 62 ALA B N 1
ATOM 3120 C CA . ALA B 1 62 ? -29.833 58.308 37.665 1.00 38.62 62 ALA B CA 1
ATOM 3121 C C . ALA B 1 62 ? -28.742 57.318 37.933 1.00 37.59 62 ALA B C 1
ATOM 3122 O O . ALA B 1 62 ? -28.987 56.200 38.392 1.00 39.22 62 ALA B O 1
ATOM 3124 N N . CYS B 1 63 ? -27.474 57.690 37.705 1.00 35.84 63 CYS B N 1
ATOM 3125 C CA . CYS B 1 63 ? -26.377 56.691 37.568 1.00 30.32 63 CYS B CA 1
ATOM 3126 C C . CYS B 1 63 ? -25.575 56.554 38.907 1.00 42.76 63 CYS B C 1
ATOM 3127 O O . CYS B 1 63 ? -25.060 57.583 39.412 1.00 37.21 63 CYS B O 1
ATOM 3130 N N . PRO B 1 64 ? -25.328 55.312 39.423 1.00 37.11 64 PRO B N 1
ATOM 3131 C CA . PRO B 1 64 ? -24.674 55.314 40.778 1.00 36.28 64 PRO B CA 1
ATOM 3132 C C . PRO B 1 64 ? -23.242 55.795 40.817 1.00 44.80 64 PRO B C 1
ATOM 3133 O O . PRO B 1 64 ? -22.831 56.402 41.837 1.00 45.27 64 PRO B O 1
ATOM 3137 N N . TRP B 1 65 ? -22.457 55.577 39.769 1.00 40.51 65 TRP B N 1
ATOM 3138 C CA . TRP B 1 65 ? -21.068 56.099 39.816 1.00 43.42 65 TRP B CA 1
ATOM 3139 C C . TRP B 1 65 ? -21.081 57.616 39.857 1.00 40.61 65 TRP B C 1
ATOM 3140 O O . TRP B 1 65 ? -20.235 58.257 40.448 1.00 38.05 65 TRP B O 1
ATOM 3151 N N . ALA B 1 66 ? -22.049 58.182 39.221 1.00 27.63 66 ALA B N 1
ATOM 3152 C CA . ALA B 1 66 ? -22.048 59.619 39.187 1.00 34.36 66 ALA B CA 1
ATOM 3153 C C . ALA B 1 66 ? -22.632 60.152 40.510 1.00 39.60 66 ALA B C 1
ATOM 3154 O O . ALA B 1 66 ? -22.287 61.255 41.006 1.00 31.34 66 ALA B O 1
ATOM 3156 N N . HIS B 1 67 ? -23.513 59.355 41.089 1.00 33.73 67 HIS B N 1
ATOM 3157 C CA . HIS B 1 67 ? -24.190 59.819 42.289 1.00 33.32 67 HIS B CA 1
ATOM 3158 C C . HIS B 1 67 ? -23.154 59.942 43.416 1.00 32.33 67 HIS B C 1
ATOM 3159 O O . HIS B 1 67 ? -23.234 60.822 44.188 1.00 29.62 67 HIS B O 1
ATOM 3166 N N . ARG B 1 68 ? -22.212 59.013 43.470 1.00 25.57 68 ARG B N 1
ATOM 3167 C CA . ARG B 1 68 ? -21.269 59.002 44.552 1.00 27.97 68 ARG B CA 1
ATOM 3168 C C . ARG B 1 68 ? -20.434 60.314 44.463 1.00 34.91 68 ARG B C 1
ATOM 3169 O O . ARG B 1 68 ? -20.018 60.821 45.482 1.00 30.38 68 ARG B O 1
ATOM 3177 N N . THR B 1 69 ? -20.177 60.846 43.256 1.00 27.29 69 THR B N 1
ATOM 3178 C CA . THR B 1 69 ? -19.395 62.034 43.185 1.00 31.91 69 THR B CA 1
ATOM 3179 C C . THR B 1 69 ? -20.203 63.145 43.788 1.00 29.91 69 THR B C 1
ATOM 3180 O O . THR B 1 69 ? -19.633 64.051 44.433 1.00 33.29 69 THR B O 1
ATOM 3184 N N . LEU B 1 70 ? -21.526 63.143 43.623 1.00 29.17 70 LEU B N 1
ATOM 3185 C CA . LEU B 1 70 ? -22.321 64.278 44.184 1.00 25.32 70 LEU B CA 1
ATOM 3186 C C . LEU B 1 70 ? -22.325 64.149 45.698 1.00 33.50 70 LEU B C 1
ATOM 3187 O O . LEU B 1 70 ? -22.318 65.143 46.450 1.00 30.62 70 LEU B O 1
ATOM 3192 N N . ILE B 1 71 ? -22.445 62.938 46.168 1.00 24.17 71 ILE B N 1
ATOM 3193 C CA . ILE B 1 71 ? -22.474 62.804 47.670 1.00 27.03 71 ILE B CA 1
ATOM 3194 C C . ILE B 1 71 ? -21.145 63.271 48.260 1.00 32.16 71 ILE B C 1
ATOM 3195 O O . ILE B 1 71 ? -21.098 64.014 49.233 1.00 33.82 71 ILE B O 1
ATOM 3200 N N . MET B 1 72 ? -20.014 62.868 47.659 1.00 27.96 72 MET B N 1
ATOM 3201 C CA . MET B 1 72 ? -18.698 63.247 48.229 1.00 24.18 72 MET B CA 1
ATOM 3202 C C . MET B 1 72 ? -18.535 64.771 48.076 1.00 31.47 72 MET B C 1
ATOM 3203 O O . MET B 1 72 ? -18.010 65.485 48.929 1.00 29.97 72 MET B O 1
ATOM 3208 N N . ARG B 1 73 ? -19.117 65.348 47.060 1.00 28.58 73 ARG B N 1
ATOM 3209 C CA . ARG B 1 73 ? -19.097 66.812 46.937 1.00 30.51 73 ARG B CA 1
ATOM 3210 C C . ARG B 1 73 ? -19.826 67.446 48.097 1.00 33.27 73 ARG B C 1
ATOM 3211 O O . ARG B 1 73 ? -19.422 68.478 48.595 1.00 29.69 73 ARG B O 1
ATOM 3219 N N . LYS B 1 74 ? -20.926 66.871 48.515 1.00 33.90 74 LYS B N 1
ATOM 3220 C CA . LYS B 1 74 ? -21.672 67.425 49.658 1.00 36.76 74 LYS B CA 1
ATOM 3221 C C . LYS B 1 74 ? -20.962 67.163 50.974 1.00 37.99 74 LYS B C 1
ATOM 3222 O O . LYS B 1 74 ? -20.748 68.117 51.724 1.00 29.89 74 LYS B O 1
ATOM 3228 N N . LEU B 1 75 ? -20.497 65.920 51.204 1.00 30.65 75 LEU B N 1
ATOM 3229 C CA . LEU B 1 75 ? -19.929 65.573 52.484 1.00 31.62 75 LEU B CA 1
ATOM 3230 C C . LEU B 1 75 ? -18.692 66.431 52.677 1.00 36.46 75 LEU B C 1
ATOM 3231 O O . LEU B 1 75 ? -18.353 66.755 53.776 1.00 32.05 75 LEU B O 1
ATOM 3236 N N . LYS B 1 76 ? -17.931 66.632 51.573 1.00 29.24 76 LYS B N 1
ATOM 3237 C CA . LYS B 1 76 ? -16.681 67.367 51.690 1.00 28.05 76 LYS B CA 1
ATOM 3238 C C . LYS B 1 76 ? -16.837 68.943 51.629 1.00 24.25 76 LYS B C 1
ATOM 3239 O O . LYS B 1 76 ? -15.840 69.650 51.631 1.00 29.21 76 LYS B O 1
ATOM 3245 N N . GLY B 1 77 ? -18.032 69.487 51.409 1.00 30.52 77 GLY B N 1
ATOM 3246 C CA . GLY B 1 77 ? -18.117 70.927 51.306 1.00 29.04 77 GLY B CA 1
ATOM 3247 C C . GLY B 1 77 ? -17.516 71.455 50.000 1.00 41.60 77 GLY B C 1
ATOM 3248 O O . GLY B 1 77 ? -16.974 72.562 50.010 1.00 29.50 77 GLY B O 1
ATOM 3249 N N . LEU B 1 78 ? -17.639 70.739 48.866 1.00 30.48 78 LEU B N 1
ATOM 3250 C CA . LEU B 1 78 ? -16.920 71.144 47.680 1.00 27.93 78 LEU B CA 1
ATOM 3251 C C . LEU B 1 78 ? -17.806 71.959 46.775 1.00 37.24 78 LEU B C 1
ATOM 3252 O O . LEU B 1 78 ? -17.402 72.316 45.632 1.00 34.76 78 LEU B O 1
ATOM 3257 N N . GLU B 1 79 ? -19.015 72.296 47.215 1.00 27.66 79 GLU B N 1
ATOM 3258 C CA . GLU B 1 79 ? -19.834 73.193 46.393 1.00 33.40 79 GLU B CA 1
ATOM 3259 C C . GLU B 1 79 ? -19.142 74.439 45.899 1.00 36.47 79 GLU B C 1
ATOM 3260 O O . GLU B 1 79 ? -19.401 74.817 44.732 1.00 38.61 79 GLU B O 1
ATOM 3266 N N . PRO B 1 80 ? -18.348 75.125 46.768 1.00 31.62 80 PRO B N 1
ATOM 3267 C CA . PRO B 1 80 ? -17.782 76.387 46.259 1.00 32.85 80 PRO B CA 1
ATOM 3268 C C . PRO B 1 80 ? -16.647 76.114 45.274 1.00 41.17 80 PRO B C 1
ATOM 3269 O O . PRO B 1 80 ? -16.187 77.077 44.685 1.00 37.96 80 PRO B O 1
ATOM 3273 N N . PHE B 1 81 ? -16.168 74.879 45.157 1.00 34.63 81 PHE B N 1
ATOM 3274 C CA . PHE B 1 81 ? -15.049 74.484 44.271 1.00 38.61 81 PHE B CA 1
ATOM 3275 C C . PHE B 1 81 ? -15.489 73.825 42.974 1.00 45.67 81 PHE B C 1
ATOM 3276 O O . PHE B 1 81 ? -14.807 73.894 41.975 1.00 40.79 81 PHE B O 1
ATOM 3284 N N . ILE B 1 82 ? -16.614 73.120 42.988 1.00 40.28 82 ILE B N 1
ATOM 3285 C CA . ILE B 1 82 ? -16.982 72.267 41.834 1.00 34.03 82 ILE B CA 1
ATOM 3286 C C . ILE B 1 82 ? -18.374 72.522 41.422 1.00 38.73 82 ILE B C 1
ATOM 3287 O O . ILE B 1 82 ? -19.255 72.441 42.256 1.00 35.41 82 ILE B O 1
ATOM 3292 N N . SER B 1 83 ? -18.568 72.982 40.164 1.00 37.97 83 SER B N 1
ATOM 3293 C CA . SER B 1 83 ? -19.867 73.412 39.612 1.00 31.77 83 SER B CA 1
ATOM 3294 C C . SER B 1 83 ? -20.368 72.092 38.940 1.00 33.96 83 SER B C 1
ATOM 3295 O O . SER B 1 83 ? -19.626 71.144 38.635 1.00 33.38 83 SER B O 1
ATOM 3298 N N . VAL B 1 84 ? -21.644 72.005 38.667 1.00 38.21 84 VAL B N 1
ATOM 3299 C CA . VAL B 1 84 ? -22.144 70.698 38.205 1.00 35.17 84 VAL B CA 1
ATOM 3300 C C . VAL B 1 84 ? -23.081 70.808 36.983 1.00 43.26 84 VAL B C 1
ATOM 3301 O O . VAL B 1 84 ? -23.930 71.697 36.940 1.00 35.54 84 VAL B O 1
ATOM 3305 N N . SER B 1 85 ? -23.010 69.851 36.074 1.00 36.90 85 SER B N 1
ATOM 3306 C CA . SER B 1 85 ? -24.070 69.827 35.057 1.00 42.07 85 SER B CA 1
ATOM 3307 C C . SER B 1 85 ? -24.641 68.444 35.121 1.00 38.41 85 SER B C 1
ATOM 3308 O O . SER B 1 85 ? -23.875 67.462 35.202 1.00 33.78 85 SER B O 1
ATOM 3311 N N . VAL B 1 86 ? -25.962 68.377 34.903 1.00 39.40 86 VAL B N 1
ATOM 3312 C CA . VAL B 1 86 ? -26.761 67.128 34.929 1.00 43.93 86 VAL B CA 1
ATOM 3313 C C . VAL B 1 86 ? -27.343 66.705 33.567 1.00 40.55 86 VAL B C 1
ATOM 3314 O O . VAL B 1 86 ? -28.215 67.425 33.012 1.00 36.93 86 VAL B O 1
ATOM 3318 N N . VAL B 1 87 ? -26.935 65.546 33.057 1.00 34.12 87 VAL B N 1
ATOM 3319 C CA . VAL B 1 87 ? -27.484 65.137 31.778 1.00 43.14 87 VAL B CA 1
ATOM 3320 C C . VAL B 1 87 ? -28.905 64.679 31.945 1.00 54.88 87 VAL B C 1
ATOM 3321 O O . VAL B 1 87 ? -29.390 64.435 33.017 1.00 48.34 87 VAL B O 1
ATOM 3325 N N . ASN B 1 88 ? -29.580 64.528 30.840 1.00 59.81 88 ASN B N 1
ATOM 3326 C CA . ASN B 1 88 ? -30.937 64.064 30.841 1.00 36.24 88 ASN B CA 1
ATOM 3327 C C . ASN B 1 88 ? -30.908 62.595 31.224 1.00 40.91 88 ASN B C 1
ATOM 3328 O O . ASN B 1 88 ? -29.962 61.837 30.882 1.00 37.86 88 ASN B O 1
ATOM 3333 N N . PRO B 1 89 ? -31.984 62.143 31.940 1.00 40.85 89 PRO B N 1
ATOM 3334 C CA . PRO B 1 89 ? -32.075 60.760 32.405 1.00 39.19 89 PRO B CA 1
ATOM 3335 C C . PRO B 1 89 ? -32.291 59.696 31.303 1.00 38.75 89 PRO B C 1
ATOM 3336 O O . PRO B 1 89 ? -31.776 58.521 31.491 1.00 40.57 89 PRO B O 1
ATOM 3340 N N . LEU B 1 90 ? -32.934 60.085 30.166 1.00 44.55 90 LEU B N 1
ATOM 3341 C CA . LEU B 1 90 ? -33.157 59.127 29.062 1.00 46.63 90 LEU B CA 1
ATOM 3342 C C . LEU B 1 90 ? -31.961 59.037 28.173 1.00 52.18 90 LEU B C 1
ATOM 3343 O O . LEU B 1 90 ? -31.574 59.997 27.494 1.00 54.73 90 LEU B O 1
ATOM 3348 N N . MET B 1 91 ? -31.370 57.870 28.188 1.00 44.64 91 MET B N 1
ATOM 3349 C CA . MET B 1 91 ? -30.168 57.585 27.474 1.00 55.71 91 MET B CA 1
ATOM 3350 C C . MET B 1 91 ? -30.566 56.626 26.357 1.00 67.19 91 MET B C 1
ATOM 3351 O O . MET B 1 91 ? -30.598 55.381 26.541 1.00 60.05 91 MET B O 1
ATOM 3356 N N . LEU B 1 92 ? -30.868 57.212 25.198 1.00 61.46 92 LEU B N 1
ATOM 3357 C CA . LEU B 1 92 ? -31.226 56.447 24.009 1.00 63.78 92 LEU B CA 1
ATOM 3358 C C . LEU B 1 92 ? -30.023 56.173 23.028 1.00 73.30 92 LEU B C 1
ATOM 3359 O O . LEU B 1 92 ? -28.928 55.748 23.485 1.00 60.09 92 LEU B O 1
ATOM 3364 N N . GLU B 1 93 ? -30.236 56.425 21.717 1.00 74.68 93 GLU B N 1
ATOM 3365 C CA . GLU B 1 93 ? -29.370 55.935 20.587 1.00 77.19 93 GLU B CA 1
ATOM 3366 C C . GLU B 1 93 ? -28.002 56.651 20.616 1.00 75.54 93 GLU B C 1
ATOM 3367 O O . GLU B 1 93 ? -26.918 56.002 20.619 1.00 62.02 93 GLU B O 1
ATOM 3373 N N . ASN B 1 94 ? -28.115 57.988 20.653 1.00 63.39 94 ASN B N 1
ATOM 3374 C CA . ASN B 1 94 ? -27.145 58.944 21.162 1.00 69.47 94 ASN B CA 1
ATOM 3375 C C . ASN B 1 94 ? -26.373 58.834 22.558 1.00 66.59 94 ASN B C 1
ATOM 3376 O O . ASN B 1 94 ? -25.463 59.627 22.801 1.00 60.41 94 ASN B O 1
ATOM 3381 N N . GLY B 1 95 ? -26.684 57.908 23.461 1.00 69.08 95 GLY B N 1
ATOM 3382 C CA . GLY B 1 95 ? -26.026 57.917 24.802 1.00 59.04 95 GLY B CA 1
ATOM 3383 C C . GLY B 1 95 ? -26.422 59.184 25.595 1.00 55.29 95 GLY B C 1
ATOM 3384 O O . GLY B 1 95 ? -27.484 59.835 25.289 1.00 46.90 95 GLY B O 1
ATOM 3385 N N . TRP B 1 96 ? -25.630 59.589 26.604 1.00 42.35 96 TRP B N 1
ATOM 3386 C CA . TRP B 1 96 ? -26.232 60.627 27.479 1.00 41.68 96 TRP B CA 1
ATOM 3387 C C . TRP B 1 96 ? -26.318 61.909 26.677 1.00 35.18 96 TRP B C 1
ATOM 3388 O O . TRP B 1 96 ? -25.396 62.243 25.866 1.00 49.72 96 TRP B O 1
ATOM 3399 N N . THR B 1 97 ? -27.265 62.731 27.046 1.00 42.42 97 THR B N 1
ATOM 3400 C CA . THR B 1 97 ? -27.631 63.871 26.328 1.00 33.75 97 THR B CA 1
ATOM 3401 C C . THR B 1 97 ? -27.877 65.091 27.119 1.00 48.54 97 THR B C 1
ATOM 3402 O O . THR B 1 97 ? -28.239 65.006 28.258 1.00 45.78 97 THR B O 1
ATOM 3406 N N . PHE B 1 98 ? -27.754 66.263 26.535 1.00 36.48 98 PHE B N 1
ATOM 3407 C CA . PHE B 1 98 ? -27.902 67.458 27.342 1.00 39.92 98 PHE B CA 1
ATOM 3408 C C . PHE B 1 98 ? -29.184 68.028 27.141 1.00 42.12 98 PHE B C 1
ATOM 3409 O O . PHE B 1 98 ? -29.402 69.208 27.458 1.00 43.94 98 PHE B O 1
ATOM 3417 N N . ASP B 1 99 ? -30.086 67.192 26.636 1.00 46.57 99 ASP B N 1
ATOM 3418 C CA . ASP B 1 99 ? -31.480 67.662 26.541 1.00 49.42 99 ASP B CA 1
ATOM 3419 C C . ASP B 1 99 ? -31.972 68.119 27.928 1.00 57.43 99 ASP B C 1
ATOM 3420 O O . ASP B 1 99 ? -31.881 67.314 28.888 1.00 56.58 99 ASP B O 1
ATOM 3425 N N . ASP B 1 100 ? -32.546 69.325 28.028 1.00 56.07 100 ASP B N 1
ATOM 3426 C CA . ASP B 1 100 ? -32.907 69.973 29.305 1.00 51.18 100 ASP B CA 1
ATOM 3427 C C . ASP B 1 100 ? -34.419 70.206 29.642 1.00 55.50 100 ASP B C 1
ATOM 3428 O O . ASP B 1 100 ? -34.817 71.067 30.475 1.00 54.41 100 ASP B O 1
ATOM 3433 N N . SER B 1 101 ? -35.260 69.401 29.011 1.00 61.47 101 SER B N 1
ATOM 3434 C CA . SER B 1 101 ? -36.717 69.534 29.163 1.00 77.36 101 SER B CA 1
ATOM 3435 C C . SER B 1 101 ? -37.312 68.643 30.245 1.00 79.41 101 SER B C 1
ATOM 3436 O O . SER B 1 101 ? -38.246 67.922 29.932 1.00 67.53 101 SER B O 1
ATOM 3439 N N . PHE B 1 102 ? -36.815 68.685 31.483 1.00 69.10 102 PHE B N 1
ATOM 3440 C CA . PHE B 1 102 ? -37.067 67.591 32.432 1.00 59.97 102 PHE B CA 1
ATOM 3441 C C . PHE B 1 102 ? -36.518 68.137 33.690 1.00 54.35 102 PHE B C 1
ATOM 3442 O O . PHE B 1 102 ? -35.335 68.418 33.721 1.00 66.44 102 PHE B O 1
ATOM 3450 N N . PRO B 1 103 ? -37.342 68.297 34.741 1.00 64.81 103 PRO B N 1
ATOM 3451 C CA . PRO B 1 103 ? -36.877 68.974 35.966 1.00 65.35 103 PRO B CA 1
ATOM 3452 C C . PRO B 1 103 ? -35.523 68.438 36.547 1.00 60.10 103 PRO B C 1
ATOM 3453 O O . PRO B 1 103 ? -35.320 67.233 36.667 1.00 46.82 103 PRO B O 1
ATOM 3457 N N . GLY B 1 104 ? -34.600 69.347 36.860 1.00 59.30 104 GLY B N 1
ATOM 3458 C CA . GLY B 1 104 ? -33.270 68.998 37.317 1.00 49.48 104 GLY B CA 1
ATOM 3459 C C . GLY B 1 104 ? -32.289 68.563 36.231 1.00 50.57 104 GLY B C 1
ATOM 3460 O O . GLY B 1 104 ? -31.118 68.315 36.582 1.00 53.63 104 GLY B O 1
ATOM 3461 N N . ALA B 1 105 ? -32.689 68.405 34.954 1.00 47.60 105 ALA B N 1
ATOM 3462 C CA . ALA B 1 105 ? -31.655 68.139 33.878 1.00 47.46 105 ALA B CA 1
ATOM 3463 C C . ALA B 1 105 ? -31.318 69.557 33.420 1.00 59.86 105 ALA B C 1
ATOM 3464 O O . ALA B 1 105 ? -32.230 70.408 33.194 1.00 50.82 105 ALA B O 1
ATOM 3466 N N . THR B 1 106 ? -30.026 69.849 33.436 1.00 42.36 106 THR B N 1
ATOM 3467 C CA . THR B 1 106 ? -29.627 71.284 33.361 1.00 45.19 106 THR B CA 1
ATOM 3468 C C . THR B 1 106 ? -29.174 71.684 31.884 1.00 49.98 106 THR B C 1
ATOM 3469 O O . THR B 1 106 ? -28.984 72.844 31.588 1.00 49.58 106 THR B O 1
ATOM 3473 N N . GLY B 1 107 ? -29.044 70.717 30.990 1.00 50.53 107 GLY B N 1
ATOM 3474 C CA . GLY B 1 107 ? -28.355 70.968 29.741 1.00 59.56 107 GLY B CA 1
ATOM 3475 C C . GLY B 1 107 ? -26.901 71.176 30.124 1.00 63.71 107 GLY B C 1
ATOM 3476 O O . GLY B 1 107 ? -26.601 71.452 31.305 1.00 51.39 107 GLY B O 1
ATOM 3477 N N . ASP B 1 108 ? -25.996 71.036 29.152 1.00 66.31 108 ASP B N 1
ATOM 3478 C CA . ASP B 1 108 ? -24.598 71.509 29.298 1.00 50.08 108 ASP B CA 1
ATOM 3479 C C . ASP B 1 108 ? -24.389 73.040 29.632 1.00 62.32 108 ASP B C 1
ATOM 3480 O O . ASP B 1 108 ? -24.287 73.876 28.734 1.00 63.83 108 ASP B O 1
ATOM 3485 N N . THR B 1 109 ? -24.221 73.381 30.918 1.00 52.10 109 THR B N 1
ATOM 3486 C CA . THR B 1 109 ? -24.248 74.773 31.384 1.00 46.29 109 THR B CA 1
ATOM 3487 C C . THR B 1 109 ? -22.924 75.536 31.120 1.00 61.86 109 THR B C 1
ATOM 3488 O O . THR B 1 109 ? -22.822 76.725 31.446 1.00 53.06 109 THR B O 1
ATOM 3492 N N . LEU B 1 110 ? -21.939 74.848 30.531 1.00 49.61 110 LEU B N 1
ATOM 3493 C CA . LEU B 1 110 ? -20.708 75.487 30.061 1.00 61.21 110 LEU B CA 1
ATOM 3494 C C . LEU B 1 110 ? -20.699 75.866 28.554 1.00 66.98 110 LEU B C 1
ATOM 3495 O O . LEU B 1 110 ? -20.585 77.022 28.188 1.00 71.59 110 LEU B O 1
ATOM 3500 N N . TYR B 1 111 ? -20.787 74.855 27.708 1.00 63.57 111 TYR B N 1
ATOM 3501 C CA . TYR B 1 111 ? -20.660 74.944 26.262 1.00 67.71 111 TYR B CA 1
ATOM 3502 C C . TYR B 1 111 ? -21.922 74.649 25.462 1.00 69.10 111 TYR B C 1
ATOM 3503 O O . TYR B 1 111 ? -21.929 74.699 24.239 1.00 70.68 111 TYR B O 1
ATOM 3512 N N . GLN B 1 112 ? -23.005 74.404 26.159 1.00 68.81 112 GLN B N 1
ATOM 3513 C CA . GLN B 1 112 ? -24.232 73.955 25.539 1.00 55.63 112 GLN B CA 1
ATOM 3514 C C . GLN B 1 112 ? -24.046 72.977 24.385 1.00 54.90 112 GLN B C 1
ATOM 3515 O O . GLN B 1 112 ? -24.807 72.963 23.403 1.00 65.26 112 GLN B O 1
ATOM 3521 N N . ASN B 1 113 ? -23.022 72.149 24.449 1.00 55.29 113 ASN B N 1
ATOM 3522 C CA . ASN B 1 113 ? -23.064 70.928 23.633 1.00 59.19 113 ASN B CA 1
ATOM 3523 C C . ASN B 1 113 ? -24.463 70.247 23.781 1.00 63.78 113 ASN B C 1
ATOM 3524 O O . ASN B 1 113 ? -25.285 70.548 24.688 1.00 61.04 113 ASN B O 1
ATOM 3529 N N . GLU B 1 114 ? -24.716 69.218 23.006 1.00 60.09 114 GLU B N 1
ATOM 3530 C CA . GLU B 1 114 ? -26.052 68.654 23.087 1.00 61.45 114 GLU B CA 1
ATOM 3531 C C . GLU B 1 114 ? -25.916 67.161 23.347 1.00 54.80 114 GLU B C 1
ATOM 3532 O O . GLU B 1 114 ? -26.866 66.523 23.662 1.00 52.94 114 GLU B O 1
ATOM 3538 N N . PHE B 1 115 ? -24.730 66.606 23.128 1.00 49.80 115 PHE B N 1
ATOM 3539 C CA . PHE B 1 115 ? -24.433 65.251 23.488 1.00 55.22 115 PHE B CA 1
ATOM 3540 C C . PHE B 1 115 ? -23.157 65.087 24.349 1.00 65.91 115 PHE B C 1
ATOM 3541 O O . PHE B 1 115 ? -22.152 65.786 24.154 1.00 57.90 115 PHE B O 1
ATOM 3549 N N . LEU B 1 116 ? -23.184 64.143 25.273 1.00 60.77 116 LEU B N 1
ATOM 3550 C CA . LEU B 1 116 ? -22.034 64.008 26.168 1.00 59.75 116 LEU B CA 1
ATOM 3551 C C . LEU B 1 116 ? -20.849 63.673 25.301 1.00 54.92 116 LEU B C 1
ATOM 3552 O O . LEU B 1 116 ? -19.711 63.930 25.706 1.00 44.62 116 LEU B O 1
ATOM 3557 N N . TYR B 1 117 ? -21.073 63.063 24.150 1.00 56.35 117 TYR B N 1
ATOM 3558 C CA . TYR B 1 117 ? -19.898 62.504 23.451 1.00 62.26 117 TYR B CA 1
ATOM 3559 C C . TYR B 1 117 ? -19.124 63.712 22.837 1.00 55.96 117 TYR B C 1
ATOM 3560 O O . TYR B 1 117 ? -17.941 63.616 22.653 1.00 49.47 117 TYR B O 1
ATOM 3569 N N . GLN B 1 118 ? -19.784 64.861 22.663 1.00 46.60 118 GLN B N 1
ATOM 3570 C CA . GLN B 1 118 ? -19.122 66.098 22.264 1.00 53.44 118 GLN B CA 1
ATOM 3571 C C . GLN B 1 118 ? -18.080 66.576 23.233 1.00 67.62 118 GLN B C 1
ATOM 3572 O O . GLN B 1 118 ? -16.988 67.067 22.814 1.00 58.65 118 GLN B O 1
ATOM 3578 N N . LEU B 1 119 ? -18.368 66.403 24.531 1.00 56.82 119 LEU B N 1
ATOM 3579 C CA . LEU B 1 119 ? -17.309 66.684 25.467 1.00 42.06 119 LEU B CA 1
ATOM 3580 C C . LEU B 1 119 ? -16.129 65.762 25.284 1.00 50.66 119 LEU B C 1
ATOM 3581 O O . LEU B 1 119 ? -14.986 66.245 25.322 1.00 54.72 119 LEU B O 1
ATOM 3586 N N . TYR B 1 120 ? -16.359 64.457 25.116 1.00 31.95 120 TYR B N 1
ATOM 3587 C CA . TYR B 1 120 ? -15.216 63.533 25.098 1.00 45.26 120 TYR B CA 1
ATOM 3588 C C . TYR B 1 120 ? -14.486 63.806 23.764 1.00 63.84 120 TYR B C 1
ATOM 3589 O O . TYR B 1 120 ? -13.290 63.502 23.672 1.00 54.85 120 TYR B O 1
ATOM 3598 N N . LEU B 1 121 ? -15.196 64.305 22.725 1.00 62.10 121 LEU B N 1
ATOM 3599 C CA . LEU B 1 121 ? -14.517 64.496 21.390 1.00 71.84 121 LEU B CA 1
ATOM 3600 C C . LEU B 1 121 ? -13.729 65.790 21.391 1.00 62.99 121 LEU B C 1
ATOM 3601 O O . LEU B 1 121 ? -12.589 65.744 20.933 1.00 60.42 121 LEU B O 1
ATOM 3606 N N . HIS B 1 122 ? -14.361 66.890 21.867 1.00 62.77 122 HIS B N 1
ATOM 3607 C CA . HIS B 1 122 ? -13.729 68.181 22.179 1.00 56.17 122 HIS B CA 1
ATOM 3608 C C . HIS B 1 122 ? -12.423 67.973 22.932 1.00 61.43 122 HIS B C 1
ATOM 3609 O O . HIS B 1 122 ? -11.591 68.834 22.955 1.00 74.16 122 HIS B O 1
ATOM 3616 N N . ALA B 1 123 ? -12.210 66.796 23.507 1.00 59.37 123 ALA B N 1
ATOM 3617 C CA . ALA B 1 123 ? -11.018 66.568 24.278 1.00 55.89 123 ALA B CA 1
ATOM 3618 C C . ALA B 1 123 ? -10.078 65.519 23.729 1.00 59.30 123 ALA B C 1
ATOM 3619 O O . ALA B 1 123 ? -8.901 65.454 24.182 1.00 60.38 123 ALA B O 1
ATOM 3621 N N . ASP B 1 124 ? -10.582 64.611 22.874 1.00 52.92 124 ASP B N 1
ATOM 3622 C CA . ASP B 1 124 ? -9.744 63.620 22.092 1.00 60.60 124 ASP B CA 1
ATOM 3623 C C . ASP B 1 124 ? -10.529 63.305 20.808 1.00 69.64 124 ASP B C 1
ATOM 3624 O O . ASP B 1 124 ? -11.569 62.627 20.896 1.00 65.09 124 ASP B O 1
ATOM 3629 N N . PRO B 1 125 ? -10.106 63.886 19.642 1.00 76.52 125 PRO B N 1
ATOM 3630 C CA . PRO B 1 125 ? -11.114 63.687 18.578 1.00 69.24 125 PRO B CA 1
ATOM 3631 C C . PRO B 1 125 ? -10.987 62.385 17.857 1.00 63.28 125 PRO B C 1
ATOM 3632 O O . PRO B 1 125 ? -11.804 62.153 16.951 1.00 69.04 125 PRO B O 1
ATOM 3636 N N . HIS B 1 126 ? -10.079 61.532 18.334 1.00 57.40 126 HIS B N 1
ATOM 3637 C CA . HIS B 1 126 ? -9.705 60.261 17.706 1.00 78.79 126 HIS B CA 1
ATOM 3638 C C . HIS B 1 126 ? -9.954 59.209 18.828 1.00 80.15 126 HIS B C 1
ATOM 3639 O O . HIS B 1 126 ? -9.398 58.084 18.833 1.00 84.91 126 HIS B O 1
ATOM 3646 N N . TYR B 1 127 ? -10.839 59.593 19.772 1.00 83.63 127 TYR B N 1
ATOM 3647 C CA . TYR B 1 127 ? -11.235 58.772 20.947 1.00 75.10 127 TYR B CA 1
ATOM 3648 C C . TYR B 1 127 ? -12.052 57.514 20.600 1.00 65.84 127 TYR B C 1
ATOM 3649 O O . TYR B 1 127 ? -13.015 57.594 19.852 1.00 61.63 127 TYR B O 1
ATOM 3658 N N . SER B 1 128 ? -11.663 56.386 21.200 1.00 62.14 128 SER B N 1
ATOM 3659 C CA . SER B 1 128 ? -12.362 55.076 21.135 1.00 87.16 128 SER B CA 1
ATOM 3660 C C . SER B 1 128 ? -12.742 54.518 22.534 1.00 83.60 128 SER B C 1
ATOM 3661 O O . SER B 1 128 ? -11.856 54.111 23.294 1.00 86.84 128 SER B O 1
ATOM 3664 N N . GLY B 1 129 ? -14.048 54.444 22.835 1.00 78.74 129 GLY B N 1
ATOM 3665 C CA . GLY B 1 129 ? -14.552 53.657 23.973 1.00 76.83 129 GLY B CA 1
ATOM 3666 C C . GLY B 1 129 ? -15.909 54.130 24.514 1.00 78.05 129 GLY B C 1
ATOM 3667 O O . GLY B 1 129 ? -16.637 54.930 23.850 1.00 54.22 129 GLY B O 1
ATOM 3668 N N . ARG B 1 130 ? -16.271 53.663 25.716 1.00 73.52 130 ARG B N 1
ATOM 3669 C CA . ARG B 1 130 ? -17.527 54.109 26.362 1.00 60.57 130 ARG B CA 1
ATOM 3670 C C . ARG B 1 130 ? -17.585 55.691 26.559 1.0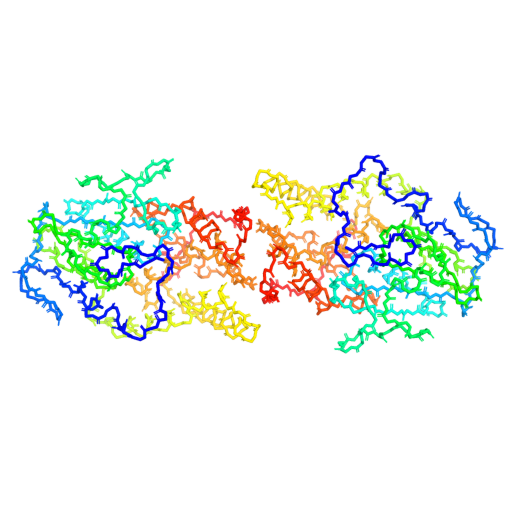0 49.14 130 ARG B C 1
ATOM 3671 O O . ARG B 1 130 ? -16.585 56.281 26.913 1.00 65.63 130 ARG B O 1
ATOM 3679 N N . VAL B 1 131 ? -18.724 56.381 26.323 1.00 43.90 131 VAL B N 1
ATOM 3680 C CA . VAL B 1 131 ? -18.967 57.760 26.760 1.00 33.91 131 VAL B CA 1
ATOM 3681 C C . VAL B 1 131 ? -19.855 57.792 28.075 1.00 59.35 131 VAL B C 1
ATOM 3682 O O . VAL B 1 131 ? -21.129 57.828 27.995 1.00 47.15 131 VAL B O 1
ATOM 3686 N N . THR B 1 132 ? -19.201 57.778 29.251 1.00 45.13 132 THR B N 1
ATOM 3687 C CA . THR B 1 132 ? -19.868 57.536 30.570 1.00 42.97 132 THR B CA 1
ATOM 3688 C C . THR B 1 132 ? -19.914 58.807 31.440 1.00 49.02 132 THR B C 1
ATOM 3689 O O . THR B 1 132 ? -19.220 59.772 31.128 1.00 43.19 132 THR B O 1
ATOM 3693 N N . VAL B 1 133 ? -20.819 58.880 32.431 1.00 47.18 133 VAL B N 1
ATOM 3694 C CA . VAL B 1 133 ? -20.708 59.846 33.573 1.00 31.82 133 VAL B CA 1
ATOM 3695 C C . VAL B 1 133 ? -20.162 59.059 34.721 1.00 37.52 133 VAL B C 1
ATOM 3696 O O . VAL B 1 133 ? -20.229 57.801 34.724 1.00 40.82 133 VAL B O 1
ATOM 3700 N N . PRO B 1 134 ? -19.587 59.776 35.744 1.00 30.86 134 PRO B N 1
ATOM 3701 C CA . PRO B 1 134 ? -19.438 61.223 35.767 1.00 31.27 134 PRO B CA 1
ATOM 3702 C C . PRO B 1 134 ? -18.169 61.598 34.906 1.00 40.06 134 PRO B C 1
ATOM 3703 O O . PRO B 1 134 ? -17.227 60.850 34.768 1.00 32.94 134 PRO B O 1
ATOM 3707 N N . VAL B 1 135 ? -18.065 62.863 34.590 1.00 30.18 135 VAL B N 1
ATOM 3708 C CA . VAL B 1 135 ? -16.815 63.301 34.076 1.00 36.93 135 VAL B CA 1
ATOM 3709 C C . VAL B 1 135 ? -16.396 64.570 34.882 1.00 36.41 135 VAL B C 1
ATOM 3710 O O . VAL B 1 135 ? -17.216 65.504 35.050 1.00 31.00 135 VAL B O 1
ATOM 3714 N N . LEU B 1 136 ? -15.123 64.603 35.266 1.00 32.47 136 LEU B N 1
ATOM 3715 C CA . LEU B 1 136 ? -14.607 65.749 36.010 1.00 36.79 136 LEU B CA 1
ATOM 3716 C C . LEU B 1 136 ? -13.844 66.567 34.947 1.00 37.02 136 LEU B C 1
ATOM 3717 O O . LEU B 1 136 ? -12.841 66.079 34.458 1.00 34.13 136 LEU B O 1
ATOM 3722 N N . TRP B 1 137 ? -14.283 67.811 34.711 1.00 33.24 137 TRP B N 1
ATOM 3723 C CA . TRP B 1 137 ? -13.848 68.555 33.580 1.00 45.68 137 TRP B CA 1
ATOM 3724 C C . TRP B 1 137 ? -13.063 69.736 34.087 1.00 50.56 137 TRP B C 1
ATOM 3725 O O . TRP B 1 137 ? -13.456 70.346 35.056 1.00 43.34 137 TRP B O 1
ATOM 3736 N N . ASP B 1 138 ? -12.050 70.107 33.324 1.00 38.37 138 ASP B N 1
ATOM 3737 C CA . ASP B 1 138 ? -11.122 71.245 33.602 1.00 38.83 138 ASP B CA 1
ATOM 3738 C C . ASP B 1 138 ? -11.539 72.427 32.754 1.00 45.61 138 ASP B C 1
ATOM 3739 O O . ASP B 1 138 ? -11.374 72.366 31.557 1.00 53.34 138 ASP B O 1
ATOM 3744 N N . LYS B 1 139 ? -12.193 73.444 33.296 1.00 39.34 139 LYS B N 1
ATOM 3745 C CA . LYS B 1 139 ? -12.719 74.522 32.505 1.00 36.65 139 LYS B CA 1
ATOM 3746 C C . LYS B 1 139 ? -11.524 75.358 31.952 1.00 62.90 139 LYS B C 1
ATOM 3747 O O . LYS B 1 139 ? -11.726 76.258 31.118 1.00 59.33 139 LYS B O 1
ATOM 3753 N N . LYS B 1 140 ? -10.295 75.101 32.411 1.00 53.07 140 LYS B N 1
ATOM 3754 C CA . LYS B 1 140 ? -9.223 76.040 32.080 1.00 60.92 140 LYS B CA 1
ATOM 3755 C C . LYS B 1 140 ? -8.552 75.668 30.755 1.00 66.88 140 LYS B C 1
ATOM 3756 O O . LYS B 1 140 ? -8.464 76.465 29.829 1.00 65.44 140 LYS B O 1
ATOM 3762 N N . ASN B 1 141 ? -8.073 74.428 30.739 1.00 55.36 141 ASN B N 1
ATOM 3763 C CA . ASN B 1 141 ? -7.567 73.716 29.589 1.00 59.28 141 ASN B CA 1
ATOM 3764 C C . ASN B 1 141 ? -8.618 73.034 28.731 1.00 62.54 141 ASN B C 1
ATOM 3765 O O . ASN B 1 141 ? -8.213 72.222 27.907 1.00 65.83 141 ASN B O 1
ATOM 3770 N N . HIS B 1 142 ? -9.926 73.227 28.977 1.00 49.35 142 HIS B N 1
ATOM 3771 C CA . HIS B 1 142 ? -10.967 72.495 28.204 1.00 56.15 142 HIS B CA 1
ATOM 3772 C C . HIS B 1 142 ? -10.611 71.025 27.915 1.00 56.35 142 HIS B C 1
ATOM 3773 O O . HIS B 1 142 ? -10.493 70.615 26.742 1.00 55.65 142 HIS B O 1
ATOM 3780 N N . THR B 1 143 ? -10.353 70.243 28.957 1.00 49.03 143 THR B N 1
ATOM 3781 C CA . THR B 1 143 ? -10.136 68.813 28.800 1.00 42.74 143 THR B CA 1
ATOM 3782 C C . THR B 1 143 ? -10.716 68.035 30.088 1.00 51.53 143 THR B C 1
ATOM 3783 O O . THR B 1 143 ? -11.199 68.615 31.061 1.00 41.59 143 THR B O 1
ATOM 3787 N N . ILE B 1 144 ? -10.645 66.724 30.078 1.00 44.34 144 ILE B N 1
ATOM 3788 C CA . ILE B 1 144 ? -11.311 65.940 31.059 1.00 50.13 144 ILE B CA 1
ATOM 3789 C C . ILE B 1 144 ? -10.186 65.531 32.006 1.00 55.93 144 ILE B C 1
ATOM 3790 O O . ILE B 1 144 ? -9.230 64.842 31.591 1.00 41.93 144 ILE B O 1
ATOM 3795 N N . VAL B 1 145 ? -10.273 65.876 33.296 1.00 37.87 145 VAL B N 1
ATOM 3796 C CA . VAL B 1 145 ? -9.250 65.310 34.145 1.00 29.41 145 VAL B CA 1
ATOM 3797 C C . VAL B 1 145 ? -9.381 63.837 34.276 1.00 35.36 145 VAL B C 1
ATOM 3798 O O . VAL B 1 145 ? -8.390 63.041 34.390 1.00 40.54 145 VAL B O 1
ATOM 3802 N N . SER B 1 146 ? -10.658 63.464 34.489 1.00 37.21 146 SER B N 1
ATOM 3803 C CA . SER B 1 146 ? -10.993 62.059 34.916 1.00 36.07 146 SER B CA 1
ATOM 3804 C C . SER B 1 146 ? -12.460 61.711 34.588 1.00 35.81 146 SER B C 1
ATOM 3805 O O . SER B 1 146 ? -13.437 62.590 34.623 1.00 38.20 146 SER B O 1
ATOM 3808 N N . ASN B 1 147 ? -12.609 60.427 34.267 1.00 40.12 147 ASN B N 1
ATOM 3809 C CA . ASN B 1 147 ? -13.961 59.849 34.148 1.00 39.41 147 ASN B CA 1
ATOM 3810 C C . ASN B 1 147 ? -13.933 58.565 34.845 1.00 44.38 147 ASN B C 1
ATOM 3811 O O . ASN B 1 147 ? -14.827 57.703 34.640 1.00 45.15 147 ASN B O 1
ATOM 3816 N N . GLU B 1 148 ? -12.933 58.429 35.731 1.00 40.14 148 GLU B N 1
ATOM 3817 C CA . GLU B 1 148 ? -12.961 57.279 36.621 1.00 45.71 148 GLU B CA 1
ATOM 3818 C C . GLU B 1 148 ? -13.607 57.620 38.041 1.00 52.35 148 GLU B C 1
ATOM 3819 O O . GLU B 1 148 ? -13.063 58.344 38.837 1.00 42.10 148 GLU B O 1
ATOM 3825 N N . SER B 1 149 ? -14.791 57.139 38.314 1.00 51.57 149 SER B N 1
ATOM 3826 C CA . SER B 1 149 ? -15.554 57.536 39.499 1.00 39.55 149 SER B CA 1
ATOM 3827 C C . SER B 1 149 ? -14.771 57.310 40.756 1.00 50.38 149 SER B C 1
ATOM 3828 O O . SER B 1 149 ? -14.653 58.211 41.581 1.00 41.79 149 SER B O 1
ATOM 3831 N N . ALA B 1 150 ? -14.258 56.086 40.918 1.00 35.91 150 ALA B N 1
ATOM 3832 C CA . ALA B 1 150 ? -13.521 55.733 42.075 1.00 43.77 150 ALA B CA 1
ATOM 3833 C C . ALA B 1 150 ? -12.325 56.707 42.358 1.00 48.45 150 ALA B C 1
ATOM 3834 O O . ALA B 1 150 ? -11.998 56.940 43.514 1.00 43.24 150 ALA B O 1
ATOM 3836 N N . GLU B 1 151 ? -11.735 57.339 41.350 1.00 42.95 151 GLU B N 1
ATOM 3837 C CA . GLU B 1 151 ? -10.559 58.167 41.578 1.00 41.70 151 GLU B CA 1
ATOM 3838 C C . GLU B 1 151 ? -10.991 59.557 41.815 1.00 43.66 151 GLU B C 1
ATOM 3839 O O . GLU B 1 151 ? -10.420 60.230 42.671 1.00 40.56 151 GLU B O 1
ATOM 3845 N N . ILE B 1 152 ? -12.034 59.971 41.135 1.00 29.73 152 ILE B N 1
ATOM 3846 C CA . ILE B 1 152 ? -12.594 61.256 41.419 1.00 40.34 152 ILE B CA 1
ATOM 3847 C C . ILE B 1 152 ? -12.955 61.351 42.945 1.00 45.26 152 ILE B C 1
ATOM 3848 O O . ILE B 1 152 ? -12.745 62.386 43.571 1.00 39.22 152 ILE B O 1
ATOM 3853 N N . ILE B 1 153 ? -13.501 60.299 43.519 1.00 38.10 153 ILE B N 1
ATOM 3854 C CA . ILE B 1 153 ? -14.027 60.476 44.830 1.00 38.35 153 ILE B CA 1
ATOM 3855 C C . ILE B 1 153 ? -12.757 60.472 45.751 1.00 36.52 153 ILE B C 1
ATOM 3856 O O . ILE B 1 153 ? -12.692 61.182 46.744 1.00 37.91 153 ILE B O 1
ATOM 3861 N N . ARG B 1 154 ? -11.708 59.788 45.361 1.00 32.05 154 ARG B N 1
ATOM 3862 C CA . ARG B 1 154 ? -10.527 59.727 46.194 1.00 34.05 154 ARG B CA 1
ATOM 3863 C C . ARG B 1 154 ? -9.748 61.091 46.149 1.00 42.13 154 ARG B C 1
ATOM 3864 O O . ARG B 1 154 ? -9.303 61.604 47.206 1.00 45.09 154 ARG B O 1
ATOM 3872 N N . MET B 1 155 ? -9.781 61.756 45.024 1.00 32.37 155 MET B N 1
ATOM 3873 C CA . MET B 1 155 ? -9.247 63.115 44.897 1.00 39.13 155 MET B CA 1
ATOM 3874 C C . MET B 1 155 ? -9.977 64.035 45.836 1.00 35.64 155 MET B C 1
ATOM 3875 O O . MET B 1 155 ? -9.353 64.819 46.487 1.00 41.12 155 MET B O 1
ATOM 3880 N N . PHE B 1 156 ? -11.306 63.968 45.867 1.00 39.93 156 PHE B N 1
ATOM 3881 C CA . PHE B 1 156 ? -12.139 64.779 46.736 1.00 37.54 156 PHE B CA 1
ATOM 3882 C C . PHE B 1 156 ? -11.834 64.608 48.231 1.00 34.79 156 PHE B C 1
ATOM 3883 O O . PHE B 1 156 ? -12.077 65.551 48.968 1.00 34.20 156 PHE B O 1
ATOM 3891 N N . ASN B 1 157 ? -11.337 63.456 48.678 1.00 37.71 157 ASN B N 1
ATOM 3892 C CA . ASN B 1 157 ? -11.051 63.302 50.087 1.00 36.83 157 ASN B CA 1
ATOM 3893 C C . ASN B 1 157 ? -10.117 64.389 50.593 1.00 42.01 157 ASN B C 1
ATOM 3894 O O . ASN B 1 157 ? -10.129 64.728 51.767 1.00 38.35 157 ASN B O 1
ATOM 3899 N N . THR B 1 158 ? -9.180 64.817 49.738 1.00 41.39 158 THR B N 1
ATOM 3900 C CA . THR B 1 158 ? -8.017 65.615 50.245 1.00 43.62 158 THR B CA 1
ATOM 3901 C C . THR B 1 158 ? -7.534 66.732 49.412 1.00 37.37 158 THR B C 1
ATOM 3902 O O . THR B 1 158 ? -6.839 67.593 49.940 1.00 39.53 158 THR B O 1
ATOM 3906 N N . ALA B 1 159 ? -7.809 66.707 48.114 1.00 30.07 159 ALA B N 1
ATOM 3907 C CA . ALA B 1 159 ? -7.122 67.612 47.271 1.00 36.14 159 ALA B CA 1
ATOM 3908 C C . ALA B 1 159 ? -7.469 69.075 47.689 1.00 38.75 159 ALA B C 1
ATOM 3909 O O . ALA B 1 159 ? -6.681 69.928 47.387 1.00 38.12 159 ALA B O 1
ATOM 3911 N N . PHE B 1 160 ? -8.634 69.321 48.318 1.00 32.27 160 PHE B N 1
ATOM 3912 C CA . PHE B 1 160 ? -9.092 70.634 48.561 1.00 24.67 160 PHE B CA 1
ATOM 3913 C C . PHE B 1 160 ? -8.978 70.987 50.098 1.00 29.56 160 PHE B C 1
ATOM 3914 O O . PHE B 1 160 ? -9.463 72.011 50.585 1.00 29.57 160 PHE B O 1
ATOM 3922 N N . ASP B 1 161 ? -8.350 70.133 50.879 1.00 32.13 161 ASP B N 1
ATOM 3923 C CA . ASP B 1 161 ? -8.405 70.428 52.334 1.00 34.10 161 ASP B CA 1
ATOM 3924 C C . ASP B 1 161 ? -7.677 71.742 52.648 1.00 37.58 161 ASP B C 1
ATOM 3925 O O . ASP B 1 161 ? -8.156 72.549 53.354 1.00 34.48 161 ASP B O 1
ATOM 3930 N N . ALA B 1 162 ? -6.489 71.959 52.090 1.00 32.28 162 ALA B N 1
ATOM 3931 C CA . ALA B 1 162 ? -5.790 73.230 52.408 1.00 30.87 162 ALA B CA 1
ATOM 3932 C C . ALA B 1 162 ? -6.580 74.487 52.053 1.00 36.17 162 ALA B C 1
ATOM 3933 O O . ALA B 1 162 ? -6.355 75.620 52.646 1.00 35.90 162 ALA B O 1
ATOM 3935 N N . LEU B 1 163 ? -7.433 74.362 51.055 1.00 29.97 163 LEU B N 1
ATOM 3936 C CA . LEU B 1 163 ? -8.173 75.496 50.594 1.00 34.70 163 LEU B CA 1
ATOM 3937 C C . LEU B 1 163 ? -9.509 75.654 51.322 1.00 31.65 163 LEU B C 1
ATOM 3938 O O . LEU B 1 163 ? -10.292 76.595 51.039 1.00 37.25 163 LEU B O 1
ATOM 3943 N N . GLY B 1 164 ? -9.775 74.756 52.245 1.00 31.54 164 GLY B N 1
ATOM 3944 C CA . GLY B 1 164 ? -10.928 74.930 53.068 1.00 30.11 164 GLY B CA 1
ATOM 3945 C C . GLY B 1 164 ? -12.012 73.812 52.946 1.00 40.86 164 GLY B C 1
ATOM 3946 O O . GLY B 1 164 ? -13.118 73.943 53.456 1.00 32.65 164 GLY B O 1
ATOM 3947 N N . ALA B 1 165 ? -11.756 72.674 52.296 1.00 34.53 165 ALA B N 1
ATOM 3948 C CA . ALA B 1 165 ? -12.827 71.607 52.318 1.00 33.74 165 ALA B CA 1
ATOM 3949 C C . ALA B 1 165 ? -13.355 71.228 53.764 1.00 29.08 165 ALA B C 1
ATOM 3950 O O . ALA B 1 165 ? -12.629 71.409 54.693 1.00 31.52 165 ALA B O 1
ATOM 3952 N N . LYS B 1 166 ? -14.578 70.741 53.938 1.00 27.47 166 LYS B N 1
ATOM 3953 C CA . LYS B 1 166 ? -14.976 70.128 55.193 1.00 25.98 166 LYS B CA 1
ATOM 3954 C C . LYS B 1 166 ? -14.125 68.951 55.588 1.00 32.10 166 LYS B C 1
ATOM 3955 O O . LYS B 1 166 ? -13.590 68.277 54.722 1.00 28.54 166 LYS B O 1
ATOM 3961 N N . ALA B 1 167 ? -13.942 68.748 56.906 1.00 29.70 167 ALA B N 1
ATOM 3962 C CA . ALA B 1 167 ? -13.118 67.640 57.390 1.00 27.85 167 ALA B CA 1
ATOM 3963 C C . ALA B 1 167 ? -13.827 66.316 57.013 1.00 34.24 167 ALA B C 1
ATOM 3964 O O . ALA B 1 167 ? -15.103 66.219 57.124 1.00 29.23 167 ALA B O 1
ATOM 3966 N N . GLY B 1 168 ? -13.045 65.324 56.665 1.00 31.78 168 GLY B N 1
ATOM 3967 C CA . GLY B 1 168 ? -13.566 63.981 56.534 1.00 28.14 168 GLY B CA 1
ATOM 3968 C C . GLY B 1 168 ? -12.519 63.295 55.634 1.00 30.36 168 GLY B C 1
ATOM 3969 O O . GLY B 1 168 ? -11.896 63.918 54.711 1.00 28.91 168 GLY B O 1
ATOM 3970 N N . ASP B 1 169 ? -12.344 61.993 55.825 1.00 26.94 169 ASP B N 1
ATOM 3971 C CA . ASP B 1 169 ? -11.534 61.235 54.924 1.00 32.89 169 ASP B CA 1
ATOM 3972 C C . ASP B 1 169 ? -12.211 59.878 54.849 1.00 40.24 169 ASP B C 1
ATOM 3973 O O . ASP B 1 169 ? -12.313 59.197 55.851 1.00 33.06 169 ASP B O 1
ATOM 3978 N N . TYR B 1 170 ? -12.764 59.564 53.690 1.00 34.49 170 TYR B N 1
ATOM 3979 C CA . TYR B 1 170 ? -13.585 58.367 53.445 1.00 34.83 170 TYR B CA 1
ATOM 3980 C C . TYR B 1 170 ? -12.803 57.155 52.911 1.00 45.91 170 TYR B C 1
ATOM 3981 O O . TYR B 1 170 ? -13.360 56.047 52.820 1.00 32.44 170 TYR B O 1
ATOM 3990 N N . TYR B 1 171 ? -11.467 57.321 52.767 1.00 34.27 171 TYR B N 1
ATOM 3991 C CA . TYR B 1 171 ? -10.512 56.234 52.371 1.00 32.33 171 TYR B CA 1
ATOM 3992 C C . TYR B 1 171 ? -9.203 56.282 53.247 1.00 44.98 171 TYR B C 1
ATOM 3993 O O . TYR B 1 171 ? -8.114 56.372 52.770 1.00 40.77 171 TYR B O 1
ATOM 4002 N N . PRO B 1 172 ? -9.358 56.242 54.550 1.00 41.29 172 PRO B N 1
ATOM 4003 C CA . PRO B 1 172 ? -8.208 56.336 55.428 1.00 45.16 172 PRO B CA 1
ATOM 4004 C C . PRO B 1 172 ? -7.317 55.103 55.384 1.00 52.56 172 PRO B C 1
ATOM 4005 O O . PRO B 1 172 ? -7.788 53.982 55.285 1.00 51.47 172 PRO B O 1
ATOM 4009 N N . PRO B 1 173 ? -5.995 55.318 55.432 1.00 50.61 173 PRO B N 1
ATOM 4010 C CA . PRO B 1 173 ? -5.012 54.241 55.346 1.00 51.34 173 PRO B CA 1
ATOM 4011 C C . PRO B 1 173 ? -5.238 53.059 56.270 1.00 48.87 173 PRO B C 1
ATOM 4012 O O . PRO B 1 173 ? -5.084 51.913 55.824 1.00 51.62 173 PRO B O 1
ATOM 4016 N N . ALA B 1 174 ? -5.696 53.333 57.481 1.00 42.65 174 ALA B N 1
ATOM 4017 C CA . ALA B 1 174 ? -6.006 52.328 58.493 1.00 49.01 174 ALA B CA 1
ATOM 4018 C C . ALA B 1 174 ? -7.056 51.333 57.926 1.00 67.20 174 ALA B C 1
ATOM 4019 O O . ALA B 1 174 ? -6.977 50.103 58.188 1.00 50.04 174 ALA B O 1
ATOM 4021 N N . LEU B 1 175 ? -8.016 51.861 57.147 1.00 47.06 175 LEU B N 1
ATOM 4022 C CA . LEU B 1 175 ? -9.179 51.069 56.761 1.00 45.17 175 LEU B CA 1
ATOM 4023 C C . LEU B 1 175 ? -9.077 50.634 55.285 1.00 48.87 175 LEU B C 1
ATOM 4024 O O . LEU B 1 175 ? -9.968 49.994 54.761 1.00 44.12 175 LEU B O 1
ATOM 4029 N N . GLN B 1 176 ? -8.035 51.039 54.561 1.00 39.73 176 GLN B N 1
ATOM 4030 C CA . GLN B 1 176 ? -8.043 50.777 53.129 1.00 47.24 176 GLN B CA 1
ATOM 4031 C C . GLN B 1 176 ? -8.065 49.268 52.739 1.00 49.11 176 GLN B C 1
ATOM 4032 O O . GLN B 1 176 ? -8.601 48.856 51.724 1.00 53.53 176 GLN B O 1
ATOM 4038 N N . THR B 1 177 ? -7.456 48.441 53.530 1.00 46.73 177 THR B N 1
ATOM 4039 C CA . THR B 1 177 ? -7.387 47.057 53.110 1.00 53.98 177 THR B CA 1
ATOM 4040 C C . THR B 1 177 ? -8.890 46.487 53.218 1.00 42.10 177 THR B C 1
ATOM 4041 O O . THR B 1 177 ? -9.456 45.894 52.268 1.00 48.78 177 THR B O 1
ATOM 4045 N N . LYS B 1 178 ? -9.551 46.796 54.336 1.00 47.33 178 LYS B N 1
ATOM 4046 C CA . LYS B 1 178 ? -10.882 46.332 54.561 1.00 39.10 178 LYS B CA 1
ATOM 4047 C C . LYS B 1 178 ? -11.841 46.879 53.499 1.00 49.50 178 LYS B C 1
ATOM 4048 O O . LYS B 1 178 ? -12.685 46.173 52.974 1.00 43.76 178 LYS B O 1
ATOM 4054 N N . ILE B 1 179 ? -11.684 48.168 53.224 1.00 39.64 179 ILE B N 1
ATOM 4055 C CA . ILE B 1 179 ? -12.462 48.864 52.262 1.00 42.06 179 ILE B CA 1
ATOM 4056 C C . ILE B 1 179 ? -12.281 48.230 50.905 1.00 43.88 179 ILE B C 1
ATOM 4057 O O . ILE B 1 179 ? -13.248 48.149 50.147 1.00 45.38 179 ILE B O 1
ATOM 4062 N N . ASP B 1 180 ? -11.063 47.842 50.546 1.00 48.08 180 ASP B N 1
ATOM 4063 C CA . ASP B 1 180 ? -10.862 47.288 49.196 1.00 44.16 180 ASP B CA 1
ATOM 4064 C C . ASP B 1 180 ? -11.511 45.882 49.122 1.00 45.84 180 ASP B C 1
ATOM 4065 O O . ASP B 1 180 ? -12.096 45.608 48.116 1.00 45.41 180 ASP B O 1
ATOM 4070 N N . GLU B 1 181 ? -11.454 45.067 50.181 1.00 43.24 181 GLU B N 1
ATOM 4071 C CA . GLU B 1 181 ? -12.080 43.723 50.093 1.00 50.35 181 GLU B CA 1
ATOM 4072 C C . GLU B 1 181 ? -13.576 43.981 49.875 1.00 53.30 181 GLU B C 1
ATOM 4073 O O . GLU B 1 181 ? -14.217 43.370 48.991 1.00 46.83 181 GLU B O 1
ATOM 4079 N N . LEU B 1 182 ? -14.152 44.856 50.713 1.00 46.01 182 LEU B N 1
ATOM 4080 C CA . LEU B 1 182 ? -15.583 45.102 50.598 1.00 46.01 182 LEU B CA 1
ATOM 4081 C C . LEU B 1 182 ? -15.938 45.572 49.203 1.00 45.27 182 LEU B C 1
ATOM 4082 O O . LEU B 1 182 ? -16.909 45.123 48.652 1.00 42.43 182 LEU B O 1
ATOM 4087 N N . ASN B 1 183 ? -15.191 46.495 48.645 1.00 36.61 183 ASN B N 1
ATOM 4088 C CA . ASN B 1 183 ? -15.519 47.026 47.360 1.00 33.68 183 ASN B CA 1
ATOM 4089 C C . ASN B 1 183 ? -15.567 45.951 46.296 1.00 47.48 183 ASN B C 1
ATOM 4090 O O . ASN B 1 183 ? -16.250 46.092 45.317 1.00 43.06 183 ASN B O 1
ATOM 4095 N N . GLY B 1 184 ? -14.812 44.894 46.503 1.00 40.70 184 GLY B N 1
ATOM 4096 C CA . GLY B 1 184 ? -14.730 43.804 45.569 1.00 49.92 184 GLY B CA 1
ATOM 4097 C C . GLY B 1 184 ? -15.909 42.862 45.559 1.00 52.64 184 GLY B C 1
ATOM 4098 O O . GLY B 1 184 ? -16.507 42.691 44.551 1.00 48.51 184 GLY B O 1
ATOM 4099 N N . TRP B 1 185 ? -16.240 42.249 46.675 1.00 47.45 185 TRP B N 1
ATOM 4100 C CA . TRP B 1 185 ? -17.369 41.364 46.651 1.00 57.18 185 TRP B CA 1
ATOM 4101 C C . TRP B 1 185 ? -18.705 42.044 46.495 1.00 57.72 185 TRP B C 1
ATOM 4102 O O . TRP B 1 185 ? -19.587 41.486 45.931 1.00 50.13 185 TRP B O 1
ATOM 4113 N N . ILE B 1 186 ? -18.827 43.271 46.945 1.00 52.32 186 ILE B N 1
ATOM 4114 C CA . ILE B 1 186 ? -20.041 43.994 46.720 1.00 44.96 186 ILE B CA 1
ATOM 4115 C C . ILE B 1 186 ? -20.177 44.323 45.261 1.00 51.97 186 ILE B C 1
ATOM 4116 O O . ILE B 1 186 ? -21.250 44.405 44.756 1.00 45.10 186 ILE B O 1
ATOM 4121 N N . TYR B 1 187 ? -19.081 44.508 44.569 1.00 49.21 187 TYR B N 1
ATOM 4122 C CA . TYR B 1 187 ? -19.192 44.698 43.146 1.00 48.84 187 TYR B CA 1
ATOM 4123 C C . TYR B 1 187 ? -19.535 43.395 42.475 1.00 43.61 187 TYR B C 1
ATOM 4124 O O . TYR B 1 187 ? -20.410 43.323 41.672 1.00 47.80 187 TYR B O 1
ATOM 4133 N N . ASP B 1 188 ? -18.820 42.354 42.819 1.00 51.08 188 ASP B N 1
ATOM 4134 C CA . ASP B 1 188 ? -19.058 41.084 42.120 1.00 59.35 188 ASP B CA 1
ATOM 4135 C C . ASP B 1 188 ? -20.518 40.709 42.309 1.00 63.72 188 ASP B C 1
ATOM 4136 O O . ASP B 1 188 ? -21.229 40.625 41.357 1.00 64.82 188 ASP B O 1
ATOM 4141 N N . THR B 1 189 ? -20.915 40.487 43.560 1.00 63.87 189 THR B N 1
ATOM 4142 C CA . THR B 1 189 ? -22.134 39.792 43.931 1.00 56.08 189 THR B CA 1
ATOM 4143 C C . THR B 1 189 ? -23.385 40.710 43.947 1.00 62.92 189 THR B C 1
ATOM 4144 O O . THR B 1 189 ? -24.549 40.302 43.762 1.00 62.82 189 THR B O 1
ATOM 4148 N N . VAL B 1 190 ? -23.177 41.973 44.119 1.00 56.50 190 VAL B N 1
ATOM 4149 C CA . VAL B 1 190 ? -24.352 42.818 44.182 1.00 46.37 190 VAL B CA 1
ATOM 4150 C C . VAL B 1 190 ? -24.397 43.946 43.122 1.00 56.30 190 VAL B C 1
ATOM 4151 O O . VAL B 1 190 ? -25.324 43.992 42.369 1.00 66.76 190 VAL B O 1
ATOM 4155 N N . ASN B 1 191 ? -23.450 44.880 43.033 1.00 53.79 191 ASN B N 1
ATOM 4156 C CA . ASN B 1 191 ? -23.724 46.057 42.183 1.00 49.45 191 ASN B CA 1
ATOM 4157 C C . ASN B 1 191 ? -23.817 45.653 40.762 1.00 60.97 191 ASN B C 1
ATOM 4158 O O . ASN B 1 191 ? -24.371 46.377 39.922 1.00 69.12 191 ASN B O 1
ATOM 4163 N N . ASN B 1 192 ? -23.193 44.516 40.510 1.00 52.78 192 ASN B N 1
ATOM 4164 C CA . ASN B 1 192 ? -23.053 44.067 39.174 1.00 62.00 192 ASN B CA 1
ATOM 4165 C C . ASN B 1 192 ? -24.067 42.942 39.102 1.00 62.19 192 ASN B C 1
ATOM 4166 O O . ASN B 1 192 ? -24.787 42.885 38.137 1.00 61.43 192 ASN B O 1
ATOM 4171 N N . GLY B 1 193 ? -24.117 42.073 40.138 1.00 62.68 193 GLY B N 1
ATOM 4172 C CA . GLY B 1 193 ? -25.133 40.986 40.328 1.00 62.14 193 GLY B CA 1
ATOM 4173 C C . GLY B 1 193 ? -26.565 41.362 39.883 1.00 57.38 193 GLY B C 1
ATOM 4174 O O . GLY B 1 193 ? -27.212 40.635 39.167 1.00 48.36 193 GLY B O 1
ATOM 4175 N N . VAL B 1 194 ? -27.022 42.564 40.182 1.00 52.16 194 VAL B N 1
ATOM 4176 C CA . VAL B 1 194 ? -28.318 42.924 39.766 1.00 47.58 194 VAL B CA 1
ATOM 4177 C C . VAL B 1 194 ? -28.398 43.182 38.271 1.00 57.04 194 VAL B C 1
ATOM 4178 O O . VAL B 1 194 ? -29.484 43.145 37.714 1.00 46.28 194 VAL B O 1
ATOM 4182 N N . TYR B 1 195 ? -27.300 43.534 37.626 1.00 47.89 195 TYR B N 1
ATOM 4183 C CA . TYR B 1 195 ? -27.364 43.854 36.193 1.00 51.00 195 TYR B CA 1
ATOM 4184 C C . TYR B 1 195 ? -27.345 42.533 35.468 1.00 46.73 195 TYR B C 1
ATOM 4185 O O . TYR B 1 195 ? -28.065 42.326 34.499 1.00 48.26 195 TYR B O 1
ATOM 4194 N N . LYS B 1 196 ? -26.496 41.658 35.973 1.00 44.25 196 LYS B N 1
ATOM 4195 C CA . LYS B 1 196 ? -26.428 40.305 35.531 1.00 47.18 196 LYS B CA 1
ATOM 4196 C C . LYS B 1 196 ? -27.863 39.680 35.577 1.00 63.58 196 LYS B C 1
ATOM 4197 O O . LYS B 1 196 ? -28.412 39.398 34.518 1.00 48.93 196 LYS B O 1
ATOM 4203 N N . ALA B 1 197 ? -28.489 39.508 36.759 1.00 55.23 197 ALA B N 1
ATOM 4204 C CA . ALA B 1 197 ? -29.864 39.044 36.794 1.00 43.63 197 ALA B CA 1
ATOM 4205 C C . ALA B 1 197 ? -30.721 39.870 35.880 1.00 41.79 197 ALA B C 1
ATOM 4206 O O . ALA B 1 197 ? -31.461 39.351 35.058 1.00 48.43 197 ALA B O 1
ATOM 4208 N N . GLY B 1 198 ? -30.640 41.160 35.936 1.00 36.46 198 GLY B N 1
ATOM 4209 C CA . GLY B 1 198 ? -31.573 41.924 35.162 1.00 36.50 198 GLY B CA 1
ATOM 4210 C C . GLY B 1 198 ? -31.485 41.705 33.637 1.00 53.44 198 GLY B C 1
ATOM 4211 O O . GLY B 1 198 ? -32.445 41.997 32.849 1.00 47.18 198 GLY B O 1
ATOM 4212 N N . PHE B 1 199 ? -30.330 41.235 33.167 1.00 52.00 199 PHE B N 1
ATOM 4213 C CA . PHE B 1 199 ? -30.095 41.222 31.714 1.00 55.78 199 PHE B CA 1
ATOM 4214 C C . PHE B 1 199 ? -29.917 39.817 31.175 1.00 45.26 199 PHE B C 1
ATOM 4215 O O . PHE B 1 199 ? -29.686 39.648 29.946 1.00 58.26 199 PHE B O 1
ATOM 4223 N N . ALA B 1 200 ? -30.078 38.837 32.076 1.00 47.11 200 ALA B N 1
ATOM 4224 C CA . ALA B 1 200 ? -29.876 37.396 31.820 1.00 54.01 200 ALA B CA 1
ATOM 4225 C C . ALA B 1 200 ? -30.762 37.102 30.646 1.00 64.85 200 ALA B C 1
ATOM 4226 O O . ALA B 1 200 ? -31.740 37.844 30.381 1.00 49.62 200 ALA B O 1
ATOM 4228 N N . THR B 1 201 ? -30.401 36.074 29.899 1.00 68.18 201 THR B N 1
ATOM 4229 C CA . THR B 1 201 ? -31.190 35.703 28.729 1.00 62.93 201 THR B CA 1
ATOM 4230 C C . THR B 1 201 ? -31.551 34.273 28.919 1.00 55.49 201 THR B C 1
ATOM 4231 O O . THR B 1 201 ? -32.453 33.723 28.297 1.00 77.12 201 THR B O 1
ATOM 4235 N N . SER B 1 202 ? -30.731 33.661 29.719 1.00 49.32 202 SER B N 1
ATOM 4236 C CA . SER B 1 202 ? -30.953 32.378 30.109 1.00 44.64 202 SER B CA 1
ATOM 4237 C C . SER B 1 202 ? -31.650 32.474 31.472 1.00 65.48 202 SER B C 1
ATOM 4238 O O . SER B 1 202 ? -31.309 33.274 32.330 1.00 62.62 202 SER B O 1
ATOM 4241 N N . GLN B 1 203 ? -32.587 31.590 31.703 1.00 47.95 203 GLN B N 1
ATOM 4242 C CA . GLN B 1 203 ? -33.193 31.483 32.993 1.00 54.01 203 GLN B CA 1
ATOM 4243 C C . GLN B 1 203 ? -32.183 31.045 34.000 1.00 57.03 203 GLN B C 1
ATOM 4244 O O . GLN B 1 203 ? -32.225 31.446 35.127 1.00 54.72 203 GLN B O 1
ATOM 4250 N N . GLU B 1 204 ? -31.270 30.197 33.577 1.00 48.73 204 GLU B N 1
ATOM 4251 C CA . GLU B 1 204 ? -30.268 29.614 34.450 1.00 52.26 204 GLU B CA 1
ATOM 4252 C C . GLU B 1 204 ? -29.218 30.628 34.856 1.00 55.96 204 GLU B C 1
ATOM 4253 O O . GLU B 1 204 ? -28.614 30.494 35.874 1.00 54.90 204 GLU B O 1
ATOM 4259 N N . ALA B 1 205 ? -29.016 31.638 34.027 1.00 56.02 205 ALA B N 1
ATOM 4260 C CA . ALA B 1 205 ? -28.079 32.699 34.276 1.00 53.93 205 ALA B CA 1
ATOM 4261 C C . ALA B 1 205 ? -28.710 33.516 35.361 1.00 54.92 205 ALA B C 1
ATOM 4262 O O . ALA B 1 205 ? -28.172 33.650 36.432 1.00 54.66 205 ALA B O 1
ATOM 4264 N N . TYR B 1 206 ? -29.871 34.058 35.039 1.00 54.80 206 TYR B N 1
ATOM 4265 C CA . TYR B 1 206 ? -30.812 34.581 36.006 1.00 43.34 206 TYR B CA 1
ATOM 4266 C C . TYR B 1 206 ? -30.837 33.861 37.324 1.00 50.63 206 TYR B C 1
ATOM 4267 O O . TYR B 1 206 ? -30.429 34.432 38.369 1.00 52.37 206 TYR B O 1
ATOM 4276 N N . ASP B 1 207 ? -31.196 32.600 37.384 1.00 46.94 207 ASP B N 1
ATOM 4277 C CA . ASP B 1 207 ? -31.188 32.096 38.728 1.00 43.90 207 ASP B CA 1
ATOM 4278 C C . ASP B 1 207 ? -29.887 32.331 39.410 1.00 55.66 207 ASP B C 1
ATOM 4279 O O . ASP B 1 207 ? -29.790 32.214 40.633 1.00 50.52 207 ASP B O 1
ATOM 4284 N N . GLU B 1 208 ? -28.825 32.444 38.652 1.00 55.77 208 GLU B N 1
ATOM 4285 C CA . GLU B 1 208 ? -27.593 32.249 39.390 1.00 61.04 208 GLU B CA 1
ATOM 4286 C C . GLU B 1 208 ? -27.202 33.581 40.049 1.00 38.54 208 GLU B C 1
ATOM 4287 O O . GLU B 1 208 ? -26.726 33.582 41.166 1.00 46.87 208 GLU B O 1
ATOM 4293 N N . ALA B 1 209 ? -27.341 34.622 39.231 1.00 39.21 209 ALA B N 1
ATOM 4294 C CA . ALA B 1 209 ? -27.110 36.018 39.545 1.00 46.48 209 ALA B CA 1
ATOM 4295 C C . ALA B 1 209 ? -28.001 36.332 40.752 1.00 52.39 209 ALA B C 1
ATOM 4296 O O . ALA B 1 209 ? -27.532 36.570 41.905 1.00 49.50 209 ALA B O 1
ATOM 4298 N N . VAL B 1 210 ? -29.293 36.154 40.524 1.00 46.51 210 VAL B N 1
ATOM 4299 C CA . VAL B 1 210 ? -30.265 36.536 41.560 1.00 43.49 210 VAL B CA 1
ATOM 4300 C C . VAL B 1 210 ? -29.973 35.808 42.792 1.00 39.06 210 VAL B C 1
ATOM 4301 O O . VAL B 1 210 ? -30.105 36.354 43.903 1.00 45.46 210 VAL B O 1
ATOM 4305 N N . ALA B 1 211 ? -29.479 34.591 42.751 1.00 43.32 211 ALA B N 1
ATOM 4306 C CA . ALA B 1 211 ? -29.316 34.058 44.078 1.00 37.94 211 ALA B CA 1
ATOM 4307 C C . ALA B 1 211 ? -28.118 34.613 44.910 1.00 49.16 211 ALA B C 1
ATOM 4308 O O . ALA B 1 211 ? -28.015 34.527 46.158 1.00 46.23 211 ALA B O 1
ATOM 4310 N N . LYS B 1 212 ? -27.154 35.047 44.148 1.00 49.18 212 LYS B N 1
ATOM 4311 C CA . LYS B 1 212 ? -25.954 35.598 44.667 1.00 59.59 212 LYS B CA 1
ATOM 4312 C C . LYS B 1 212 ? -26.262 36.973 45.300 1.00 42.15 212 LYS B C 1
ATOM 4313 O O . LYS B 1 212 ? -25.791 37.203 46.389 1.00 48.31 212 LYS B O 1
ATOM 4319 N N . VAL B 1 213 ? -26.988 37.840 44.581 1.00 38.89 213 VAL B N 1
ATOM 4320 C CA . VAL B 1 213 ? -27.577 39.059 45.143 1.00 32.84 213 VAL B CA 1
ATOM 4321 C C . VAL B 1 213 ? -28.117 38.757 46.480 1.00 45.80 213 VAL B C 1
ATOM 4322 O O . VAL B 1 213 ? -27.639 39.291 47.463 1.00 47.00 213 VAL B O 1
ATOM 4326 N N . PHE B 1 214 ? -29.091 37.859 46.598 1.00 45.18 214 PHE B N 1
ATOM 4327 C CA . PHE B 1 214 ? -29.695 37.664 47.920 1.00 38.88 214 PHE B CA 1
ATOM 4328 C C . PHE B 1 214 ? -28.846 36.983 48.964 1.00 44.37 214 PHE B C 1
ATOM 4329 O O . PHE B 1 214 ? -29.067 37.139 50.161 1.00 42.09 214 PHE B O 1
ATOM 4337 N N . GLU B 1 215 ? -27.855 36.231 48.522 1.00 44.57 215 GLU B N 1
ATOM 4338 C CA . GLU B 1 215 ? -26.930 35.687 49.493 1.00 47.20 215 GLU B CA 1
ATOM 4339 C C . GLU B 1 215 ? -26.015 36.858 49.996 1.00 45.70 215 GLU B C 1
ATOM 4340 O O . GLU B 1 215 ? -25.690 36.944 51.187 1.00 42.13 215 GLU B O 1
ATOM 4346 N N . SER B 1 216 ? -25.613 37.770 49.116 1.00 43.42 216 SER B N 1
ATOM 4347 C CA . SER B 1 216 ? -24.886 38.942 49.654 1.00 46.00 216 SER B CA 1
ATOM 4348 C C . SER B 1 216 ? -25.736 39.844 50.590 1.00 48.35 216 SER B C 1
ATOM 4349 O O . SER B 1 216 ? -25.234 40.171 51.666 1.00 38.78 216 SER B O 1
ATOM 4352 N N . LEU B 1 217 ? -26.985 40.204 50.228 1.00 41.01 217 LEU B N 1
ATOM 4353 C CA . LEU B 1 217 ? -27.800 40.955 51.135 1.00 38.04 217 LEU B CA 1
ATOM 4354 C C . LEU B 1 217 ? -27.838 40.340 52.500 1.00 42.34 217 LEU B C 1
ATOM 4355 O O . LEU B 1 217 ? -27.805 41.024 53.539 1.00 44.72 217 LEU B O 1
ATOM 4360 N N . ALA B 1 218 ? -27.879 39.029 52.575 1.00 38.75 218 ALA B N 1
ATOM 4361 C CA . ALA B 1 218 ? -28.016 38.465 53.878 1.00 43.72 218 ALA B CA 1
ATOM 4362 C C . ALA B 1 218 ? -26.725 38.595 54.622 1.00 37.49 218 ALA B C 1
ATOM 4363 O O . ALA B 1 218 ? -26.748 38.722 55.823 1.00 41.05 218 ALA B O 1
ATOM 4365 N N . ARG B 1 219 ? -25.602 38.460 53.939 1.00 36.43 219 ARG B N 1
ATOM 4366 C CA . ARG B 1 219 ? -24.302 38.618 54.613 1.00 52.52 219 ARG B CA 1
ATOM 4367 C C . ARG B 1 219 ? -24.158 40.081 55.151 1.00 46.56 219 ARG B C 1
ATOM 4368 O O . ARG B 1 219 ? -23.856 40.316 56.330 1.00 44.31 219 ARG B O 1
ATOM 4376 N N . LEU B 1 220 ? -24.449 41.040 54.278 1.00 36.73 220 LEU B N 1
ATOM 4377 C CA . LEU B 1 220 ? -24.507 42.486 54.674 1.00 39.08 220 LEU B CA 1
ATOM 4378 C C . LEU B 1 220 ? -25.401 42.739 55.863 1.00 40.91 220 LEU B C 1
ATOM 4379 O O . LEU B 1 220 ? -25.054 43.488 56.776 1.00 41.51 220 LEU B O 1
ATOM 4384 N N . GLU B 1 221 ? -26.571 42.128 55.858 1.00 43.04 221 GLU B N 1
ATOM 4385 C CA . GLU B 1 221 ? -27.525 42.437 56.920 1.00 34.95 221 GLU B CA 1
ATOM 4386 C C . GLU B 1 221 ? -26.907 41.895 58.181 1.00 42.56 221 GLU B C 1
ATOM 4387 O O . GLU B 1 221 ? -27.166 42.399 59.305 1.00 43.79 221 GLU B O 1
ATOM 4393 N N . GLN B 1 222 ? -26.075 40.881 58.066 1.00 43.49 222 GLN B N 1
ATOM 4394 C CA . GLN B 1 222 ? -25.445 40.433 59.308 1.00 47.19 222 GLN B CA 1
ATOM 4395 C C . GLN B 1 222 ? -24.314 41.363 59.818 1.00 47.78 222 GLN B C 1
ATOM 4396 O O . GLN B 1 222 ? -24.273 41.710 60.978 1.00 41.05 222 GLN B O 1
ATOM 4402 N N . ILE B 1 223 ? -23.421 41.753 58.943 1.00 41.65 223 ILE B N 1
ATOM 4403 C CA . ILE B 1 223 ? -22.374 42.740 59.270 1.00 39.44 223 ILE B CA 1
ATOM 4404 C C . ILE B 1 223 ? -22.955 44.038 59.855 1.00 42.23 223 ILE B C 1
ATOM 4405 O O . ILE B 1 223 ? -22.483 44.572 60.924 1.00 37.11 223 ILE B O 1
ATOM 4410 N N . LEU B 1 224 ? -24.054 44.493 59.258 1.00 30.70 224 LEU B N 1
ATOM 4411 C CA . LEU B 1 224 ? -24.620 45.768 59.687 1.00 29.23 224 LEU B CA 1
ATOM 4412 C C . LEU B 1 224 ? -25.439 45.645 60.919 1.00 32.64 224 LEU B C 1
ATOM 4413 O O . LEU B 1 224 ? -26.110 46.609 61.310 1.00 35.89 224 LEU B O 1
ATOM 4418 N N . GLY B 1 225 ? -25.468 44.442 61.481 1.00 35.67 225 GLY B N 1
ATOM 4419 C CA . GLY B 1 225 ? -26.146 44.286 62.769 1.00 36.72 225 GLY B CA 1
ATOM 4420 C C . GLY B 1 225 ? -25.050 44.276 63.849 1.00 35.71 225 GLY B C 1
ATOM 4421 O O . GLY B 1 225 ? -25.346 44.461 65.013 1.00 44.99 225 GLY B O 1
ATOM 4422 N N . GLN B 1 226 ? -23.788 44.064 63.459 1.00 39.81 226 GLN B N 1
ATOM 4423 C CA . GLN B 1 226 ? -22.617 44.226 64.353 1.00 38.31 226 GLN B CA 1
ATOM 4424 C C . GLN B 1 226 ? -22.175 45.740 64.587 1.00 44.04 226 GLN B C 1
ATOM 4425 O O . GLN B 1 226 ? -21.775 46.071 65.687 1.00 41.94 226 GLN B O 1
ATOM 4431 N N . HIS B 1 227 ? -22.211 46.656 63.591 1.00 33.76 227 HIS B N 1
ATOM 4432 C CA . HIS B 1 227 ? -21.853 48.033 63.939 1.00 46.94 227 HIS B CA 1
ATOM 4433 C C . HIS B 1 227 ? -22.546 48.953 62.978 1.00 45.60 227 HIS B C 1
ATOM 4434 O O . HIS B 1 227 ? -23.173 48.426 62.092 1.00 32.99 227 HIS B O 1
ATOM 4441 N N . ARG B 1 228 ? -22.389 50.294 63.102 1.00 31.06 228 ARG B N 1
ATOM 4442 C CA . ARG B 1 228 ? -23.231 51.219 62.349 1.00 34.19 228 ARG B CA 1
ATOM 4443 C C . ARG B 1 228 ? -22.968 51.094 60.828 1.00 31.71 228 ARG B C 1
ATOM 4444 O O . ARG B 1 228 ? -23.914 51.283 60.026 1.00 28.90 228 ARG B O 1
ATOM 4452 N N . TYR B 1 229 ? -21.713 50.803 60.465 1.00 27.84 229 TYR B N 1
ATOM 4453 C CA . TYR B 1 229 ? -21.249 50.859 59.068 1.00 29.15 229 TYR B CA 1
ATOM 4454 C C . TYR B 1 229 ? -20.438 49.607 58.725 1.00 35.86 229 TYR B C 1
ATOM 4455 O O . TYR B 1 229 ? -20.306 48.695 59.542 1.00 37.78 229 TYR B O 1
ATOM 4464 N N . LEU B 1 230 ? -20.008 49.509 57.467 1.00 32.06 230 LEU B N 1
ATOM 4465 C CA . LEU B 1 230 ? -19.526 48.235 56.947 1.00 33.27 230 LEU B CA 1
ATOM 4466 C C . LEU B 1 230 ? -18.259 47.830 57.699 1.00 48.62 230 LEU B C 1
ATOM 4467 O O . LEU B 1 230 ? -18.052 46.642 57.976 1.00 47.15 230 LEU B O 1
ATOM 4472 N N . THR B 1 231 ? -17.387 48.801 58.043 1.00 36.63 231 THR B N 1
ATOM 4473 C CA . THR B 1 231 ? -16.053 48.399 58.613 1.00 38.65 231 THR B CA 1
ATOM 4474 C C . THR B 1 231 ? -15.978 48.603 60.121 1.00 35.52 231 THR B C 1
ATOM 4475 O O . THR B 1 231 ? -14.974 48.207 60.745 1.00 53.13 231 THR B O 1
ATOM 4479 N N . GLY B 1 232 ? -17.010 49.201 60.723 1.00 37.53 232 GLY B N 1
ATOM 4480 C CA . GLY B 1 232 ? -16.976 49.547 62.152 1.00 34.96 232 GLY B CA 1
ATOM 4481 C C . GLY B 1 232 ? -17.857 50.737 62.263 1.00 43.84 232 GLY B C 1
ATOM 4482 O O . GLY B 1 232 ? -18.840 50.824 61.555 1.00 43.38 232 GLY B O 1
ATOM 4483 N N . ASN B 1 233 ? -17.466 51.68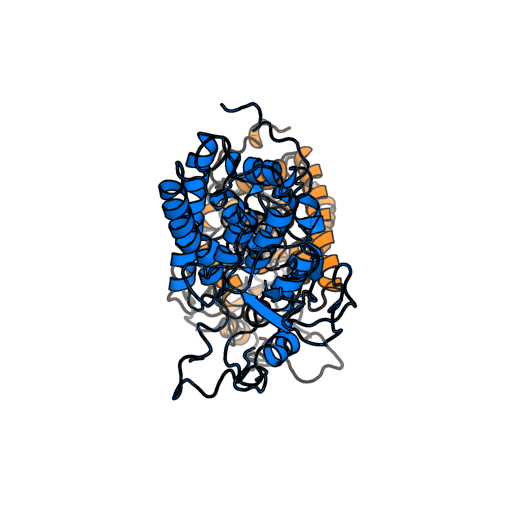2 63.087 1.00 38.76 233 ASN B N 1
ATOM 4484 C CA . ASN B 1 233 ? -18.279 52.843 63.397 1.00 39.15 233 ASN B CA 1
ATOM 4485 C C . ASN B 1 233 ? -17.864 54.072 62.579 1.00 34.41 233 ASN B C 1
ATOM 4486 O O . ASN B 1 233 ? -18.399 55.137 62.725 1.00 39.49 233 ASN B O 1
ATOM 4491 N N . GLN B 1 234 ? -16.952 53.888 61.644 1.00 35.67 234 GLN B N 1
ATOM 4492 C CA . GLN B 1 234 ? -16.629 55.000 60.724 1.00 41.47 234 GLN B CA 1
ATOM 4493 C C . GLN B 1 234 ? -17.327 54.885 59.313 1.00 37.65 234 GLN B C 1
ATOM 4494 O O . GLN B 1 234 ? -17.253 53.821 58.712 1.00 32.36 234 GLN B O 1
ATOM 4500 N N . LEU B 1 235 ? -17.799 55.968 58.715 1.00 31.45 235 LEU B N 1
ATOM 4501 C CA . LEU B 1 235 ? -18.387 55.950 57.432 1.00 33.12 235 LEU B CA 1
ATOM 4502 C C . LEU B 1 235 ? -17.273 55.973 56.404 1.00 40.78 235 LEU B C 1
ATOM 4503 O O . LEU B 1 235 ? -16.371 56.791 56.550 1.00 30.04 235 LEU B O 1
ATOM 4508 N N . THR B 1 236 ? -17.329 55.166 55.328 1.00 27.90 236 THR B N 1
ATOM 4509 C CA . THR B 1 236 ? -16.265 55.134 54.311 1.00 25.59 236 THR B CA 1
ATOM 4510 C C . THR B 1 236 ? -16.774 55.122 52.989 1.00 35.69 236 THR B C 1
ATOM 4511 O O . THR B 1 236 ? -17.941 54.914 52.770 1.00 33.61 236 THR B O 1
ATOM 4515 N N . GLU B 1 237 ? -15.894 55.218 52.036 1.00 28.67 237 GLU B N 1
ATOM 4516 C CA . GLU B 1 237 ? -16.371 55.081 50.659 1.00 31.27 237 GLU B CA 1
ATOM 4517 C C . GLU B 1 237 ? -17.040 53.680 50.328 1.00 32.95 237 GLU B C 1
ATOM 4518 O O . GLU B 1 237 ? -17.859 53.585 49.451 1.00 37.19 237 GLU B O 1
ATOM 4524 N N . ALA B 1 238 ? -16.676 52.626 51.019 1.00 30.04 238 ALA B N 1
ATOM 4525 C CA . ALA B 1 238 ? -17.354 51.326 50.819 1.00 38.56 238 ALA B CA 1
ATOM 4526 C C . ALA B 1 238 ? -18.861 51.412 51.170 1.00 43.90 238 ALA B C 1
ATOM 4527 O O . ALA B 1 238 ? -19.712 50.915 50.435 1.00 36.60 238 ALA B O 1
ATOM 4529 N N . ASP B 1 239 ? -19.162 52.145 52.231 1.00 26.43 239 ASP B N 1
ATOM 4530 C CA . ASP B 1 239 ? -20.553 52.417 52.622 1.00 34.44 239 ASP B CA 1
ATOM 4531 C C . ASP B 1 239 ? -21.228 53.262 51.577 1.00 36.29 239 ASP B C 1
ATOM 4532 O O . ASP B 1 239 ? -22.364 53.070 51.241 1.00 31.22 239 ASP B O 1
ATOM 4537 N N . ILE B 1 240 ? -20.535 54.244 51.091 1.00 26.71 240 ILE B N 1
ATOM 4538 C CA . ILE B 1 240 ? -21.202 55.053 50.124 1.00 35.29 240 ILE B CA 1
ATOM 4539 C C . ILE B 1 240 ? -21.449 54.296 48.793 1.00 29.21 240 ILE B C 1
ATOM 4540 O O . ILE B 1 240 ? -22.514 54.440 48.197 1.00 31.20 240 ILE B O 1
ATOM 4545 N N . ARG B 1 241 ? -20.539 53.436 48.418 1.00 30.76 241 ARG B N 1
ATOM 4546 C CA . ARG B 1 241 ? -20.723 52.603 47.218 1.00 38.68 241 ARG B CA 1
ATOM 4547 C C . ARG B 1 241 ? -21.954 51.638 47.433 1.00 35.16 241 ARG B C 1
ATOM 4548 O O . ARG B 1 241 ? -22.800 51.642 46.580 1.00 39.04 241 ARG B O 1
ATOM 4556 N N . LEU B 1 242 ? -22.066 50.918 48.555 1.00 33.18 242 LEU B N 1
ATOM 4557 C CA . LEU B 1 242 ? -23.249 50.044 48.809 1.00 28.85 242 LEU B CA 1
ATOM 4558 C C . LEU B 1 242 ? -24.515 50.881 48.804 1.00 31.89 242 LEU B C 1
ATOM 4559 O O . LEU B 1 242 ? -25.581 50.595 48.133 1.00 38.50 242 LEU B O 1
ATOM 4564 N N . TRP B 1 243 ? -24.506 51.999 49.487 1.00 27.33 243 TRP B N 1
ATOM 4565 C CA . TRP B 1 243 ? -25.692 52.831 49.597 1.00 26.79 243 TRP B CA 1
ATOM 4566 C C . TRP B 1 243 ? -26.321 53.230 48.283 1.00 31.17 243 TRP B C 1
ATOM 4567 O O . TRP B 1 243 ? -27.484 53.332 48.138 1.00 29.67 243 TRP B O 1
ATOM 4578 N N . THR B 1 244 ? -25.477 53.505 47.346 1.00 27.04 244 THR B N 1
ATOM 4579 C CA . THR B 1 244 ? -25.841 54.059 46.087 1.00 36.59 244 THR B CA 1
ATOM 4580 C C . THR B 1 244 ? -26.581 52.996 45.233 1.00 34.48 244 THR B C 1
ATOM 4581 O O . THR B 1 244 ? -27.417 53.295 44.433 1.00 34.93 244 THR B O 1
ATOM 4585 N N . THR B 1 245 ? -26.286 51.755 45.517 1.00 27.95 245 THR B N 1
ATOM 4586 C CA . THR B 1 245 ? -26.985 50.601 45.001 1.00 37.69 245 THR B CA 1
ATOM 4587 C C . THR B 1 245 ? -28.290 50.375 45.756 1.00 34.61 245 THR B C 1
ATOM 4588 O O . THR B 1 245 ? -29.328 50.295 45.177 1.00 32.28 245 THR B O 1
ATOM 4592 N N . LEU B 1 246 ? -28.201 50.291 47.067 1.00 29.77 246 LEU B N 1
ATOM 4593 C CA . LEU B 1 246 ? -29.426 50.160 47.948 1.00 27.95 246 LEU B CA 1
ATOM 4594 C C . LEU B 1 246 ? -30.491 51.130 47.692 1.00 25.20 246 LEU B C 1
ATOM 4595 O O . LEU B 1 246 ? -31.702 50.811 47.671 1.00 31.15 246 LEU B O 1
ATOM 4600 N N . VAL B 1 247 ? -30.104 52.354 47.402 1.00 26.29 247 VAL B N 1
ATOM 4601 C CA . VAL B 1 247 ? -31.079 53.348 47.299 1.00 25.36 247 VAL B CA 1
ATOM 4602 C C . VAL B 1 247 ? -31.799 53.146 45.912 1.00 37.22 247 VAL B C 1
ATOM 4603 O O . VAL B 1 247 ? -32.859 53.718 45.674 1.00 29.04 247 VAL B O 1
ATOM 4607 N N . ARG B 1 248 ? -31.260 52.314 45.030 1.00 33.00 248 ARG B N 1
ATOM 4608 C CA . ARG B 1 248 ? -32.044 52.150 43.777 1.00 30.30 248 ARG B CA 1
ATOM 4609 C C . ARG B 1 248 ? -32.751 50.770 43.757 1.00 36.78 248 ARG B C 1
ATOM 4610 O O . ARG B 1 248 ? -33.503 50.412 42.802 1.00 36.32 248 ARG B O 1
ATOM 4618 N N . PHE B 1 249 ? -32.403 49.975 44.744 1.00 26.83 249 PHE B N 1
ATOM 4619 C CA . PHE B 1 249 ? -32.869 48.611 44.792 1.00 36.02 249 PHE B CA 1
ATOM 4620 C C . PHE B 1 249 ? -34.355 48.503 44.844 1.00 37.63 249 PHE B C 1
ATOM 4621 O O . PHE B 1 249 ? -34.935 47.919 43.935 1.00 33.79 249 PHE B O 1
ATOM 4629 N N . ASP B 1 250 ? -35.015 49.140 45.784 1.00 34.02 250 ASP B N 1
ATOM 4630 C CA . ASP B 1 250 ? -36.473 49.044 45.799 1.00 38.17 250 ASP B CA 1
ATOM 4631 C C . ASP B 1 250 ? -37.154 49.794 44.636 1.00 37.42 250 ASP B C 1
ATOM 4632 O O . ASP B 1 250 ? -38.046 49.285 43.976 1.00 39.25 250 ASP B O 1
ATOM 4637 N N . PRO B 1 251 ? -36.801 51.048 44.378 1.00 44.82 251 PRO B N 1
ATOM 4638 C CA . PRO B 1 251 ? -37.527 51.644 43.263 1.00 30.54 251 PRO B CA 1
ATOM 4639 C C . PRO B 1 251 ? -37.130 51.058 41.854 1.00 38.72 251 PRO B C 1
ATOM 4640 O O . PRO B 1 251 ? -37.815 51.393 40.923 1.00 31.88 251 PRO B O 1
ATOM 4644 N N . VAL B 1 252 ? -36.129 50.205 41.692 1.00 34.53 252 VAL B N 1
ATOM 4645 C CA . VAL B 1 252 ? -35.822 49.786 40.293 1.00 29.45 252 VAL B CA 1
ATOM 4646 C C . VAL B 1 252 ? -35.470 48.407 40.267 1.00 38.96 252 VAL B C 1
ATOM 4647 O O . VAL B 1 252 ? -36.130 47.620 39.620 1.00 38.31 252 VAL B O 1
ATOM 4651 N N . TYR B 1 253 ? -34.479 48.052 41.013 1.00 26.14 253 TYR B N 1
ATOM 4652 C CA . TYR B 1 253 ? -33.971 46.743 40.821 1.00 31.69 253 TYR B CA 1
ATOM 4653 C C . TYR B 1 253 ? -34.952 45.608 41.092 1.00 40.85 253 TYR B C 1
ATOM 4654 O O . TYR B 1 253 ? -34.926 44.559 40.461 1.00 42.11 253 TYR B O 1
ATOM 4663 N N . VAL B 1 254 ? -35.800 45.803 42.067 1.00 39.05 254 VAL B N 1
ATOM 4664 C CA . VAL B 1 254 ? -36.703 44.749 42.552 1.00 36.99 254 VAL B CA 1
ATOM 4665 C C . VAL B 1 254 ? -37.696 44.374 41.406 1.00 33.63 254 VAL B C 1
ATOM 4666 O O . VAL B 1 254 ? -37.882 43.227 41.119 1.00 35.13 254 VAL B O 1
ATOM 4670 N N . THR B 1 255 ? -38.317 45.352 40.797 1.00 28.06 255 THR B N 1
ATOM 4671 C CA . THR B 1 255 ? -39.219 45.048 39.727 1.00 34.14 255 THR B CA 1
ATOM 4672 C C . THR B 1 255 ? -38.534 44.947 38.365 1.00 52.77 255 THR B C 1
ATOM 4673 O O . THR B 1 255 ? -38.595 43.923 37.723 1.00 47.08 255 THR B O 1
ATOM 4677 N N . HIS B 1 256 ? -37.878 46.019 37.950 1.00 43.04 256 HIS B N 1
ATOM 4678 C CA . HIS B 1 256 ? -37.196 46.112 36.674 1.00 43.93 256 HIS B CA 1
ATOM 4679 C C . HIS B 1 256 ? -36.085 45.099 36.453 1.00 43.09 256 HIS B C 1
ATOM 4680 O O . HIS B 1 256 ? -35.997 44.518 35.426 1.00 45.66 256 HIS B O 1
ATOM 4687 N N . PHE B 1 257 ? -35.263 44.843 37.425 1.00 34.70 257 PHE B N 1
ATOM 4688 C CA . PHE B 1 257 ? -34.332 43.780 37.257 1.00 33.71 257 PHE B CA 1
ATOM 4689 C C . PHE B 1 257 ? -34.815 42.483 37.879 1.00 44.38 257 PHE B C 1
ATOM 4690 O O . PHE B 1 257 ? -34.038 41.569 38.000 1.00 40.33 257 PHE B O 1
ATOM 4698 N N . LYS B 1 258 ? -36.079 42.400 38.291 1.00 42.60 258 LYS B N 1
ATOM 4699 C CA . LYS B 1 258 ? -36.570 41.133 38.802 1.00 36.22 258 LYS B CA 1
ATOM 4700 C C . LYS B 1 258 ? -35.767 40.667 39.956 1.00 37.76 258 LYS B C 1
ATOM 4701 O O . LYS B 1 258 ? -35.725 39.430 40.273 1.00 36.68 258 LYS B O 1
ATOM 4707 N N . CYS B 1 259 ? -35.145 41.565 40.707 1.00 38.80 259 CYS B N 1
ATOM 4708 C CA . CYS B 1 259 ? -34.593 40.985 41.989 1.00 27.20 259 CYS B CA 1
ATOM 4709 C C . CYS B 1 259 ? -35.604 41.061 43.162 1.00 47.18 259 CYS B C 1
ATOM 4710 O O . CYS B 1 259 ? -35.585 42.075 43.917 1.00 43.07 259 CYS B O 1
ATOM 4713 N N . ASP B 1 260 ? -36.471 40.027 43.333 1.00 36.20 260 ASP B N 1
ATOM 4714 C CA . ASP B 1 260 ? -37.749 40.371 44.008 1.00 37.61 260 ASP B CA 1
ATOM 4715 C C . ASP B 1 260 ? -38.026 39.477 45.115 1.00 39.38 260 ASP B C 1
ATOM 4716 O O . ASP B 1 260 ? -39.108 39.477 45.605 1.00 47.37 260 ASP B O 1
ATOM 4721 N N . LYS B 1 261 ? -37.030 38.676 45.488 1.00 28.45 261 LYS B N 1
ATOM 4722 C CA . LYS B 1 261 ? -37.253 37.823 46.579 1.00 32.08 261 LYS B CA 1
ATOM 4723 C C . LYS B 1 261 ? -37.588 38.622 47.921 1.00 44.54 261 LYS B C 1
ATOM 4724 O O . LYS B 1 261 ? -38.336 38.140 48.738 1.00 41.72 261 LYS B O 1
ATOM 4730 N N . HIS B 1 262 ? -37.030 39.837 48.150 1.00 39.86 262 HIS B N 1
ATOM 4731 C CA . HIS B 1 262 ? -37.175 40.607 49.446 1.00 32.57 262 HIS B CA 1
ATOM 4732 C C . HIS B 1 262 ? -36.879 42.021 49.024 1.00 36.48 262 HIS B C 1
ATOM 4733 O O . HIS B 1 262 ? -36.152 42.247 48.023 1.00 39.61 262 HIS B O 1
ATOM 4740 N N . ARG B 1 263 ? -37.506 42.988 49.655 1.00 31.24 263 ARG B N 1
ATOM 4741 C CA A ARG B 1 263 ? -37.300 44.421 49.379 0.50 29.67 263 ARG B CA 1
ATOM 4742 C CA B ARG B 1 263 ? -37.283 44.422 49.375 0.50 29.67 263 ARG B CA 1
ATOM 4743 C C . ARG B 1 263 ? -36.277 44.868 50.447 1.00 32.71 263 ARG B C 1
ATOM 4744 O O . ARG B 1 263 ? -36.119 44.217 51.465 1.00 29.82 263 ARG B O 1
ATOM 4759 N N . ILE B 1 264 ? -35.557 45.946 50.198 1.00 37.13 264 ILE B N 1
ATOM 4760 C CA . ILE B 1 264 ? -34.550 46.324 51.189 1.00 30.95 264 ILE B CA 1
ATOM 4761 C C . ILE B 1 264 ? -35.419 46.669 52.458 1.00 31.21 264 ILE B C 1
ATOM 4762 O O . ILE B 1 264 ? -34.954 46.497 53.577 1.00 25.73 264 ILE B O 1
ATOM 4767 N N . SER B 1 265 ? -36.597 47.222 52.267 1.00 25.03 265 SER B N 1
ATOM 4768 C CA . SER B 1 265 ? -37.362 47.630 53.397 1.00 35.20 265 SER B CA 1
ATOM 4769 C C . SER B 1 265 ? -37.719 46.441 54.303 1.00 34.97 265 SER B C 1
ATOM 4770 O O . SER B 1 265 ? -38.197 46.662 55.391 1.00 38.44 265 SER B O 1
ATOM 4773 N N . ASP B 1 266 ? -37.428 45.202 53.873 1.00 32.50 266 ASP B N 1
ATOM 4774 C CA . ASP B 1 266 ? -37.702 44.007 54.710 1.00 37.49 266 ASP B CA 1
ATOM 4775 C C . ASP B 1 266 ? -36.545 43.674 55.627 1.00 45.74 266 ASP B C 1
ATOM 4776 O O . ASP B 1 266 ? -36.679 42.771 56.446 1.00 35.97 266 ASP B O 1
ATOM 4781 N N . TYR B 1 267 ? -35.411 44.359 55.528 1.00 34.51 267 TYR B N 1
ATOM 4782 C CA . TYR B 1 267 ? -34.278 43.928 56.318 1.00 34.44 267 TYR B CA 1
ATOM 4783 C C . TYR B 1 267 ? -34.056 45.040 57.332 1.00 35.33 267 TYR B C 1
ATOM 4784 O O . TYR B 1 267 ? -33.780 46.202 56.954 1.00 36.61 267 TYR B O 1
ATOM 4793 N N . LEU B 1 268 ? -34.054 44.690 58.613 1.00 34.73 268 LEU B N 1
ATOM 4794 C CA . LEU B 1 268 ? -33.921 45.693 59.673 1.00 29.87 268 LEU B CA 1
ATOM 4795 C C . LEU B 1 268 ? -32.648 46.604 59.523 1.00 32.69 268 LEU B C 1
ATOM 4796 O O . LEU B 1 268 ? -32.751 47.821 59.541 1.00 34.57 268 LEU B O 1
ATOM 4801 N N . ASN B 1 269 ? -31.490 45.998 59.364 1.00 32.90 269 ASN B N 1
ATOM 4802 C CA . ASN B 1 269 ? -30.212 46.708 59.312 1.00 31.18 269 ASN B CA 1
ATOM 4803 C C . ASN B 1 269 ? -29.942 47.326 57.933 1.00 34.86 269 ASN B C 1
ATOM 4804 O O . ASN B 1 269 ? -29.517 48.432 57.891 1.00 33.88 269 ASN B O 1
ATOM 4809 N N . LEU B 1 270 ? -30.268 46.667 56.824 1.00 29.42 270 LEU B N 1
ATOM 4810 C CA . LEU B 1 270 ? -30.021 47.311 55.568 1.00 23.87 270 LEU B CA 1
ATOM 4811 C C . LEU B 1 270 ? -30.943 48.451 55.364 1.00 26.55 270 LEU B C 1
ATOM 4812 O O . LEU B 1 270 ? -30.561 49.470 54.756 1.00 30.72 270 LEU B O 1
ATOM 4817 N N . TYR B 1 271 ? -32.156 48.383 55.884 1.00 26.88 271 TYR B N 1
ATOM 4818 C CA . TYR B 1 271 ? -33.026 49.469 55.513 1.00 23.74 271 TYR B CA 1
ATOM 4819 C C . TYR B 1 271 ? -32.602 50.596 56.511 1.00 28.47 271 TYR B C 1
ATOM 4820 O O . TYR B 1 271 ? -32.799 51.718 56.220 1.00 26.79 271 TYR B O 1
ATOM 4829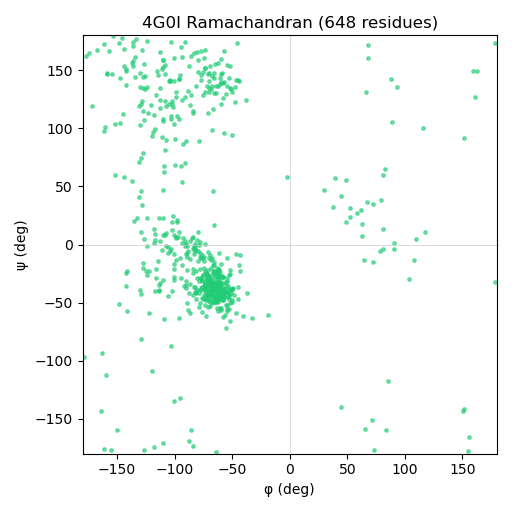 N N . GLY B 1 272 ? -32.246 50.279 57.787 1.00 28.45 272 GLY B N 1
ATOM 4830 C CA . GLY B 1 272 ? -31.808 51.405 58.697 1.00 31.10 272 GLY B CA 1
ATOM 4831 C C . GLY B 1 272 ? -30.550 52.124 58.223 1.00 26.63 272 GLY B C 1
ATOM 4832 O O . GLY B 1 272 ? -30.473 53.388 58.224 1.00 30.44 272 GLY B O 1
ATOM 4833 N N . PHE B 1 273 ? -29.592 51.348 57.718 1.00 23.16 273 PHE B N 1
ATOM 4834 C CA . PHE B 1 273 ? -28.368 51.882 56.957 1.00 24.33 273 PHE B CA 1
ATOM 4835 C C . PHE B 1 273 ? -28.752 52.784 55.812 1.00 29.86 273 PHE B C 1
ATOM 4836 O O . PHE B 1 273 ? -28.302 53.972 55.700 1.00 29.94 273 PHE B O 1
ATOM 4844 N N . LEU B 1 274 ? -29.747 52.330 55.046 1.00 27.77 274 LEU B N 1
ATOM 4845 C CA . LEU B 1 274 ? -30.288 53.156 53.939 1.00 23.61 274 LEU B CA 1
ATOM 4846 C C . LEU B 1 274 ? -30.836 54.461 54.432 1.00 29.39 274 LEU B C 1
ATOM 4847 O O . LEU B 1 274 ? -30.529 55.597 53.857 1.00 24.50 274 LEU B O 1
ATOM 4852 N N . ARG B 1 275 ? -31.634 54.380 55.500 1.00 27.06 275 ARG B N 1
ATOM 4853 C CA . ARG B 1 275 ? -32.278 55.633 55.999 1.00 26.71 275 ARG B CA 1
ATOM 4854 C C . ARG B 1 275 ? -31.187 56.537 56.687 1.00 28.17 275 ARG B C 1
ATOM 4855 O O . ARG B 1 275 ? -31.222 57.772 56.619 1.00 25.37 275 ARG B O 1
ATOM 4863 N N . ASP B 1 276 ? -30.194 55.867 57.262 1.00 26.58 276 ASP B N 1
ATOM 4864 C CA . ASP B 1 276 ? -29.139 56.546 58.069 1.00 29.29 276 ASP B CA 1
ATOM 4865 C C . ASP B 1 276 ? -28.382 57.535 57.110 1.00 32.44 276 ASP B C 1
ATOM 4866 O O . ASP B 1 276 ? -28.348 58.756 57.302 1.00 32.24 276 ASP B O 1
ATOM 4871 N N . ILE B 1 277 ? -27.826 57.024 56.040 1.00 27.66 277 ILE B N 1
ATOM 4872 C CA . ILE B 1 277 ? -27.126 57.876 55.108 1.00 26.55 277 ILE B CA 1
ATOM 4873 C C . ILE B 1 277 ? -28.033 58.843 54.401 1.00 30.00 277 ILE B C 1
ATOM 4874 O O . ILE B 1 277 ? -27.718 60.023 54.225 1.00 29.45 277 ILE B O 1
ATOM 4879 N N . TYR B 1 278 ? -29.231 58.401 53.998 1.00 30.46 278 TYR B N 1
ATOM 4880 C CA . TYR B 1 278 ? -30.199 59.323 53.351 1.00 28.70 278 TYR B CA 1
ATOM 4881 C C . TYR B 1 278 ? -30.439 60.592 54.141 1.00 34.77 278 TYR B C 1
ATOM 4882 O O . TYR B 1 278 ? -30.713 61.667 53.592 1.00 31.26 278 TYR B O 1
ATOM 4891 N N . GLN B 1 279 ? -30.506 60.421 55.468 1.00 28.80 279 GLN B N 1
ATOM 4892 C CA . GLN B 1 279 ? -30.839 61.535 56.359 1.00 32.57 279 GLN B CA 1
ATOM 4893 C C . GLN B 1 279 ? -29.650 62.417 56.722 1.00 34.47 279 GLN B C 1
ATOM 4894 O O . GLN B 1 279 ? -29.905 63.403 57.357 1.00 31.58 279 GLN B O 1
ATOM 4900 N N . MET B 1 280 ? -28.397 62.060 56.382 1.00 28.77 280 MET B N 1
ATOM 4901 C CA . MET B 1 280 ? -27.236 62.952 56.575 1.00 32.01 280 MET B CA 1
ATOM 4902 C C . MET B 1 280 ? -27.451 64.298 55.821 1.00 36.41 280 MET B C 1
ATOM 4903 O O . MET B 1 280 ? -28.048 64.349 54.710 1.00 36.00 280 MET B O 1
ATOM 4908 N N . PRO B 1 281 ? -27.052 65.400 56.451 1.00 40.43 281 PRO B N 1
ATOM 4909 C CA . PRO B 1 281 ? -27.482 66.706 55.912 1.00 36.09 281 PRO B CA 1
ATOM 4910 C C . PRO B 1 281 ? -26.926 66.919 54.496 1.00 38.75 281 PRO B C 1
ATOM 4911 O O . PRO B 1 281 ? -25.839 66.509 54.206 1.00 38.92 281 PRO B O 1
ATOM 4915 N N . GLY B 1 282 ? -27.773 67.429 53.597 1.00 42.89 282 GLY B N 1
ATOM 4916 C CA . GLY B 1 282 ? -27.528 67.476 52.147 1.00 40.95 282 GLY B CA 1
ATOM 4917 C C . GLY B 1 282 ? -27.584 66.185 51.306 1.00 47.93 282 GLY B C 1
ATOM 4918 O O . GLY B 1 282 ? -27.546 66.347 50.189 1.00 38.87 282 GLY B O 1
ATOM 4919 N N . ILE B 1 283 ? -27.558 64.951 51.818 1.00 33.95 283 ILE B N 1
ATOM 4920 C CA . ILE B 1 283 ? -27.625 63.771 50.949 1.00 38.73 283 ILE B CA 1
ATOM 4921 C C . ILE B 1 283 ? -28.920 63.597 50.203 1.00 37.16 283 ILE B C 1
ATOM 4922 O O . ILE B 1 283 ? -28.923 63.344 48.976 1.00 36.25 283 ILE B O 1
ATOM 4927 N N . ALA B 1 284 ? -30.011 63.902 50.881 1.00 31.95 284 ALA B N 1
ATOM 4928 C CA . ALA B 1 284 ? -31.363 63.710 50.322 1.00 36.12 284 ALA B CA 1
ATOM 4929 C C . ALA B 1 284 ? -31.429 64.476 48.990 1.00 39.04 284 ALA B C 1
ATOM 4930 O O . ALA B 1 284 ? -31.988 64.004 48.084 1.00 38.68 284 ALA B O 1
ATOM 4932 N N . GLU B 1 285 ? -30.873 65.658 48.897 1.00 38.71 285 GLU B N 1
ATOM 4933 C CA . GLU B 1 285 ? -31.158 66.452 47.726 1.00 36.83 285 GLU B CA 1
ATOM 4934 C C . GLU B 1 285 ? -30.312 65.894 46.597 1.00 37.17 285 GLU B C 1
ATOM 4935 O O . GLU B 1 285 ? -30.604 66.198 45.491 1.00 41.44 285 GLU B O 1
ATOM 4941 N N . THR B 1 286 ? -29.349 64.998 46.847 1.00 26.15 286 THR B N 1
ATOM 4942 C CA . THR B 1 286 ? -28.669 64.422 45.719 1.00 32.16 286 THR B CA 1
ATOM 4943 C C . THR B 1 286 ? -29.472 63.246 45.146 1.00 40.87 286 THR B C 1
ATOM 4944 O O . THR B 1 286 ? -29.043 62.581 44.174 1.00 34.02 286 THR B O 1
ATOM 4948 N N . VAL B 1 287 ? -30.606 62.919 45.737 1.00 30.99 287 VAL B N 1
ATOM 4949 C CA . VAL B 1 287 ? -31.292 61.673 45.293 1.00 33.43 287 VAL B CA 1
ATOM 4950 C C . VAL B 1 287 ? -32.506 62.135 44.508 1.00 38.07 287 VAL B C 1
ATOM 4951 O O . VAL B 1 287 ? -33.338 62.912 45.046 1.00 28.96 287 VAL B O 1
ATOM 4955 N N . ASN B 1 288 ? -32.602 61.786 43.233 1.00 33.80 288 ASN B N 1
ATOM 4956 C CA . ASN B 1 288 ? -33.829 62.236 42.522 1.00 37.01 288 ASN B CA 1
ATOM 4957 C C . ASN B 1 288 ? -34.498 61.022 41.883 1.00 39.17 288 ASN B C 1
ATOM 4958 O O . ASN B 1 288 ? -34.022 60.415 40.809 1.00 35.86 288 ASN B O 1
ATOM 4963 N N . PHE B 1 289 ? -35.603 60.635 42.470 1.00 29.08 289 PHE B N 1
ATOM 4964 C CA . PHE B 1 289 ? -36.134 59.336 42.058 1.00 40.34 289 PHE B CA 1
ATOM 4965 C C . PHE B 1 289 ? -36.819 59.510 40.661 1.00 39.75 289 PHE B C 1
ATOM 4966 O O . PHE B 1 289 ? -36.847 58.595 39.859 1.00 36.53 289 PHE B O 1
ATOM 4974 N N . ASP B 1 290 ? -37.377 60.666 40.365 1.00 31.44 290 ASP B N 1
ATOM 4975 C CA . ASP B 1 290 ? -37.834 60.815 38.925 1.00 33.53 290 ASP B CA 1
ATOM 4976 C C . ASP B 1 290 ? -36.744 60.512 37.887 1.00 41.65 290 ASP B C 1
ATOM 4977 O O . ASP B 1 290 ? -36.982 59.700 36.947 1.00 38.40 290 ASP B O 1
ATOM 4982 N N . HIS B 1 291 ? -35.519 61.066 38.058 1.00 38.28 291 HIS B N 1
ATOM 4983 C CA . HIS B 1 291 ? -34.399 60.710 37.097 1.00 33.58 291 HIS B CA 1
ATOM 4984 C C . HIS B 1 291 ? -34.117 59.328 37.212 1.00 38.22 291 HIS B C 1
ATOM 4985 O O . HIS B 1 291 ? -33.847 58.619 36.232 1.00 35.74 291 HIS B O 1
ATOM 4992 N N . ILE B 1 292 ? -34.008 58.853 38.425 1.00 33.14 292 ILE B N 1
ATOM 4993 C CA . ILE B 1 292 ? -33.567 57.423 38.510 1.00 25.55 292 ILE B CA 1
ATOM 4994 C C . ILE B 1 292 ? -34.548 56.446 37.761 1.00 38.70 292 ILE B C 1
ATOM 4995 O O . ILE B 1 292 ? -34.185 55.451 37.081 1.00 37.37 292 ILE B O 1
ATOM 5000 N N . ARG B 1 293 ? -35.824 56.675 37.970 1.00 33.12 293 ARG B N 1
ATOM 5001 C CA . ARG B 1 293 ? -36.816 55.635 37.602 1.00 37.98 293 ARG B CA 1
ATOM 5002 C C . ARG B 1 293 ? -37.060 55.786 36.069 1.00 37.73 293 ARG B C 1
ATOM 5003 O O . ARG B 1 293 ? -37.085 54.804 35.386 1.00 42.09 293 ARG B O 1
ATOM 5011 N N . ASN B 1 294 ? -37.147 57.014 35.594 1.00 33.69 294 ASN B N 1
ATOM 5012 C CA . ASN B 1 294 ? -37.214 57.301 34.136 1.00 41.49 294 ASN B CA 1
ATOM 5013 C C . ASN B 1 294 ? -36.031 56.778 33.400 1.00 44.23 294 ASN B C 1
ATOM 5014 O O . ASN B 1 294 ? -36.169 56.088 32.384 1.00 49.55 294 ASN B O 1
ATOM 5019 N N . HIS B 1 295 ? -34.849 57.026 33.926 1.00 36.57 295 HIS B N 1
ATOM 5020 C CA . HIS B 1 295 ? -33.670 56.472 33.309 1.00 39.74 295 HIS B CA 1
ATOM 5021 C C . HIS B 1 295 ? -33.882 55.005 33.217 1.00 44.31 295 HIS B C 1
ATOM 5022 O O . HIS B 1 295 ? -33.697 54.413 32.182 1.00 44.48 295 HIS B O 1
ATOM 5029 N N . TYR B 1 296 ? -34.131 54.313 34.291 1.00 38.73 296 TYR B N 1
ATOM 5030 C CA . TYR B 1 296 ? -33.890 52.860 34.111 1.00 33.05 296 TYR B CA 1
ATOM 5031 C C . TYR B 1 296 ? -35.084 52.188 33.356 1.00 52.26 296 TYR B C 1
ATOM 5032 O O . TYR B 1 296 ? -34.878 51.198 32.658 1.00 44.22 296 TYR B O 1
ATOM 5041 N N . PHE B 1 297 ? -36.332 52.682 33.521 1.00 34.63 297 PHE B N 1
ATOM 5042 C CA . PHE B 1 297 ? -37.468 51.918 32.985 1.00 41.77 297 PHE B CA 1
ATOM 5043 C C . PHE B 1 297 ? -37.705 52.207 31.459 1.00 50.32 297 PHE B C 1
ATOM 5044 O O . PHE B 1 297 ? -38.239 51.382 30.731 1.00 51.42 297 PHE B O 1
ATOM 5052 N N . ARG B 1 298 ? -37.477 53.472 31.104 1.00 41.01 298 ARG B N 1
ATOM 5053 C CA . ARG B 1 298 ? -37.412 54.053 29.772 1.00 42.91 298 ARG B CA 1
ATOM 5054 C C . ARG B 1 298 ? -36.139 53.868 28.882 1.00 57.68 298 ARG B C 1
ATOM 5055 O O . ARG B 1 298 ? -36.170 54.256 27.724 1.00 59.01 298 ARG B O 1
ATOM 5063 N N . SER B 1 299 ? -35.046 53.299 29.372 1.00 43.09 299 SER B N 1
ATOM 5064 C CA . SER B 1 299 ? -33.825 53.376 28.599 1.00 59.16 299 SER B CA 1
ATOM 5065 C C . SER B 1 299 ? -33.535 51.974 28.262 1.00 60.92 299 SER B C 1
ATOM 5066 O O . SER B 1 299 ? -32.878 51.744 27.306 1.00 65.55 299 SER B O 1
ATOM 5069 N N . HIS B 1 300 ? -33.943 51.019 29.086 1.00 58.49 300 HIS B N 1
ATOM 5070 C CA . HIS B 1 300 ? -33.653 49.607 28.744 1.00 75.05 300 HIS B CA 1
ATOM 5071 C C . HIS B 1 300 ? -34.784 48.944 27.908 1.00 72.53 300 HIS B C 1
ATOM 5072 O O . HIS B 1 300 ? -35.562 48.121 28.419 1.00 72.29 300 HIS B O 1
ATOM 5079 N N . LYS B 1 301 ? -34.932 49.359 26.649 1.00 66.47 301 LYS B N 1
ATOM 5080 C CA . LYS B 1 301 ? -36.121 48.963 25.881 1.00 73.68 301 LYS B CA 1
ATOM 5081 C C . LYS B 1 301 ? -36.147 47.447 25.622 1.00 57.36 301 LYS B C 1
ATOM 5082 O O . LYS B 1 301 ? -37.226 46.898 25.339 1.00 60.82 301 LYS B O 1
ATOM 5088 N N . THR B 1 302 ? -35.011 46.766 25.815 1.00 48.49 302 THR B N 1
ATOM 5089 C CA . THR B 1 302 ? -34.911 45.307 25.636 1.00 66.95 302 THR B CA 1
ATOM 5090 C C . THR B 1 302 ? -35.515 44.482 26.774 1.00 81.07 302 THR B C 1
ATOM 5091 O O . THR B 1 302 ? -35.934 43.333 26.575 1.00 79.24 302 THR B O 1
ATOM 5095 N N . ILE B 1 303 ? -35.468 45.048 27.987 1.00 68.74 303 ILE B N 1
ATOM 5096 C CA . ILE B 1 303 ? -35.978 44.445 29.239 1.00 64.55 303 ILE B CA 1
ATOM 5097 C C . ILE B 1 303 ? -37.471 44.851 29.427 1.00 57.65 303 ILE B C 1
ATOM 5098 O O . ILE B 1 303 ? -38.308 44.054 29.852 1.00 68.02 303 ILE B O 1
ATOM 5103 N N . ASN B 1 304 ? -37.783 46.092 29.045 1.00 56.96 304 ASN B N 1
ATOM 5104 C CA . ASN B 1 304 ? -39.042 46.774 29.335 1.00 55.82 304 ASN B CA 1
ATOM 5105 C C . ASN B 1 304 ? -39.739 47.450 28.082 1.00 57.38 304 ASN B C 1
ATOM 5106 O O . ASN B 1 304 ? -39.839 48.739 27.961 1.00 51.01 304 ASN B O 1
ATOM 5111 N N . PRO B 1 305 ? -40.275 46.575 27.175 1.00 67.62 305 PRO B N 1
ATOM 5112 C CA . PRO B 1 305 ? -40.712 46.994 25.835 1.00 55.91 305 PRO B CA 1
ATOM 5113 C C . PRO B 1 305 ? -41.521 48.273 25.867 1.00 65.55 305 PRO B C 1
ATOM 5114 O O . PRO B 1 305 ? -41.198 49.227 25.060 1.00 55.15 305 PRO B O 1
ATOM 5118 N N . THR B 1 306 ? -42.501 48.346 26.798 1.00 58.82 306 THR B N 1
ATOM 5119 C CA . THR B 1 306 ? -43.421 49.516 26.810 1.00 56.06 306 THR B CA 1
ATOM 5120 C C . THR B 1 306 ? -42.856 50.844 27.383 1.00 58.85 306 THR B C 1
ATOM 5121 O O . THR B 1 306 ? -43.510 51.954 27.224 1.00 57.32 306 THR B O 1
ATOM 5125 N N . GLY B 1 307 ? -41.636 50.708 27.993 1.00 56.47 307 GLY B N 1
ATOM 5126 C CA . GLY B 1 307 ? -41.078 51.695 28.901 1.00 51.81 307 GLY B CA 1
ATOM 5127 C C . GLY B 1 307 ? -42.056 52.255 29.956 1.00 53.26 307 GLY B C 1
ATOM 5128 O O . GLY B 1 307 ? -42.156 53.533 30.269 1.00 47.57 307 GLY B O 1
ATOM 5129 N N . ILE B 1 308 ? -42.843 51.320 30.499 1.00 42.93 308 ILE B N 1
ATOM 5130 C CA . ILE B 1 308 ? -43.792 51.765 31.529 1.00 53.11 308 ILE B CA 1
ATOM 5131 C C . ILE B 1 308 ? -43.037 51.758 32.862 1.00 35.61 308 ILE B C 1
ATOM 5132 O O . ILE B 1 308 ? -42.307 50.792 33.188 1.00 39.71 308 ILE B O 1
ATOM 5137 N N . ILE B 1 309 ? -43.123 52.889 33.536 1.00 40.21 309 ILE B N 1
ATOM 5138 C CA . ILE B 1 309 ? -42.485 52.966 34.869 1.00 46.14 309 ILE B CA 1
ATOM 5139 C C . ILE B 1 309 ? -43.471 52.367 35.975 1.00 41.88 309 ILE B C 1
ATOM 5140 O O . ILE B 1 309 ? -44.499 52.948 36.240 1.00 36.49 309 ILE B O 1
ATOM 5145 N N . SER B 1 310 ? -43.154 51.245 36.611 1.00 40.17 310 SER B N 1
ATOM 5146 C CA . SER B 1 310 ? -44.023 50.751 37.713 1.00 37.08 310 SER B CA 1
ATOM 5147 C C . SER B 1 310 ? -44.322 51.783 38.830 1.00 48.43 310 SER B C 1
ATOM 5148 O O . SER B 1 310 ? -43.458 52.548 39.155 1.00 38.84 310 SER B O 1
ATOM 5151 N N . ILE B 1 311 ? -45.532 51.799 39.414 1.00 40.69 311 ILE B N 1
ATOM 5152 C CA . ILE B 1 311 ? -45.831 52.644 40.583 1.00 37.74 311 ILE B CA 1
ATOM 5153 C C . ILE B 1 311 ? -44.725 52.611 41.693 1.00 38.62 311 ILE B C 1
ATOM 5154 O O . ILE B 1 311 ? -44.447 53.632 42.301 1.00 32.49 311 ILE B O 1
ATOM 5159 N N . GLY B 1 312 ? -44.109 51.457 41.904 1.00 24.75 312 GLY B N 1
ATOM 5160 C CA . GLY B 1 312 ? -42.913 51.318 42.735 1.00 36.88 312 GLY B CA 1
ATOM 5161 C C . GLY B 1 312 ? -43.182 50.943 44.222 1.00 36.50 312 GLY B C 1
ATOM 5162 O O . GLY B 1 312 ? -44.091 51.500 44.817 1.00 33.25 312 GLY B O 1
ATOM 5163 N N . PRO B 1 313 ? -42.410 49.992 44.763 1.00 32.76 313 PRO B N 1
ATOM 5164 C CA . PRO B 1 313 ? -42.513 49.536 46.141 1.00 41.17 313 PRO B CA 1
ATOM 5165 C C . PRO B 1 313 ? -42.576 50.689 47.084 1.00 42.10 313 PRO B C 1
ATOM 5166 O O . PRO B 1 313 ? -42.024 51.756 46.922 1.00 41.05 313 PRO B O 1
ATOM 5170 N N . TRP B 1 314 ? -43.488 50.521 47.994 1.00 40.89 314 TRP B N 1
ATOM 5171 C CA . TRP B 1 314 ? -43.676 51.557 48.987 1.00 46.06 314 TRP B CA 1
ATOM 5172 C C . TRP B 1 314 ? -42.422 51.645 49.917 1.00 44.05 314 TRP B C 1
ATOM 5173 O O . TRP B 1 314 ? -41.924 50.609 50.396 1.00 42.82 314 TRP B O 1
ATOM 5184 N N . GLN B 1 315 ? -41.936 52.844 50.236 1.00 43.98 315 GLN B N 1
ATOM 5185 C CA . GLN B 1 315 ? -40.867 52.938 51.301 1.00 40.89 315 GLN B CA 1
ATOM 5186 C C . GLN B 1 315 ? -40.982 54.385 51.800 1.00 39.79 315 GLN B C 1
ATOM 5187 O O . GLN B 1 315 ? -41.640 55.224 51.159 1.00 39.41 315 GLN B O 1
ATOM 5193 N N . ASP B 1 316 ? -40.340 54.688 52.937 1.00 41.12 316 ASP B N 1
ATOM 5194 C CA . ASP B 1 316 ? -40.347 56.079 53.439 1.00 39.89 316 ASP B CA 1
ATOM 5195 C C . ASP B 1 316 ? -38.975 56.280 54.159 1.00 42.39 316 ASP B C 1
ATOM 5196 O O . ASP B 1 316 ? -38.732 55.716 55.256 1.00 41.00 316 ASP B O 1
ATOM 5201 N N . LEU B 1 317 ? -38.078 56.992 53.489 1.00 37.21 317 LEU B N 1
ATOM 5202 C CA . LEU B 1 317 ? -36.729 57.065 53.936 1.00 38.62 317 LEU B CA 1
ATOM 5203 C C . LEU B 1 317 ? -36.511 58.084 55.039 1.00 34.06 317 LEU B C 1
ATOM 5204 O O . LEU B 1 317 ? -35.429 58.157 55.570 1.00 32.74 317 LEU B O 1
ATOM 5209 N N . ASP B 1 318 ? -37.521 58.826 55.380 1.00 38.90 318 ASP B N 1
ATOM 5210 C CA . ASP B 1 318 ? -37.443 59.848 56.416 1.00 45.81 318 ASP B CA 1
ATOM 5211 C C . ASP B 1 318 ? -37.801 59.352 57.821 1.00 51.14 318 ASP B C 1
ATOM 5212 O O . ASP B 1 318 ? -37.738 60.130 58.735 1.00 42.19 318 ASP B O 1
ATOM 5217 N N . GLU B 1 319 ? -38.168 58.082 57.994 1.00 44.19 319 GLU B N 1
ATOM 5218 C CA . GLU B 1 319 ? -38.423 57.559 59.316 1.00 40.17 319 GLU B CA 1
ATOM 5219 C C . GLU B 1 319 ? -37.163 57.447 60.069 1.00 41.80 319 GLU B C 1
ATOM 5220 O O . GLU B 1 319 ? -36.195 56.895 59.564 1.00 35.24 319 GLU B O 1
ATOM 5226 N N . PRO B 1 320 ? -37.143 57.964 61.326 1.00 46.09 320 PRO B N 1
ATOM 5227 C CA . PRO B 1 320 ? -36.009 57.935 62.256 1.00 44.19 320 PRO B CA 1
ATOM 5228 C C . PRO B 1 320 ? -35.418 56.574 62.233 1.00 37.47 320 PRO B C 1
ATOM 5229 O O . PRO B 1 320 ? -36.231 55.670 62.195 1.00 41.54 320 PRO B O 1
ATOM 5233 N N . HIS B 1 321 ? -34.114 56.384 62.302 1.00 41.26 321 HIS B N 1
ATOM 5234 C CA . HIS B 1 321 ? -33.636 55.044 62.306 1.00 41.15 321 HIS B CA 1
ATOM 5235 C C . HIS B 1 321 ? -32.945 54.538 63.539 1.00 53.11 321 HIS B C 1
ATOM 5236 O O . HIS B 1 321 ? -32.673 53.278 63.635 1.00 48.65 321 HIS B O 1
ATOM 5243 N N . GLY B 1 322 ? -32.570 55.451 64.442 1.00 34.08 322 GLY B N 1
ATOM 5244 C CA . GLY B 1 322 ? -31.874 54.963 65.676 1.00 34.32 322 GLY B CA 1
ATOM 5245 C C . GLY B 1 322 ? -30.549 54.266 65.534 1.00 44.90 322 GLY B C 1
ATOM 5246 O O . GLY B 1 322 ? -29.938 53.800 66.532 1.00 44.28 322 GLY B O 1
ATOM 5247 N N . ARG B 1 323 ? -29.955 54.225 64.341 1.00 38.50 323 ARG B N 1
ATOM 5248 C CA . ARG B 1 323 ? -28.650 53.519 64.352 1.00 30.02 323 ARG B CA 1
ATOM 5249 C C . ARG B 1 323 ? -27.527 54.454 65.048 1.00 37.40 323 ARG B C 1
ATOM 5250 O O . ARG B 1 323 ? -26.369 54.010 65.298 1.00 42.52 323 ARG B O 1
ATOM 5258 N N . ASP B 1 324 ? -27.797 55.743 65.224 1.00 28.34 324 ASP B N 1
ATOM 5259 C CA . ASP B 1 324 ? -26.846 56.603 65.987 1.00 45.26 324 ASP B CA 1
ATOM 5260 C C . ASP B 1 324 ? -26.772 56.176 67.483 1.00 51.34 324 ASP B C 1
ATOM 5261 O O . ASP B 1 324 ? -25.705 56.182 68.125 1.00 62.15 324 ASP B O 1
ATOM 5266 N N . VAL B 1 325 ? -27.897 55.721 68.002 1.00 48.85 325 VAL B N 1
ATOM 5267 C CA . VAL B 1 325 ? -28.026 55.254 69.398 1.00 57.38 325 VAL B CA 1
ATOM 5268 C C . VAL B 1 325 ? -27.673 53.771 69.556 1.00 64.05 325 VAL B C 1
ATOM 5269 O O . VAL B 1 325 ? -27.010 53.376 70.503 1.00 54.50 325 VAL B O 1
ATOM 5273 N N . ARG B 1 326 ? -28.097 52.920 68.635 1.00 44.17 326 ARG B N 1
ATOM 5274 C CA . ARG B 1 326 ? -27.901 51.542 68.898 1.00 48.44 326 ARG B CA 1
ATOM 5275 C C . ARG B 1 326 ? -26.419 51.218 69.017 1.00 54.12 326 ARG B C 1
ATOM 5276 O O . ARG B 1 326 ? -25.951 50.269 69.688 1.00 53.85 326 ARG B O 1
ATOM 5284 N N . PHE B 1 327 ? -25.648 51.984 68.311 1.00 47.60 327 PHE B N 1
ATOM 5285 C CA . PHE B 1 327 ? -24.237 51.639 68.297 1.00 65.68 327 PHE B CA 1
ATOM 5286 C C . PHE B 1 327 ? -23.402 52.718 69.098 1.00 80.09 327 PHE B C 1
ATOM 5287 O O . PHE B 1 327 ? -23.819 53.899 69.263 1.00 70.70 327 PHE B O 1
ATOM 5295 N N . GLY B 1 328 ? -22.262 52.288 69.643 1.00 80.84 328 GLY B N 1
ATOM 5296 C CA . GLY B 1 328 ? -21.807 50.895 69.538 1.00 77.33 328 GLY B CA 1
ATOM 5297 C C . GLY B 1 328 ? -22.055 50.033 70.787 1.00 99.14 328 GLY B C 1
ATOM 5298 O O . GLY B 1 328 ? -23.033 50.206 71.563 1.00 97.31 328 GLY B O 1
#

Foldseek 3Di:
DKAAQDDQDLPCLDVPPPDAPLHVLNLVADWFAACQQQTPPDDGGRRAADAPWKEKEAALQDLLQLLLQVLCVQFVCCRRYYYAHWALAAHSLGTFQDPPDPRHDAPPPPRDTGLVVLACQQPVRGTDDRDDIFIATNVVSHTNHRRSVRSSQNSQPRCVVVDTPDDHQCDPVCPVVLVVLQVLCVVLAPCLLVQLQPPDDPVSNVVSLVSHVVVVVVQLVQLVVAPANRHPGHHSSRSSVLSRLVCCFQDSCPNRVNPPDRLVVRLRSLLSNLVSCPPPSSVVSNDSVSNQQNSQNNPCVRHVVSDRDPTDDDDSNPHRCRVPPHD/DWAQQDDDFQPDPDDDCPDDADDPCQQPADFAAACQQATDPDHGTGNHQDAPWKEKEDALQDLLQLLLVVLCVVFVCVRRYHYAHWFLAQHSQGTFQDDPAPPHHQPPQPNDTGLVVLSCQARVRDTHDSHDIWMATNPPSHTNHRPSVRSSQSSQPSCVVVPIHHDHQCDPVCPVVLVVLVPLCCVQPPVLLVQLQVPPDVVSNVVSLVSNVVVVVVQLVCLVVAPANRHPGHHVSLSSVLSRLVVCFQDSVPNSVSPPARLQRRLRSLLSNLVSCPPPPSVVSRDVVSNQQNPLVHPCVSHVVSDRPPTDDDDSPPHRCSVPVGD

Nearest PDB structures (foldseek):
  4g0l-assembly1_B  TM=9.926E-01  e=1.520E-57  Escherichia coli K-12
  3r3e-assembly1_A  TM=9.913E-01  e=9.243E-54  Escherichia coli K-12
  3r3e-assembly1_B  TM=9.974E-01  e=4.217E-53  Escherichia coli K-12
  6gzf-assembly1_A  TM=9.421E-01  e=6.142E-35  Natrialba magadii ATCC 43099
  6gzf-assembly1_B  TM=9.500E-01  e=1.021E-33  Natrialba magadii ATCC 43099

B-factor: mean 50.71, std 25.01, range [18.6, 183.47]

Sequence (654 aa):
GQLIDGVWHDTWYDTKSTGGKFQRSASAFRNWLTADGAPGPTGTGGFIAEKDRYHLYVSLACPWAHRTLIMRKLKGLEPFISVSVVNPLMLENGWTFDDSFPGATGDTLYQNEFLYQLYLHADPHYSGRVTVPVLWDKKNHTIVSNESAEIIRMFNTAFDALGAKAGDYYPPALQTKIDELNGWIYDTVNNGVYKAGFATSQEAYDEAVAKVFESLARLEQILGQHRYLTGNQLTEADIRLWTTLVRFDPVYVTHFKCDKHRRISDYLNLYGFLRDIYQMPGIAETVNFDHIRNHYFRSHKTINPTGIISIGPWQDLDEPHGRDVRFGGQLIDGVWHDTWYDTKSTGGKFQRSASAFRNWLTADGAPGPTGTGGFIAEKDRYHLYVSLACPWAHRTLIMRKLKGLEPFISVSVVNPLMLENGWTFDDSFPGATGDTLYQNEFLYQLYLHADPHYSGRVTVPVLWDKKNHTIVSNESAEIIRMFNTAFDALGAKAGDYYPPALQTKIDELNGWIYDTVNNGVYKAGFATSQEAYDEAVAKVFESLARLEQILGQHRYLTGNQLTEADIRLWTTLVRFDPVYVTHFKCDKHRRISDYLNLYGFLRDIYQMPGIAETVNFDHIRNHYFRSHKTINPTGIISIGPWQDLDEPHGRDVRFG

Organism: Escherichia coli (strain K12) (NCBI:txid83333)